Protein AF-A0AAF0J2C6-F1 (afdb_monomer_lite)

pLDDT: mean 82.21, std 18.31, range [27.53, 98.62]

Sequence (498 aa):
MADLARLLGGPSGRGNIANGADDLVPQNDQARAQQWHIVESHNGHIPSTWDGAMPSRTAPCVSLAVSTDLKQWNYRYMFEKKGERSLVLDSRLNAMADVLQQAFGLTSEWEDPTIPSQESIYTVGRICMRVDAAKSDAALPTKLTPTELMLETSRMVGNGQRVPLSLDPKCRVRYAWTDENAAMSSVVGLFPGMIVGLKGRNGSGGRFVAEELWMPPALPHPATSRTELQSHQYHPTKLNGAQLRMVAVSGPFTLPSDLAFTPWHAFVSHMERLQPDVLLVMGPFVSASHPRVASGDMDALPTELFEQHIARRLARLMERSPSTMVILVPSTEDIFHPHCAFPQPFFDKTDAALGLPKRVRCLPNPSVFYVNELAIGVTTADVLGDLRREELVQRVQPTNATGTPAPKAGDPMMRLTRHLLGQRRVKSFVRVVDSTAVVNPGTLAPPGADAQSSSFVLVQVDPLPRDSVFRSGAEADELITHDLYNRARIDLVHTSTA

Foldseek 3Di:
DPPPQVVDDDDDDDDDPDDDLPVLQPPDPPPPQFDKDFDDKQPPVPDDPLVDADDADQAAQWDKFFPDDLVVQPDDDPDDDPVVVLVVLLVVQVVLVVLLCVLVVNPDDAAAQLDADPAWGKHKFFWAFADDPVCPVPDDPLAHDLQRTWTFHHCVHHNRDIAREHEDLAEQEDESDDDVVVLQAQKAKDFGGDMWMFIFGRNPSRYTYGNYIYHRYDDDFFWAFLQLLCSQQCNPSHCNQPKAKEWEAEDDQDALVDLSSSLVSSVLVSCLRSLHLEYEYEDDPQFCPRPCNVVVVDPDDLLQSQQSRPQVSVVVSCVSRVNYAYEYEYALRNPPQPDNDPFHRWDDPVPVSNNHDPRHHTGTAFTWMDTRRDTDTDHPDVVLASRVSHIDMDGYHRNDDPDDRDPDNPDPAQNSCSVVHHHRPDDWDWDAHPLDIRTDQDYQHFHDPPGFFGKIKMKIFRRDPPCVSPPPPDDRRDIDRRSRSVGIMMTIMGGDDD

Radius of gyration: 26.28 Å; chains: 1; bounding box: 61×83×73 Å

Secondary structure (DSSP, 8-state):
--SSTTSS----------S-TTTTS-SS--S----EEEEEEETTTSPPSSSSPPP--SS--S-EEESS-GGGGS---S---HHHHHHHHHHHHHHHHHHHHHHHT--SPP--TTS--SS-EEEEEEEEE---GGGTTSPPPSS--TTTEEEEPPHHHHTT-EEEEEEEEEEEEEESS--HHHHT-SEEEE-TT-EEEEEEE-TTSS-EEEEEEEEPPPPPPPEEEHHHHIIIII-TTTTTTPPEEEEEEES--S-TT-SS-HHHHHHHHHHHHH--SEEEEES-SSBTTSHHHHTT--SS-HHHHIIIIIIHHHHHHHHH-TTPEEEEE--TTBTT-S--SSSBPPP-TT-GGG---TT-EE--BSEEEEETTEEEEE--S-HHHHHHHH-EEEE-B-TT-SSPPP-----HHHHHHHHHS--SS--SEEEEETTEEEEE---SS-SSTTSPPPEEEEEEEPPPPHHHHS-TT--TT-EEE--HHHHEEEEEEEEPP-

Organism: NCBI:txid180528

InterPro domains:
  IPR007185 DNA polymerase alpha/delta/epsilon, subunit B [PF04042] (247-425)
  IPR016722 DNA polymerase alpha, subunit B [PTHR23061] (31-425)
  IPR054300 DNA polymerase alpha subunit B, OB domain [PF22062] (88-168)

Structure (mmCIF, N/CA/C/O backbone):
data_AF-A0AAF0J2C6-F1
#
_entry.id   AF-A0AAF0J2C6-F1
#
loop_
_atom_site.group_PDB
_atom_site.id
_atom_site.type_symbol
_atom_site.label_atom_id
_atom_site.label_alt_id
_atom_site.label_comp_id
_atom_site.label_asym_id
_atom_site.label_entity_id
_atom_site.label_seq_id
_atom_site.pdbx_PDB_ins_code
_atom_site.Cartn_x
_atom_site.Cartn_y
_atom_site.Cartn_z
_atom_site.occupancy
_atom_site.B_iso_or_equiv
_atom_site.auth_seq_id
_atom_site.auth_comp_id
_atom_site.auth_asym_id
_atom_site.auth_atom_id
_atom_site.pdbx_PDB_model_num
ATOM 1 N N . MET A 1 1 ? -4.521 46.627 -31.856 1.00 46.47 1 MET A N 1
ATOM 2 C CA . MET A 1 1 ? -4.412 45.294 -32.501 1.00 46.47 1 MET A CA 1
ATOM 3 C C . MET A 1 1 ? -3.057 45.112 -33.206 1.00 46.47 1 MET A C 1
ATOM 5 O O . MET A 1 1 ? -3.008 44.579 -34.301 1.00 46.47 1 MET A O 1
ATOM 9 N N . ALA A 1 2 ? -1.948 45.539 -32.587 1.00 34.31 2 ALA A N 1
ATOM 10 C CA . ALA A 1 2 ? -0.586 45.289 -33.088 1.00 34.31 2 ALA A CA 1
ATOM 11 C C . ALA A 1 2 ? 0.434 45.024 -31.957 1.00 34.31 2 ALA A C 1
ATOM 13 O O . ALA A 1 2 ? 1.606 44.816 -32.237 1.00 34.31 2 ALA A O 1
ATOM 14 N N . ASP A 1 3 ? -0.012 44.976 -30.693 1.00 38.78 3 ASP A N 1
ATOM 15 C CA . ASP A 1 3 ? 0.875 44.924 -29.518 1.00 38.78 3 ASP A CA 1
ATOM 16 C C . ASP A 1 3 ? 0.781 43.621 -28.703 1.00 38.78 3 ASP A C 1
ATOM 18 O O . ASP A 1 3 ? 1.447 43.469 -27.688 1.00 38.78 3 ASP A O 1
ATOM 22 N N . LEU A 1 4 ? -0.010 42.636 -29.152 1.00 33.34 4 LEU A N 1
ATOM 23 C CA . LEU A 1 4 ? -0.101 41.328 -28.479 1.00 33.34 4 LEU A CA 1
ATOM 24 C C . LEU A 1 4 ? 0.837 40.264 -29.085 1.00 33.34 4 LEU A C 1
ATOM 26 O O . LEU A 1 4 ? 1.140 39.267 -28.440 1.00 33.34 4 LEU A O 1
ATOM 30 N N . ALA A 1 5 ? 1.331 40.477 -30.310 1.00 33.84 5 ALA A N 1
ATOM 31 C CA . ALA A 1 5 ? 2.156 39.508 -31.041 1.00 33.84 5 ALA A CA 1
ATOM 32 C C . ALA A 1 5 ? 3.652 39.541 -30.662 1.00 33.84 5 ALA A C 1
ATOM 34 O O . ALA A 1 5 ? 4.411 38.681 -31.093 1.00 33.84 5 ALA A O 1
ATOM 35 N N . ARG A 1 6 ? 4.088 40.516 -29.851 1.00 33.53 6 ARG A N 1
ATOM 36 C CA . ARG A 1 6 ? 5.458 40.582 -29.310 1.00 33.53 6 ARG A CA 1
ATOM 37 C C . ARG A 1 6 ? 5.626 39.883 -27.957 1.00 33.53 6 ARG A C 1
ATOM 39 O O . ARG A 1 6 ? 6.761 39.647 -27.563 1.00 33.53 6 ARG A O 1
ATOM 46 N N . LEU A 1 7 ? 4.531 39.530 -27.274 1.00 33.88 7 LEU A N 1
ATOM 47 C CA . LEU A 1 7 ? 4.573 38.813 -25.990 1.00 33.88 7 LEU A CA 1
ATOM 48 C C . LEU A 1 7 ? 4.519 37.283 -26.142 1.00 33.88 7 LEU A C 1
ATOM 50 O O . LEU A 1 7 ? 4.865 36.560 -25.215 1.00 33.88 7 LEU A O 1
ATOM 54 N N . LEU A 1 8 ? 4.092 36.790 -27.306 1.00 34.62 8 LEU A N 1
ATOM 55 C CA . LEU A 1 8 ? 4.031 35.369 -27.635 1.00 34.62 8 LEU A CA 1
ATOM 56 C C . LEU A 1 8 ? 5.072 35.106 -28.723 1.00 34.62 8 LEU A C 1
ATOM 58 O O . LEU A 1 8 ? 4.831 35.384 -29.896 1.00 34.62 8 LEU A O 1
ATOM 62 N N . GLY A 1 9 ? 6.256 34.651 -28.311 1.00 31.77 9 GLY A N 1
ATOM 63 C CA . GLY A 1 9 ? 7.356 34.320 -29.215 1.00 31.77 9 GLY A CA 1
ATOM 64 C C . GLY A 1 9 ? 6.885 33.428 -30.368 1.00 31.77 9 GLY A C 1
ATOM 65 O O . GLY A 1 9 ? 6.240 32.404 -30.151 1.00 31.77 9 GLY A O 1
ATOM 66 N N . GLY A 1 10 ? 7.175 33.851 -31.600 1.00 33.75 10 GLY A N 1
ATOM 67 C CA . GLY A 1 10 ? 6.871 33.077 -32.802 1.00 33.75 10 GLY A CA 1
ATOM 68 C C . GLY A 1 10 ? 7.684 31.776 -32.876 1.00 33.75 10 GLY A C 1
ATOM 69 O O . GLY A 1 10 ? 8.714 31.655 -32.210 1.00 33.75 10 GLY A O 1
ATOM 70 N N . PRO A 1 11 ? 7.245 30.801 -33.692 1.00 30.20 11 PRO A N 1
ATOM 71 C CA . PRO A 1 11 ? 7.862 29.483 -33.757 1.00 30.20 11 PRO A CA 1
ATOM 72 C C . PRO A 1 11 ? 9.276 29.593 -34.335 1.00 30.20 11 PRO A C 1
ATOM 74 O O . PRO A 1 11 ? 9.463 29.924 -35.507 1.00 30.20 11 PRO A O 1
ATOM 77 N N . SER A 1 12 ? 10.279 29.314 -33.507 1.00 32.41 12 SER A N 1
ATOM 78 C CA . SER A 1 12 ? 11.658 29.138 -33.945 1.00 32.41 12 SER A CA 1
ATOM 79 C C . SER A 1 12 ? 11.747 27.907 -34.850 1.00 32.41 12 SER A C 1
ATOM 81 O O . SER A 1 12 ? 11.248 26.824 -34.539 1.00 32.41 12 SER A O 1
ATOM 83 N N . GLY A 1 13 ? 12.348 28.100 -36.026 1.00 27.53 13 GLY A N 1
ATOM 84 C CA . GLY A 1 13 ? 12.535 27.056 -37.023 1.00 27.53 13 GLY A CA 1
ATOM 85 C C . GLY A 1 13 ? 13.290 25.859 -36.448 1.00 27.53 13 GLY A C 1
ATOM 86 O O . GLY A 1 13 ? 14.314 26.014 -35.785 1.00 27.53 13 GLY A O 1
ATOM 87 N N . ARG A 1 14 ? 12.782 24.657 -36.735 1.00 32.22 14 ARG A N 1
ATOM 88 C CA . ARG A 1 14 ? 13.472 23.389 -36.485 1.00 32.22 14 ARG A CA 1
ATOM 89 C C . ARG A 1 14 ? 14.764 23.350 -37.304 1.00 32.22 14 ARG A C 1
ATOM 91 O O . ARG A 1 14 ? 14.752 22.975 -38.473 1.00 32.22 14 ARG A O 1
ATOM 98 N N . GLY A 1 15 ? 15.871 23.746 -36.685 1.00 27.59 15 GLY A N 1
ATOM 99 C CA . GLY A 1 15 ? 17.200 23.332 -37.113 1.00 27.59 15 GLY A CA 1
ATOM 100 C C . GLY A 1 15 ? 17.358 21.833 -36.859 1.00 27.59 15 GLY A C 1
ATOM 101 O O . GLY A 1 15 ? 16.954 21.337 -35.810 1.00 27.59 15 GLY A O 1
ATOM 102 N N . ASN A 1 16 ? 17.901 21.110 -37.837 1.00 30.80 16 ASN A N 1
ATOM 103 C CA . ASN A 1 16 ? 18.261 19.699 -37.719 1.00 30.80 16 ASN A CA 1
ATOM 104 C C . ASN A 1 16 ? 19.201 19.486 -36.520 1.00 30.80 16 ASN A C 1
ATOM 106 O O . ASN A 1 16 ? 20.391 19.772 -36.618 1.00 30.80 16 ASN A O 1
ATOM 110 N N . ILE A 1 17 ? 18.678 18.939 -35.422 1.00 32.06 17 ILE A N 1
ATOM 111 C CA . ILE A 1 17 ? 19.472 18.333 -34.346 1.00 32.06 17 ILE A CA 1
ATOM 112 C C . ILE A 1 17 ? 19.352 16.816 -34.511 1.00 32.06 17 ILE A C 1
ATOM 114 O O . ILE A 1 17 ? 18.677 16.124 -33.756 1.00 32.06 17 ILE A O 1
ATOM 118 N N . ALA A 1 18 ? 19.961 16.301 -35.574 1.00 31.97 18 ALA A N 1
ATOM 119 C CA . ALA A 1 18 ? 20.379 14.909 -35.623 1.00 31.97 18 ALA A CA 1
ATOM 120 C C . ALA A 1 18 ? 21.860 14.911 -35.223 1.00 31.97 18 ALA A C 1
ATOM 122 O O . ALA A 1 18 ? 22.624 15.660 -35.828 1.00 31.97 18 ALA A O 1
ATOM 123 N N . ASN A 1 19 ? 22.228 14.104 -34.219 1.00 31.66 19 ASN A N 1
ATOM 124 C CA . ASN A 1 19 ? 23.580 13.895 -33.651 1.00 31.66 19 ASN A CA 1
ATOM 125 C C . ASN A 1 19 ? 23.882 14.558 -32.287 1.00 31.66 19 ASN A C 1
ATOM 127 O O . ASN A 1 19 ? 24.939 15.153 -32.118 1.00 31.66 19 ASN A O 1
ATOM 131 N N . GLY A 1 20 ? 22.996 14.409 -31.291 1.00 28.42 20 GLY A N 1
ATOM 132 C CA . GLY A 1 20 ? 23.329 14.745 -29.889 1.00 28.42 20 GLY A CA 1
ATOM 133 C C . GLY A 1 20 ? 22.506 14.042 -28.797 1.00 28.42 20 GLY A C 1
ATOM 134 O O . GLY A 1 20 ? 22.688 14.320 -27.619 1.00 28.42 20 GLY A O 1
ATOM 135 N N . ALA A 1 21 ? 21.582 13.140 -29.152 1.00 33.72 21 ALA A N 1
ATOM 136 C CA . ALA A 1 21 ? 20.662 12.516 -28.191 1.00 33.72 21 ALA A CA 1
ATOM 137 C C . ALA A 1 21 ? 21.253 11.307 -27.430 1.00 33.72 21 ALA A C 1
ATOM 139 O O . ALA A 1 21 ? 20.631 10.830 -26.481 1.00 33.72 21 ALA A O 1
ATOM 140 N N . ASP A 1 22 ? 22.436 10.830 -27.829 1.00 32.16 22 ASP A N 1
ATOM 141 C CA . ASP A 1 22 ? 23.089 9.642 -27.257 1.00 32.16 22 ASP A CA 1
ATOM 142 C C . ASP A 1 22 ? 24.027 9.954 -26.072 1.00 32.16 22 ASP A C 1
ATOM 144 O O . ASP A 1 22 ? 24.420 9.038 -25.353 1.00 32.16 22 ASP A O 1
ATOM 148 N N . ASP A 1 23 ? 24.344 11.230 -25.815 1.00 36.06 23 ASP A N 1
ATOM 149 C CA . ASP A 1 23 ? 25.359 11.633 -24.820 1.00 36.06 23 ASP A CA 1
ATOM 150 C C . ASP A 1 23 ? 24.829 11.786 -23.379 1.00 36.06 23 ASP A C 1
ATOM 152 O O . ASP A 1 23 ? 25.611 11.892 -22.436 1.00 36.06 23 ASP A O 1
ATOM 156 N N . LEU A 1 24 ? 23.505 11.783 -23.168 1.00 43.34 24 LEU A N 1
ATOM 157 C CA . LEU A 1 24 ? 22.901 11.919 -21.825 1.00 43.34 24 LEU A CA 1
ATOM 158 C C . LEU A 1 24 ? 22.638 10.581 -21.128 1.00 43.34 24 LEU A C 1
ATOM 160 O O . LEU A 1 24 ? 22.332 10.536 -19.936 1.00 43.34 24 LEU A O 1
ATOM 164 N N . VAL A 1 25 ? 22.741 9.480 -21.865 1.00 41.75 25 VAL A N 1
ATOM 165 C CA . VAL A 1 25 ? 22.834 8.148 -21.282 1.00 41.75 25 VAL A CA 1
ATOM 166 C C . VAL A 1 25 ? 24.325 7.872 -21.185 1.00 41.75 25 VAL A C 1
ATOM 168 O O . VAL A 1 25 ? 24.958 7.802 -22.233 1.00 41.75 25 VAL A O 1
ATOM 171 N N . PRO A 1 26 ? 24.921 7.712 -19.990 1.00 44.97 26 PRO A N 1
ATOM 172 C CA . PRO A 1 26 ? 26.327 7.352 -19.909 1.00 44.97 26 PRO A CA 1
ATOM 173 C C . PRO A 1 26 ? 26.564 6.082 -20.741 1.00 44.97 26 PRO A C 1
ATOM 175 O O . PRO A 1 26 ? 26.134 4.995 -20.355 1.00 44.97 26 PRO A O 1
ATOM 178 N N . GLN A 1 27 ? 27.200 6.224 -21.911 1.00 40.56 27 GLN A N 1
ATOM 179 C CA . GLN A 1 27 ? 27.682 5.092 -22.712 1.00 40.56 27 GLN A CA 1
ATOM 180 C C . GLN A 1 27 ? 28.829 4.386 -21.981 1.00 40.56 27 GLN A C 1
ATOM 182 O O . GLN A 1 27 ? 29.093 3.205 -22.189 1.00 40.56 27 GLN A O 1
ATOM 187 N N . ASN A 1 28 ? 29.488 5.119 -21.080 1.00 40.41 28 ASN A N 1
ATOM 188 C CA . ASN A 1 28 ? 30.528 4.614 -20.213 1.00 40.41 28 ASN A CA 1
ATOM 189 C C . ASN A 1 28 ? 29.895 4.024 -18.940 1.00 40.41 28 ASN A C 1
ATOM 191 O O . ASN A 1 28 ? 29.500 4.754 -18.031 1.00 40.41 28 ASN A O 1
ATOM 195 N N . ASP A 1 29 ? 29.874 2.692 -18.847 1.00 43.91 29 ASP A N 1
ATOM 196 C CA . ASP A 1 29 ? 29.564 1.877 -17.655 1.00 43.91 29 ASP A CA 1
ATOM 197 C C . ASP A 1 29 ? 30.563 2.105 -16.479 1.00 43.91 29 ASP A C 1
ATOM 199 O O . ASP A 1 29 ? 30.760 1.245 -15.623 1.00 43.91 29 ASP A O 1
ATOM 203 N N . GLN A 1 30 ? 31.222 3.271 -16.414 1.00 38.66 30 GLN A N 1
ATOM 204 C CA . GLN A 1 30 ? 32.215 3.653 -15.403 1.00 38.66 30 GLN A CA 1
ATOM 205 C C . GLN A 1 30 ? 31.630 4.432 -14.215 1.00 38.66 30 GLN A C 1
ATOM 207 O O . GLN A 1 30 ? 32.380 4.989 -13.411 1.00 38.66 30 GLN A O 1
ATOM 212 N N . ALA A 1 31 ? 30.306 4.449 -14.031 1.00 44.47 31 ALA A N 1
ATOM 213 C CA . ALA A 1 31 ? 29.781 4.677 -12.689 1.00 44.47 31 ALA A CA 1
ATOM 214 C C . ALA A 1 31 ? 30.355 3.551 -11.819 1.00 44.47 31 ALA A C 1
ATOM 216 O O . ALA A 1 31 ? 30.007 2.393 -12.055 1.00 44.47 31 ALA A O 1
ATOM 217 N N . ARG A 1 32 ? 31.295 3.873 -10.905 1.00 44.62 32 ARG A N 1
ATOM 218 C CA . ARG A 1 32 ? 31.908 2.933 -9.941 1.00 44.62 32 ARG A CA 1
ATOM 219 C C . ARG A 1 32 ? 30.882 1.863 -9.612 1.00 44.62 32 ARG A C 1
ATOM 221 O O . ARG A 1 32 ? 29.828 2.229 -9.096 1.00 44.62 32 ARG A O 1
ATOM 228 N N . ALA A 1 33 ? 31.159 0.607 -9.972 1.00 53.16 33 ALA A N 1
ATOM 229 C CA . ALA A 1 33 ? 30.216 -0.486 -9.796 1.00 53.16 33 ALA A CA 1
ATOM 230 C C . ALA A 1 33 ? 29.710 -0.451 -8.352 1.00 53.16 33 ALA A C 1
ATOM 232 O O . ALA A 1 33 ? 30.445 -0.797 -7.428 1.00 53.16 33 ALA A O 1
ATOM 233 N N . GLN A 1 34 ? 28.496 0.072 -8.155 1.00 64.75 34 GLN A N 1
ATOM 234 C CA . GLN A 1 34 ? 27.906 0.155 -6.832 1.00 64.75 34 GLN A CA 1
ATOM 235 C C . GLN A 1 34 ? 27.782 -1.281 -6.352 1.00 64.75 34 GLN A C 1
ATOM 237 O O . GLN A 1 34 ? 27.140 -2.109 -7.002 1.00 64.75 34 GLN A O 1
ATOM 242 N N . GLN A 1 35 ? 28.484 -1.592 -5.267 1.00 78.88 35 GLN A N 1
ATOM 243 C CA . GLN A 1 35 ? 28.451 -2.924 -4.703 1.00 78.88 35 GLN A CA 1
ATOM 244 C C . GLN A 1 35 ? 27.172 -3.050 -3.885 1.00 78.88 35 GLN A C 1
ATOM 246 O O . GLN A 1 35 ? 26.993 -2.374 -2.868 1.00 78.88 35 GLN A O 1
ATOM 251 N N . TRP A 1 36 ? 26.276 -3.893 -4.378 1.00 87.06 36 TRP A N 1
ATOM 252 C CA . TRP A 1 36 ? 25.012 -4.229 -3.744 1.00 87.06 36 TRP A CA 1
ATOM 253 C C . TRP A 1 36 ? 25.229 -5.416 -2.810 1.00 87.06 36 TRP A C 1
ATOM 255 O O . TRP A 1 36 ? 25.854 -6.401 -3.206 1.00 87.06 36 TRP A O 1
ATOM 265 N N . HIS A 1 37 ? 24.744 -5.328 -1.576 1.00 88.69 37 HIS A N 1
ATOM 266 C CA . HIS A 1 37 ? 24.845 -6.405 -0.597 1.00 88.69 37 HIS A CA 1
ATOM 267 C C . HIS A 1 37 ? 23.505 -6.633 0.097 1.00 88.69 37 HIS A C 1
ATOM 269 O O . HIS A 1 37 ? 22.745 -5.695 0.342 1.00 88.69 37 HIS A O 1
ATOM 275 N N . ILE A 1 38 ? 23.222 -7.895 0.406 1.00 89.88 38 ILE A N 1
ATOM 276 C CA . ILE A 1 38 ? 22.030 -8.291 1.153 1.00 89.88 38 ILE A CA 1
ATOM 277 C C . ILE A 1 38 ? 22.255 -7.935 2.626 1.00 89.88 38 ILE A C 1
ATOM 279 O O . ILE A 1 38 ? 23.239 -8.368 3.225 1.00 89.88 38 ILE A O 1
ATOM 283 N N . VAL A 1 39 ? 21.348 -7.146 3.198 1.00 88.19 39 VAL A N 1
ATOM 284 C CA . VAL A 1 39 ? 21.403 -6.685 4.597 1.00 88.19 39 VAL A CA 1
ATOM 285 C C . VAL A 1 39 ? 20.467 -7.491 5.491 1.00 88.19 39 VAL A C 1
ATOM 287 O O . VAL A 1 39 ? 20.805 -7.808 6.628 1.00 88.19 39 VAL A O 1
ATOM 290 N N . GLU A 1 40 ? 19.288 -7.835 4.980 1.00 88.19 40 GLU A N 1
ATOM 291 C CA . GLU A 1 40 ? 18.278 -8.623 5.685 1.00 88.19 40 GLU A CA 1
ATOM 292 C C . GLU A 1 40 ? 17.674 -9.627 4.703 1.00 88.19 40 GLU A C 1
ATOM 294 O O . GLU A 1 40 ? 17.471 -9.304 3.534 1.00 88.19 40 GLU A O 1
ATOM 299 N N . SER A 1 41 ? 17.399 -10.844 5.170 1.00 90.12 41 SER A N 1
ATOM 300 C CA . SER A 1 41 ? 16.803 -11.901 4.357 1.00 90.12 41 SER A CA 1
ATOM 301 C C . SER A 1 41 ? 15.700 -12.601 5.137 1.00 90.12 41 SER A C 1
ATOM 303 O O . SER A 1 41 ? 15.932 -13.163 6.211 1.00 90.12 41 SER A O 1
ATOM 305 N N . HIS A 1 42 ? 14.492 -12.581 4.588 1.00 89.38 42 HIS A N 1
ATOM 306 C CA . HIS A 1 42 ? 13.418 -13.462 5.009 1.00 89.38 42 HIS A CA 1
ATOM 307 C C . HIS A 1 42 ? 13.539 -14.796 4.264 1.00 89.38 42 HIS A C 1
ATOM 309 O O . HIS A 1 42 ? 13.714 -14.812 3.047 1.00 89.38 42 HIS A O 1
ATOM 315 N N . ASN A 1 43 ? 13.451 -15.905 5.006 1.00 91.06 43 ASN A N 1
ATOM 316 C CA . ASN A 1 43 ? 13.714 -17.260 4.515 1.00 91.06 43 ASN A CA 1
ATOM 317 C C . ASN A 1 43 ? 15.075 -17.425 3.822 1.00 91.06 43 ASN A C 1
ATOM 319 O O . ASN A 1 43 ? 15.191 -18.119 2.816 1.00 91.06 43 ASN A O 1
ATOM 323 N N . GLY A 1 44 ? 16.141 -16.862 4.402 1.00 89.31 44 GLY A N 1
ATOM 324 C CA . GLY A 1 44 ? 17.503 -16.984 3.860 1.00 89.31 44 GLY A CA 1
ATOM 325 C C . GLY A 1 44 ? 18.055 -18.417 3.769 1.00 89.31 44 GLY A C 1
ATOM 326 O O . GLY A 1 44 ? 19.087 -18.630 3.138 1.00 89.31 44 GLY A O 1
ATOM 327 N N . HIS A 1 45 ? 17.369 -19.400 4.367 1.00 91.50 45 HIS A N 1
ATOM 328 C CA . HIS A 1 45 ? 17.655 -20.827 4.199 1.00 91.50 45 HIS A CA 1
ATOM 329 C C . HIS A 1 45 ? 17.276 -21.354 2.801 1.00 91.50 45 HIS A C 1
ATOM 331 O O . HIS A 1 45 ? 17.842 -22.353 2.363 1.00 91.50 45 HIS A O 1
ATOM 337 N N . ILE A 1 46 ? 16.349 -20.694 2.095 1.00 91.75 46 ILE A N 1
ATOM 338 C CA . ILE A 1 46 ? 16.043 -20.971 0.687 1.00 91.75 46 ILE A CA 1
ATOM 339 C C . ILE A 1 46 ? 17.222 -20.459 -0.154 1.00 91.75 46 ILE A C 1
ATOM 341 O O . ILE A 1 46 ? 17.607 -19.298 0.002 1.00 91.75 46 ILE A O 1
ATOM 345 N N . PRO A 1 47 ? 17.825 -21.264 -1.044 1.00 90.50 47 PRO A N 1
ATOM 346 C CA . PRO A 1 47 ? 18.938 -20.812 -1.875 1.00 90.50 47 PRO A CA 1
ATOM 347 C C . PRO A 1 47 ? 18.570 -19.618 -2.770 1.00 90.50 47 PRO A C 1
ATOM 349 O O . PRO A 1 47 ? 17.524 -19.605 -3.419 1.00 90.50 47 PRO A O 1
ATOM 352 N N . SER A 1 48 ? 19.453 -18.618 -2.829 1.00 89.69 48 SER A N 1
ATOM 353 C CA . SER A 1 48 ? 19.328 -17.484 -3.752 1.00 89.69 48 SER A CA 1
ATOM 354 C C . SER A 1 48 ? 19.549 -17.938 -5.196 1.00 89.69 48 SER A C 1
ATOM 356 O O . SER A 1 48 ? 20.531 -18.612 -5.502 1.00 89.69 48 SER A O 1
ATOM 358 N N . THR A 1 49 ? 18.662 -17.522 -6.099 1.00 86.06 49 THR A N 1
ATOM 359 C CA . THR A 1 49 ? 18.805 -17.683 -7.561 1.00 86.06 49 THR A CA 1
ATOM 360 C C . THR A 1 49 ? 19.272 -16.396 -8.248 1.00 86.06 49 THR A C 1
ATOM 362 O O . THR A 1 49 ? 19.276 -16.299 -9.477 1.00 86.06 49 THR A O 1
ATOM 365 N N . TRP A 1 50 ? 19.664 -15.387 -7.467 1.00 85.06 50 TRP A N 1
ATOM 366 C CA . TRP A 1 50 ? 20.145 -14.100 -7.973 1.00 85.06 50 TRP A CA 1
ATOM 367 C C . TRP A 1 50 ? 21.637 -14.113 -8.326 1.00 85.06 50 TRP A C 1
ATOM 369 O O . TRP A 1 50 ? 22.086 -13.263 -9.090 1.00 85.06 50 TRP A O 1
ATOM 379 N N . ASP A 1 51 ? 22.377 -15.110 -7.834 1.00 74.50 51 ASP A N 1
ATOM 380 C CA . ASP A 1 51 ? 23.819 -15.282 -8.061 1.00 74.50 51 ASP A CA 1
ATOM 381 C C . ASP A 1 51 ? 24.139 -16.124 -9.317 1.00 74.50 51 ASP A C 1
ATOM 383 O O . ASP A 1 51 ? 25.291 -16.214 -9.742 1.00 74.50 51 ASP A O 1
ATOM 387 N N . GLY A 1 52 ? 23.123 -16.755 -9.920 1.00 66.06 52 GLY A N 1
ATOM 388 C CA . GLY A 1 52 ? 23.250 -17.616 -11.098 1.00 66.06 52 GLY A CA 1
ATOM 389 C C . GLY A 1 52 ? 22.944 -16.904 -12.421 1.00 66.06 52 GLY A C 1
ATOM 390 O O . GLY A 1 52 ? 22.128 -15.985 -12.481 1.00 66.06 52 GLY A O 1
ATOM 391 N N . ALA A 1 53 ? 23.572 -17.359 -13.511 1.00 58.97 53 ALA A N 1
ATOM 392 C CA . ALA A 1 53 ? 23.253 -16.890 -14.859 1.00 58.97 53 ALA A CA 1
ATOM 393 C C . ALA A 1 53 ? 21.841 -17.336 -15.275 1.00 58.97 53 ALA A C 1
ATOM 395 O O . ALA A 1 53 ? 21.476 -18.502 -15.115 1.00 58.97 53 ALA A O 1
ATOM 396 N N . MET A 1 54 ? 21.056 -16.416 -15.836 1.00 62.69 54 MET A N 1
ATOM 397 C CA . MET A 1 54 ? 19.694 -16.719 -16.267 1.00 62.69 54 MET A CA 1
ATOM 398 C C . MET A 1 54 ? 19.639 -17.424 -17.618 1.00 62.69 54 MET A C 1
ATOM 400 O O . MET A 1 54 ? 20.408 -17.084 -18.522 1.00 62.69 54 MET A O 1
ATOM 404 N N . PRO A 1 55 ? 18.666 -18.332 -17.822 1.00 62.84 55 PRO A N 1
ATOM 405 C CA . PRO A 1 55 ? 18.295 -18.729 -19.166 1.00 62.84 55 PRO A CA 1
ATOM 406 C C . PRO A 1 55 ? 17.771 -17.498 -19.913 1.00 62.84 55 PRO A C 1
ATOM 408 O O . PRO A 1 55 ? 16.830 -16.840 -19.465 1.00 62.84 55 PRO A O 1
ATOM 411 N N . SER A 1 56 ? 18.382 -17.186 -21.057 1.00 66.00 56 SER A N 1
ATOM 412 C CA . SER A 1 56 ? 17.917 -16.104 -21.925 1.00 66.00 56 SER A CA 1
ATOM 413 C C . SER A 1 56 ? 16.487 -16.403 -22.380 1.00 66.00 56 SER A C 1
ATOM 415 O O . SER A 1 56 ? 16.238 -17.381 -23.088 1.00 66.00 56 SER A O 1
ATOM 417 N N . ARG A 1 57 ? 15.531 -15.581 -21.937 1.00 78.25 57 ARG A N 1
ATOM 418 C CA . ARG A 1 57 ? 14.121 -15.660 -22.333 1.00 78.25 57 ARG A CA 1
ATOM 419 C C . ARG A 1 57 ? 13.807 -14.498 -23.266 1.00 78.25 57 ARG A C 1
ATOM 421 O O . ARG A 1 57 ? 14.083 -13.342 -22.960 1.00 78.25 57 ARG A O 1
ATOM 428 N N . THR A 1 58 ? 13.190 -14.799 -24.403 1.00 82.81 58 THR A N 1
ATOM 429 C CA . THR A 1 58 ? 12.830 -13.797 -25.419 1.00 82.81 58 THR A CA 1
ATOM 430 C C . THR A 1 58 ? 11.467 -13.147 -25.169 1.00 82.81 58 THR A C 1
ATOM 432 O O . THR A 1 58 ? 11.136 -12.153 -25.813 1.00 82.81 58 THR A O 1
ATOM 435 N N . ALA A 1 59 ? 10.679 -13.676 -24.227 1.00 86.94 59 ALA A N 1
ATOM 436 C CA . ALA A 1 59 ? 9.349 -13.183 -23.887 1.00 86.94 59 ALA A CA 1
ATOM 437 C C . ALA A 1 59 ? 9.064 -13.288 -22.375 1.00 86.94 59 ALA A C 1
ATOM 439 O O . ALA A 1 59 ? 9.679 -14.116 -21.694 1.00 86.94 59 ALA A O 1
ATOM 440 N N . PRO A 1 60 ? 8.138 -12.470 -21.834 1.00 89.50 60 PRO A N 1
ATOM 441 C CA . PRO A 1 60 ? 7.723 -12.570 -20.439 1.00 89.50 60 PRO A CA 1
ATOM 442 C C . PRO A 1 60 ? 7.086 -13.923 -20.113 1.00 89.50 60 PRO A C 1
ATOM 444 O O . PRO A 1 60 ? 6.198 -14.391 -20.823 1.00 89.50 60 PRO A O 1
ATOM 447 N N . CYS A 1 61 ? 7.514 -14.520 -19.003 1.00 90.38 61 CYS A N 1
ATOM 448 C CA . CYS A 1 61 ? 7.053 -15.830 -18.536 1.00 90.38 61 CYS A CA 1
ATOM 449 C C . CYS A 1 61 ? 5.982 -15.749 -17.431 1.00 90.38 61 CYS A C 1
ATOM 451 O O . CYS A 1 61 ? 5.454 -16.773 -17.006 1.00 90.38 61 CYS A O 1
ATOM 453 N N . VAL A 1 62 ? 5.653 -14.536 -16.982 1.00 93.75 62 VAL A N 1
ATOM 454 C CA . VAL A 1 62 ? 4.656 -14.251 -15.942 1.00 93.75 62 VAL A CA 1
ATOM 455 C C . VAL A 1 62 ? 3.436 -13.549 -16.531 1.00 93.75 62 VAL A C 1
ATOM 457 O O . VAL A 1 62 ? 3.518 -12.864 -17.555 1.00 93.75 62 VAL A O 1
ATOM 460 N N . SER A 1 63 ? 2.289 -13.742 -15.893 1.00 94.12 63 SER A N 1
ATOM 461 C CA . SER A 1 63 ? 1.022 -13.094 -16.231 1.00 94.12 63 SER A CA 1
ATOM 462 C C . SER A 1 63 ? 0.731 -11.972 -15.235 1.00 94.12 63 SER A C 1
ATOM 464 O O . SER A 1 63 ? 0.969 -12.143 -14.045 1.00 94.12 63 SER A O 1
ATOM 466 N N . LEU A 1 64 ? 0.189 -10.847 -15.712 1.00 94.81 64 LEU A N 1
ATOM 467 C CA . LEU A 1 64 ? -0.309 -9.761 -14.863 1.00 94.81 64 LEU A CA 1
ATOM 468 C C . LEU A 1 64 ? -1.830 -9.702 -14.964 1.00 94.81 64 LEU A C 1
ATOM 470 O O . LEU A 1 64 ? -2.352 -9.519 -16.066 1.00 94.81 64 LEU A O 1
ATOM 474 N N . ALA A 1 65 ? -2.516 -9.783 -13.830 1.00 93.38 65 ALA A N 1
ATOM 475 C CA . ALA A 1 65 ? -3.940 -9.483 -13.719 1.00 93.38 65 ALA A CA 1
ATOM 476 C C . ALA A 1 65 ? -4.141 -8.327 -12.735 1.00 93.38 65 ALA A C 1
ATOM 478 O O . ALA A 1 65 ? -3.445 -8.234 -11.732 1.00 93.38 65 ALA A O 1
ATOM 479 N N . VAL A 1 66 ? -5.073 -7.424 -13.018 1.00 88.31 66 VAL A N 1
ATOM 480 C CA . VAL A 1 66 ? -5.356 -6.261 -12.166 1.00 88.31 66 VAL A CA 1
ATOM 481 C C . VAL A 1 66 ? -6.773 -6.425 -11.638 1.00 88.31 66 VAL A C 1
ATOM 483 O O . VAL A 1 66 ? -7.687 -6.623 -12.435 1.00 88.31 66 VAL A O 1
ATOM 486 N N . SER A 1 67 ? -6.960 -6.387 -10.315 1.00 78.69 67 SER A N 1
ATOM 487 C CA . SER A 1 67 ? -8.294 -6.545 -9.710 1.00 78.69 67 SER A CA 1
ATOM 488 C C . SER A 1 67 ? -9.122 -5.265 -9.759 1.00 78.69 67 SER A C 1
ATOM 490 O O . SER A 1 67 ? -10.335 -5.301 -9.567 1.00 78.69 67 SER A O 1
ATOM 492 N N . THR A 1 68 ? -8.478 -4.127 -10.010 1.00 76.25 68 THR A N 1
ATOM 493 C CA . THR A 1 68 ? -9.116 -2.817 -10.061 1.00 76.25 68 THR A CA 1
ATOM 494 C C . THR A 1 68 ? -9.517 -2.434 -11.485 1.00 76.25 68 THR A C 1
ATOM 496 O O . THR A 1 68 ? -8.755 -2.583 -12.442 1.00 76.25 68 THR A O 1
ATOM 499 N N . ASP A 1 69 ? -10.723 -1.881 -11.633 1.00 82.62 69 ASP A N 1
ATOM 500 C CA . ASP A 1 69 ? -11.149 -1.262 -12.888 1.00 82.62 69 ASP A CA 1
ATOM 501 C C . ASP A 1 69 ? -10.442 0.085 -13.057 1.00 82.62 69 ASP A C 1
ATOM 503 O O . ASP A 1 69 ? -10.852 1.098 -12.490 1.00 82.62 69 ASP A O 1
ATOM 507 N N . LEU A 1 70 ? -9.380 0.093 -13.863 1.00 81.94 70 LEU A N 1
ATOM 508 C CA . LEU A 1 70 ? -8.554 1.270 -14.137 1.00 81.94 70 LEU A CA 1
ATOM 509 C C . LEU A 1 70 ? -9.372 2.492 -14.590 1.00 81.94 70 LEU A C 1
ATOM 511 O O . LEU A 1 70 ? -8.980 3.621 -14.305 1.00 81.94 70 LEU A O 1
ATOM 515 N N . LYS A 1 71 ? -10.526 2.312 -15.244 1.00 79.31 71 LYS A N 1
ATOM 516 C CA . LYS A 1 71 ? -11.347 3.448 -15.695 1.00 79.31 71 LYS A CA 1
ATOM 517 C C . LYS A 1 71 ? -11.954 4.227 -14.533 1.00 79.31 71 LYS A C 1
ATOM 519 O O . LYS A 1 71 ? -12.105 5.442 -14.641 1.00 79.31 71 LYS A O 1
ATOM 524 N N . GLN A 1 72 ? -12.257 3.557 -13.423 1.00 81.75 72 GLN A N 1
ATOM 525 C CA . GLN A 1 72 ? -12.822 4.193 -12.228 1.00 81.75 72 GLN A CA 1
ATOM 526 C C . GLN A 1 72 ? -11.815 5.106 -11.518 1.00 81.75 72 GLN A C 1
ATOM 528 O O . GLN A 1 72 ? -12.211 5.968 -10.738 1.00 81.75 72 GLN A O 1
ATOM 533 N N . TRP A 1 73 ? -10.522 4.964 -11.821 1.00 82.50 73 TRP A N 1
ATOM 534 C CA . TRP A 1 73 ? -9.462 5.780 -11.233 1.00 82.50 73 TRP A CA 1
ATOM 535 C C . TRP A 1 73 ? -9.301 7.148 -11.904 1.00 82.50 73 TRP A C 1
ATOM 537 O O . TRP A 1 73 ? -8.729 8.047 -11.297 1.00 82.50 73 TRP A O 1
ATOM 547 N N . ASN A 1 74 ? -9.874 7.359 -13.094 1.00 80.75 74 ASN A N 1
ATOM 548 C CA . ASN A 1 74 ? -9.889 8.659 -13.776 1.00 80.75 74 ASN A CA 1
ATOM 549 C C . ASN A 1 74 ? -11.019 9.564 -13.254 1.00 80.75 74 ASN A C 1
ATOM 551 O O . ASN A 1 74 ? -11.845 10.075 -14.015 1.00 80.75 74 ASN A O 1
ATOM 555 N N . TYR A 1 75 ? -11.085 9.730 -11.934 1.00 84.88 75 TYR A N 1
ATOM 556 C CA . TYR A 1 75 ? -12.108 10.526 -11.266 1.00 84.88 75 TYR A CA 1
ATOM 557 C C . TYR A 1 75 ? -11.649 11.975 -11.045 1.00 84.88 75 TYR A C 1
ATOM 559 O O . TYR A 1 75 ? -10.462 12.296 -11.036 1.00 84.88 75 TYR A O 1
ATOM 567 N N . ARG A 1 76 ? -12.608 12.887 -10.851 1.00 86.12 76 ARG A N 1
ATOM 568 C CA . ARG A 1 76 ? -12.317 14.289 -10.516 1.00 86.12 76 ARG A CA 1
ATOM 569 C C . ARG A 1 76 ? -12.134 14.431 -9.009 1.00 86.12 76 ARG A C 1
ATOM 571 O O . ARG A 1 76 ? -13.021 14.037 -8.261 1.00 86.12 76 ARG A O 1
ATOM 578 N N . TYR A 1 77 ? -11.030 15.033 -8.578 1.00 85.88 77 TYR A N 1
ATOM 579 C CA . TYR A 1 77 ? -10.675 15.115 -7.155 1.00 85.88 77 TYR A CA 1
ATOM 580 C C . TYR A 1 77 ? -10.643 16.540 -6.580 1.00 85.88 77 TYR A C 1
ATOM 582 O O . TYR A 1 77 ? -10.723 16.708 -5.369 1.00 85.88 77 TYR A O 1
ATOM 590 N N . MET A 1 78 ? -10.543 17.578 -7.419 1.00 88.25 78 MET A N 1
ATOM 591 C CA . MET A 1 78 ? -10.344 18.969 -6.965 1.00 88.25 78 MET A CA 1
ATOM 592 C C . MET A 1 78 ? -11.590 19.629 -6.345 1.00 88.25 78 MET A C 1
ATOM 594 O O . MET A 1 78 ? -11.559 20.804 -5.986 1.00 88.25 78 MET A O 1
ATOM 598 N N . PHE A 1 79 ? -12.694 18.895 -6.217 1.00 90.25 79 PHE A N 1
ATOM 599 C CA . PHE A 1 79 ? -13.903 19.350 -5.543 1.00 90.25 79 PHE A CA 1
ATOM 600 C C . PHE A 1 79 ? -14.599 18.166 -4.867 1.00 90.25 79 PHE A C 1
ATOM 602 O O . PHE A 1 79 ? -14.899 17.172 -5.521 1.00 90.25 79 PHE A O 1
ATOM 609 N N . GLU A 1 80 ? -14.895 18.297 -3.574 1.00 86.81 80 GLU A N 1
ATOM 610 C CA . GLU A 1 80 ? -15.618 17.301 -2.776 1.00 86.81 80 GLU A CA 1
ATOM 611 C C . GLU A 1 80 ? -16.733 17.998 -1.981 1.00 86.81 80 GLU A C 1
ATOM 613 O O . GLU A 1 80 ? -16.502 19.017 -1.320 1.00 86.81 80 GLU A O 1
ATOM 618 N N . LYS A 1 81 ? -17.955 17.448 -1.997 1.00 93.19 81 LYS A N 1
ATOM 619 C CA . LYS A 1 81 ? -19.037 17.951 -1.140 1.00 93.19 81 LYS A CA 1
ATOM 620 C C . LYS A 1 81 ? -18.927 17.337 0.252 1.00 93.19 81 LYS A C 1
ATOM 622 O O . LYS A 1 81 ? -18.891 16.119 0.404 1.00 93.19 81 LYS A O 1
ATOM 627 N N . LYS A 1 82 ? -19.021 18.170 1.294 1.00 92.50 82 LYS A N 1
ATOM 628 C CA . LYS A 1 82 ? -19.017 17.712 2.700 1.00 92.50 82 LYS A CA 1
ATOM 629 C C . LYS A 1 82 ? -20.069 16.626 2.976 1.00 92.50 82 LYS A C 1
ATOM 631 O O . LYS A 1 82 ? -19.796 15.684 3.715 1.00 92.50 82 LYS A O 1
ATOM 636 N N . GLY A 1 83 ? -21.249 16.745 2.359 1.00 94.06 83 GLY A N 1
ATOM 637 C CA . GLY A 1 83 ? -22.321 15.754 2.465 1.00 94.06 83 GLY A CA 1
ATOM 638 C C . GLY A 1 83 ? -21.923 14.381 1.914 1.00 94.06 83 GLY A C 1
ATOM 639 O O . GLY A 1 83 ? -22.100 13.382 2.604 1.00 94.06 83 GLY A O 1
ATOM 640 N N . GLU A 1 84 ? -21.308 14.335 0.731 1.00 90.38 84 GLU A N 1
ATOM 641 C CA . GLU A 1 84 ? -20.833 13.092 0.102 1.00 90.38 84 GLU A CA 1
ATOM 642 C C . GLU A 1 84 ? -19.736 12.439 0.953 1.00 90.38 84 GLU A C 1
ATOM 644 O O . GLU A 1 84 ? -19.849 11.266 1.306 1.00 90.38 84 GLU A O 1
ATOM 649 N N . ARG A 1 85 ? -18.753 13.225 1.415 1.00 85.50 85 ARG A N 1
ATOM 650 C CA . ARG A 1 85 ? -17.709 12.750 2.338 1.00 85.50 85 ARG A CA 1
ATOM 651 C C . ARG A 1 85 ? -18.300 12.121 3.598 1.00 85.50 85 ARG A C 1
ATOM 653 O O . ARG A 1 85 ? -17.896 11.039 4.013 1.00 85.50 85 ARG A O 1
ATOM 660 N N . SER A 1 86 ? -19.266 12.801 4.215 1.00 89.31 86 SER A N 1
ATOM 661 C CA . SER A 1 86 ? -19.914 12.317 5.436 1.00 89.31 86 SER A CA 1
ATOM 662 C C . SER A 1 86 ? -20.682 11.009 5.219 1.00 89.31 86 SER A C 1
ATOM 664 O O . SER A 1 86 ? -20.668 10.149 6.093 1.00 89.31 86 SER A O 1
ATOM 666 N N . LEU A 1 87 ? -21.300 10.837 4.046 1.00 91.94 87 LEU A N 1
ATOM 667 C CA . LEU A 1 87 ? -22.037 9.629 3.682 1.00 91.94 87 LEU A CA 1
ATOM 668 C C . LEU A 1 87 ? -21.096 8.446 3.432 1.00 91.94 87 LEU A C 1
ATOM 670 O O . LEU A 1 87 ? -21.391 7.335 3.864 1.00 91.94 87 LEU A O 1
ATOM 674 N N . VAL A 1 88 ? -19.939 8.678 2.804 1.00 85.31 88 VAL A N 1
ATOM 675 C CA . VAL A 1 88 ? -18.912 7.639 2.614 1.00 85.31 88 VAL A CA 1
ATOM 676 C C . VAL A 1 88 ? -18.378 7.141 3.958 1.00 85.31 88 VAL A C 1
ATOM 678 O O . VAL A 1 88 ? -18.199 5.938 4.139 1.00 85.31 88 VAL A O 1
ATOM 681 N N . LEU A 1 89 ? -18.134 8.043 4.913 1.00 82.75 89 LEU A N 1
ATOM 682 C CA . LEU A 1 89 ? -17.658 7.671 6.249 1.00 82.75 89 LEU A CA 1
ATOM 683 C C . LEU A 1 89 ? -18.687 6.837 7.022 1.00 82.75 89 LEU A C 1
ATOM 685 O O . LEU A 1 89 ? -18.319 5.824 7.609 1.00 82.75 89 LEU A O 1
ATOM 689 N N . ASP A 1 90 ? -19.959 7.233 6.971 1.00 92.00 90 ASP A N 1
ATOM 690 C CA . ASP A 1 90 ? -21.061 6.500 7.603 1.00 92.00 90 ASP A CA 1
ATOM 691 C C . ASP A 1 90 ? -21.268 5.119 6.957 1.00 92.00 90 ASP A C 1
ATOM 693 O O . ASP A 1 90 ? -21.352 4.109 7.649 1.00 92.00 90 ASP A O 1
ATOM 697 N N . SER A 1 91 ? -21.221 5.047 5.622 1.00 87.31 91 SER A N 1
ATOM 698 C CA . SER A 1 91 ? -21.344 3.784 4.878 1.00 87.31 91 SER A CA 1
ATOM 699 C C . SER A 1 91 ? -20.221 2.800 5.221 1.00 87.31 91 SER A C 1
ATOM 701 O O . SER A 1 91 ? -20.474 1.609 5.374 1.00 87.31 91 SER A O 1
ATOM 703 N N . ARG A 1 92 ? -18.979 3.286 5.382 1.00 83.06 92 ARG A N 1
ATOM 704 C CA . ARG A 1 92 ? -17.841 2.453 5.815 1.00 83.06 92 ARG A CA 1
ATOM 705 C C . ARG A 1 92 ? -18.024 1.921 7.231 1.00 83.06 92 ARG A C 1
ATOM 707 O O . ARG A 1 92 ? -17.669 0.775 7.491 1.00 83.06 92 ARG A O 1
ATOM 714 N N . LEU A 1 93 ? -18.551 2.749 8.131 1.00 85.50 93 LEU A N 1
ATOM 715 C CA . LEU A 1 93 ? -18.829 2.348 9.504 1.00 85.50 93 LEU A CA 1
ATOM 716 C C . LEU A 1 93 ? -19.898 1.250 9.551 1.00 85.50 93 LEU A C 1
ATOM 718 O O . LEU A 1 93 ? -19.673 0.234 10.201 1.00 85.50 93 LEU A O 1
ATOM 722 N N . ASN A 1 94 ? -20.992 1.408 8.799 1.00 91.06 94 ASN A N 1
ATOM 723 C CA . ASN A 1 94 ? -22.064 0.410 8.716 1.00 91.06 94 ASN A CA 1
ATOM 724 C C . ASN A 1 94 ? -21.583 -0.903 8.074 1.00 91.06 94 ASN A C 1
ATOM 726 O O . ASN A 1 94 ? -21.785 -1.965 8.644 1.00 91.06 94 ASN A O 1
ATOM 730 N N . ALA A 1 95 ? -20.850 -0.843 6.957 1.00 86.62 95 ALA A N 1
ATOM 731 C CA . ALA A 1 95 ? -20.310 -2.051 6.326 1.00 86.62 95 ALA A CA 1
ATOM 732 C C . ALA A 1 95 ? -19.364 -2.829 7.260 1.00 86.62 95 ALA A C 1
ATOM 734 O O . ALA A 1 95 ? -19.375 -4.056 7.292 1.00 86.62 95 ALA A O 1
ATOM 735 N N . MET A 1 96 ? -18.547 -2.124 8.049 1.00 84.62 96 MET A N 1
ATOM 736 C CA . MET A 1 96 ? -17.677 -2.766 9.036 1.00 84.62 96 MET A CA 1
ATOM 737 C C . MET A 1 96 ? -18.461 -3.331 10.229 1.00 84.62 96 MET A C 1
ATOM 739 O O . MET A 1 96 ? -18.057 -4.339 10.807 1.00 84.62 96 MET A O 1
ATOM 743 N N . ALA A 1 97 ? -19.576 -2.702 10.596 1.00 90.69 97 ALA A N 1
ATOM 744 C CA . ALA A 1 97 ? -20.484 -3.209 11.615 1.00 90.69 97 ALA A CA 1
ATOM 745 C C . ALA A 1 97 ? -21.031 -4.592 11.230 1.00 90.69 97 ALA A C 1
ATOM 747 O O . ALA A 1 97 ? -20.968 -5.514 12.045 1.00 90.69 97 ALA A O 1
ATOM 748 N N . ASP A 1 98 ? -21.459 -4.759 9.976 1.00 90.88 98 ASP A N 1
ATOM 749 C CA . ASP A 1 98 ? -21.931 -6.043 9.442 1.00 90.88 98 ASP A CA 1
ATOM 750 C C . ASP A 1 98 ? -20.816 -7.102 9.469 1.00 90.88 98 ASP A C 1
ATOM 752 O O . ASP A 1 98 ? -21.021 -8.231 9.922 1.00 90.88 98 ASP A O 1
ATOM 756 N N . VAL A 1 99 ? -19.598 -6.722 9.058 1.00 86.62 99 VAL A N 1
ATOM 757 C CA . VAL A 1 99 ? -18.415 -7.601 9.100 1.00 86.62 99 VAL A CA 1
ATOM 758 C C . VAL A 1 99 ? -18.119 -8.066 10.527 1.00 86.62 99 VAL A C 1
ATOM 760 O O . VAL A 1 99 ? -17.864 -9.249 10.746 1.00 86.62 99 VAL A O 1
ATOM 763 N N . LEU A 1 100 ? -18.163 -7.164 11.511 1.00 86.06 100 LEU A N 1
ATOM 764 C CA . LEU A 1 100 ? -17.937 -7.501 12.919 1.00 86.06 100 LEU A CA 1
ATOM 765 C C . LEU A 1 100 ? -19.044 -8.409 13.472 1.00 86.06 100 LEU A C 1
ATOM 767 O O . LEU A 1 100 ? -18.734 -9.368 14.179 1.00 86.06 100 LEU A O 1
ATOM 771 N N . GLN A 1 101 ? -20.313 -8.156 13.133 1.00 91.06 101 GLN A N 1
ATOM 772 C CA . GLN A 1 101 ? -21.419 -9.033 13.534 1.00 91.06 101 GLN A CA 1
ATOM 773 C C . GLN A 1 101 ? -21.241 -10.446 12.998 1.00 91.06 101 GLN A C 1
ATOM 775 O O . GLN A 1 101 ? -21.303 -11.403 13.773 1.00 91.06 101 GLN A O 1
ATOM 780 N N . GLN A 1 102 ? -20.958 -10.574 11.703 1.00 89.50 102 GLN A N 1
ATOM 781 C CA . GLN A 1 102 ? -20.745 -11.870 11.072 1.00 89.50 102 GLN A CA 1
ATOM 782 C C . GLN A 1 102 ? -19.532 -12.593 11.670 1.00 89.50 102 GLN A C 1
ATOM 784 O O . GLN A 1 102 ? -19.618 -13.775 11.999 1.00 89.50 102 GLN A O 1
ATOM 789 N N . ALA A 1 103 ? -18.415 -11.885 11.848 1.00 85.00 103 ALA A N 1
ATOM 790 C CA . ALA A 1 103 ? -17.161 -12.468 12.312 1.00 85.00 103 ALA A CA 1
ATOM 791 C C . ALA A 1 103 ? -17.222 -12.977 13.761 1.00 85.00 103 ALA A C 1
ATOM 793 O O . ALA A 1 103 ? -16.589 -13.981 14.086 1.00 85.00 103 ALA A O 1
ATOM 794 N N . PHE A 1 104 ? -17.989 -12.311 14.629 1.00 87.38 104 PHE A N 1
ATOM 795 C CA . PHE A 1 104 ? -18.146 -12.701 16.035 1.00 87.38 104 PHE A CA 1
ATOM 796 C C . PHE A 1 104 ? -19.452 -13.458 16.327 1.00 87.38 104 PHE A C 1
ATOM 798 O O . PHE A 1 104 ? -19.710 -13.784 17.487 1.00 87.38 104 PHE A O 1
ATOM 805 N N . GLY A 1 105 ? -20.260 -13.765 15.304 1.00 89.00 105 GLY A N 1
ATOM 806 C CA . GLY A 1 105 ? -21.521 -14.498 15.452 1.00 89.00 105 GLY A CA 1
ATOM 807 C C . GLY A 1 105 ? -22.545 -13.766 16.322 1.00 89.00 105 GLY A C 1
ATOM 808 O O . GLY A 1 105 ? -23.245 -14.391 17.120 1.00 89.00 105 GLY A O 1
ATOM 809 N N . LEU A 1 106 ? -22.590 -12.438 16.224 1.00 88.00 106 LEU A N 1
ATOM 810 C CA . LEU A 1 106 ? -23.459 -11.612 17.054 1.00 88.00 106 LEU A CA 1
ATOM 811 C C . LEU A 1 106 ? -24.891 -11.659 16.557 1.00 88.00 106 LEU A C 1
ATOM 813 O O . LEU A 1 106 ? -25.166 -11.384 15.394 1.00 88.00 106 LEU A O 1
ATOM 817 N N . THR A 1 107 ? -25.802 -11.945 17.477 1.00 87.94 107 THR A N 1
ATOM 818 C CA . THR A 1 107 ? -27.247 -11.881 17.240 1.00 87.94 107 THR A CA 1
ATOM 819 C C . THR A 1 107 ? -27.878 -10.612 17.809 1.00 87.94 107 THR A C 1
ATOM 821 O O . THR A 1 107 ? -29.013 -10.295 17.470 1.00 87.94 107 THR A O 1
ATOM 824 N N . SER A 1 108 ? -27.155 -9.885 18.667 1.00 85.38 108 SER A N 1
ATOM 825 C CA . SER A 1 108 ? -27.587 -8.607 19.234 1.00 85.38 108 SER A CA 1
ATOM 826 C C . SER A 1 108 ? -27.423 -7.464 18.232 1.00 85.38 108 SER A C 1
ATOM 828 O O . SER A 1 108 ? -26.443 -7.408 17.484 1.00 85.38 108 SER A O 1
ATOM 830 N N . GLU A 1 109 ? -28.368 -6.527 18.259 1.00 91.31 109 GLU A N 1
ATOM 831 C CA . GLU A 1 109 ? -28.265 -5.275 17.514 1.00 91.31 109 GLU A CA 1
ATOM 832 C C . GLU A 1 109 ? -27.225 -4.338 18.141 1.00 91.31 109 GLU A C 1
ATOM 834 O O . GLU A 1 109 ? -26.850 -4.472 19.307 1.00 91.31 109 GLU A O 1
ATOM 839 N N . TRP A 1 110 ? -26.742 -3.389 17.341 1.00 95.31 110 TRP A N 1
ATOM 840 C CA . TRP A 1 110 ? -25.851 -2.339 17.816 1.00 95.31 110 TRP A CA 1
ATOM 841 C C . TRP A 1 110 ? -26.640 -1.271 18.570 1.00 95.31 110 TRP A C 1
ATOM 843 O O . TRP A 1 110 ? -27.583 -0.694 18.033 1.00 95.31 110 TRP A O 1
ATOM 853 N N . GLU A 1 111 ? -26.211 -0.964 19.787 1.00 96.75 111 GLU A N 1
ATOM 854 C CA . GLU A 1 111 ? -26.852 0.013 20.664 1.00 96.75 111 GLU A CA 1
ATOM 855 C C . GLU A 1 111 ? -26.062 1.331 20.728 1.00 96.75 111 GLU A C 1
ATOM 857 O O . GLU A 1 111 ? -24.848 1.375 20.484 1.00 96.75 111 GLU A O 1
ATOM 862 N N . ASP A 1 112 ? -26.762 2.416 21.076 1.00 96.88 112 ASP A N 1
ATOM 863 C CA . ASP A 1 112 ? -26.199 3.764 21.177 1.00 96.88 112 ASP A CA 1
ATOM 864 C C . ASP A 1 112 ? -25.372 3.936 22.472 1.00 96.88 112 ASP A C 1
ATOM 866 O O . ASP A 1 112 ? -25.935 4.009 23.568 1.00 96.88 112 ASP A O 1
ATOM 870 N N . PRO A 1 113 ? -24.036 4.082 22.387 1.00 97.00 113 PRO A N 1
ATOM 871 C CA . PRO A 1 113 ? -23.170 4.247 23.550 1.00 97.00 113 PRO A CA 1
ATOM 872 C C . PRO A 1 113 ? -23.242 5.644 24.169 1.00 97.00 113 PRO A C 1
ATOM 874 O O . PRO A 1 113 ? -22.650 5.883 25.228 1.00 97.00 113 PRO A O 1
ATOM 877 N N . THR A 1 114 ? -23.935 6.586 23.527 1.00 95.88 114 THR A N 1
ATOM 878 C CA . THR A 1 114 ? -24.152 7.930 24.067 1.00 95.88 114 THR A CA 1
ATOM 879 C C . THR A 1 114 ? -25.272 7.957 25.105 1.00 95.88 114 THR A C 1
ATOM 881 O O . THR A 1 114 ? -25.286 8.842 25.962 1.00 95.88 114 THR A O 1
ATOM 884 N N . ILE A 1 115 ? -26.152 6.952 25.099 1.00 95.75 115 ILE A N 1
ATOM 885 C CA . ILE A 1 115 ? -27.255 6.826 26.049 1.00 95.75 115 ILE A CA 1
ATOM 886 C C . ILE A 1 115 ? -26.739 6.179 27.346 1.00 95.75 115 ILE A C 1
ATOM 888 O O . ILE A 1 115 ? -26.039 5.164 27.297 1.00 95.75 115 ILE A O 1
ATOM 892 N N . PRO A 1 116 ? -27.051 6.745 28.529 1.00 95.88 116 PRO A N 1
ATOM 893 C CA . PRO A 1 116 ? -26.668 6.135 29.792 1.00 95.88 116 PRO A CA 1
ATOM 894 C C . PRO A 1 116 ? -27.308 4.753 29.969 1.00 95.88 116 PRO A C 1
ATOM 896 O O . PRO A 1 116 ? -28.524 4.612 29.855 1.00 95.88 116 PRO A O 1
ATOM 899 N N . SER A 1 117 ? -26.503 3.749 30.314 1.00 94.19 117 SER A N 1
ATOM 900 C CA . SER A 1 117 ? -26.972 2.391 30.608 1.00 94.19 117 SER A CA 1
ATOM 901 C C . SER A 1 117 ? -26.160 1.773 31.743 1.00 94.19 117 SER A C 1
ATOM 903 O O . SER A 1 117 ? -24.948 1.984 31.847 1.00 94.19 117 SER A O 1
ATOM 905 N N . GLN A 1 118 ? -26.838 1.018 32.611 1.00 92.62 118 GLN A N 1
ATOM 906 C CA . GLN A 1 118 ? -26.196 0.240 33.677 1.00 92.62 118 GLN A CA 1
ATOM 907 C C . GLN A 1 118 ? -25.711 -1.130 33.184 1.00 92.62 118 GLN A C 1
ATOM 909 O O . GLN A 1 118 ? -24.781 -1.695 33.770 1.00 92.62 118 GLN A O 1
ATOM 914 N N . GLU A 1 119 ? -26.318 -1.638 32.110 1.00 95.06 119 GLU A N 1
ATOM 915 C CA . GLU A 1 119 ? -25.977 -2.910 31.480 1.00 95.06 119 GLU A CA 1
ATOM 916 C C . GLU A 1 119 ? -24.902 -2.721 30.407 1.00 95.06 119 GLU A C 1
ATOM 918 O O . GLU A 1 119 ? -24.775 -1.650 29.808 1.00 95.06 119 GLU A O 1
ATOM 923 N N . SER A 1 120 ? -24.103 -3.766 30.182 1.00 96.19 120 SER A N 1
ATOM 924 C CA . SER A 1 120 ? -23.090 -3.755 29.129 1.00 96.19 120 SER A CA 1
ATOM 925 C C . SER A 1 120 ? -23.739 -4.025 27.777 1.00 96.19 120 SER A C 1
ATOM 927 O O . SER A 1 120 ? -24.193 -5.140 27.521 1.00 96.19 120 SER A O 1
ATOM 929 N N . ILE A 1 121 ? -23.714 -3.018 26.915 1.00 96.38 121 ILE A N 1
ATOM 930 C CA . ILE A 1 121 ? -24.254 -3.038 25.559 1.00 96.38 121 ILE A CA 1
ATOM 931 C C . ILE A 1 121 ? -23.178 -3.407 24.537 1.00 96.38 121 ILE A C 1
ATOM 933 O O . ILE A 1 121 ? -21.973 -3.308 24.811 1.00 96.38 121 ILE A O 1
ATOM 937 N N . TYR A 1 122 ? -23.618 -3.787 23.341 1.00 96.44 122 TYR A N 1
ATOM 938 C CA . TYR A 1 122 ? -22.757 -3.955 22.173 1.00 96.44 122 TYR A CA 1
ATOM 939 C C . TYR A 1 122 ? -22.856 -2.730 21.276 1.00 96.44 122 TYR A C 1
ATOM 941 O O . TYR A 1 122 ? -23.945 -2.295 20.918 1.00 96.44 122 TYR A O 1
ATOM 949 N N . THR A 1 123 ? -21.718 -2.170 20.881 1.00 96.81 123 THR A N 1
ATOM 950 C CA . THR A 1 123 ? -21.688 -1.004 19.998 1.00 96.81 123 THR A CA 1
ATOM 951 C C . THR A 1 123 ? -20.546 -1.089 18.992 1.00 96.81 123 THR A C 1
ATOM 953 O O . THR A 1 123 ? -19.573 -1.820 19.181 1.00 96.81 123 THR A O 1
ATOM 956 N N . VAL A 1 124 ? -20.656 -0.310 17.924 1.00 94.69 124 VAL A N 1
ATOM 957 C CA . VAL A 1 124 ? -19.639 -0.147 16.888 1.00 94.69 124 VAL A CA 1
ATOM 958 C C . VAL A 1 124 ? -19.386 1.338 16.701 1.00 94.69 124 VAL A C 1
ATOM 960 O O . VAL A 1 124 ? -20.309 2.154 16.722 1.00 94.69 124 VAL A O 1
ATOM 963 N N . GLY A 1 125 ? -18.128 1.713 16.514 1.00 94.00 125 GLY A N 1
ATOM 964 C CA . GLY A 1 125 ? -17.818 3.112 16.289 1.00 94.00 125 GLY A CA 1
ATOM 965 C C . GLY A 1 125 ? -16.437 3.346 15.723 1.00 94.00 125 GLY A C 1
ATOM 966 O O . GLY A 1 125 ? -15.572 2.466 15.691 1.00 94.00 125 GLY A O 1
ATOM 967 N N . ARG A 1 126 ? -16.245 4.579 15.270 1.00 93.06 126 ARG A N 1
ATOM 968 C CA . ARG A 1 126 ? -14.982 5.072 14.744 1.00 93.06 126 ARG A CA 1
ATOM 969 C C . ARG A 1 126 ? -14.233 5.839 15.826 1.00 93.06 126 ARG A C 1
ATOM 971 O O . ARG A 1 126 ? -14.742 6.817 16.375 1.00 93.06 126 ARG A O 1
ATOM 978 N N . ILE A 1 127 ? -13.003 5.428 16.102 1.00 91.75 127 ILE A N 1
ATOM 979 C CA . ILE A 1 127 ? -12.106 6.120 17.021 1.00 91.75 127 ILE A CA 1
ATOM 980 C C . ILE A 1 127 ? -11.809 7.513 16.481 1.00 91.75 127 ILE A C 1
ATOM 982 O O . ILE A 1 127 ? -11.383 7.686 15.341 1.00 91.75 127 ILE A O 1
ATOM 986 N N . CYS A 1 128 ? -12.029 8.518 17.313 1.00 89.88 128 CYS A N 1
ATOM 987 C CA . CYS A 1 128 ? -11.776 9.911 16.998 1.00 89.88 128 CYS A CA 1
ATOM 988 C C . CYS A 1 128 ? -10.953 10.550 18.111 1.00 89.88 128 CYS A C 1
ATOM 990 O O . CYS A 1 128 ? -10.970 10.115 19.263 1.00 89.88 128 CYS A O 1
ATOM 992 N N . MET A 1 129 ? -10.270 11.631 17.760 1.00 86.00 129 MET A N 1
ATOM 993 C CA . MET A 1 129 ? -9.670 12.523 18.737 1.00 86.00 129 MET A CA 1
ATOM 994 C C . MET A 1 129 ? -10.666 13.630 19.074 1.00 86.00 129 MET A C 1
ATOM 996 O O . MET A 1 129 ? -11.350 14.162 18.191 1.00 86.00 129 MET A O 1
ATOM 1000 N N . ARG A 1 130 ? -10.762 13.980 20.353 1.00 86.00 130 ARG A N 1
ATOM 1001 C CA . ARG A 1 130 ? -11.524 15.143 20.795 1.00 86.00 130 ARG A CA 1
ATOM 1002 C C . ARG A 1 130 ? -10.886 16.405 20.219 1.00 86.00 130 ARG A C 1
ATOM 1004 O O . ARG A 1 130 ? -9.699 16.643 20.400 1.00 86.00 130 ARG A O 1
ATOM 1011 N N . VAL A 1 131 ? -11.692 17.223 19.550 1.00 74.38 131 VAL A N 1
ATOM 1012 C CA . VAL A 1 131 ? -11.273 18.534 19.048 1.00 74.38 131 VAL A CA 1
ATOM 1013 C C . VAL A 1 131 ? -12.019 19.593 19.846 1.00 74.38 131 VAL A C 1
ATOM 1015 O O . VAL A 1 131 ? -13.244 19.679 19.769 1.00 74.38 131 VAL A O 1
ATOM 1018 N N . ASP A 1 132 ? -11.290 20.382 20.633 1.00 67.94 132 ASP A N 1
ATOM 1019 C CA . ASP A 1 132 ? -11.864 21.529 21.333 1.00 67.94 132 ASP A CA 1
ATOM 1020 C C . ASP A 1 132 ? -12.085 22.661 20.311 1.00 67.94 132 ASP A C 1
ATOM 1022 O O . ASP A 1 132 ? -11.127 23.272 19.837 1.00 67.94 132 ASP A O 1
ATOM 1026 N N . ALA A 1 133 ? -13.344 22.971 19.983 1.00 61.12 133 ALA A N 1
ATOM 1027 C CA . ALA A 1 133 ? -13.692 24.002 18.994 1.00 61.12 133 ALA A CA 1
ATOM 1028 C C . ALA A 1 133 ? -13.119 25.398 19.324 1.00 61.12 133 ALA A C 1
ATOM 1030 O O . ALA A 1 133 ? -12.881 26.193 18.423 1.00 61.12 133 ALA A O 1
ATOM 1031 N N . ALA A 1 134 ? -12.847 25.680 20.604 1.00 61.31 134 ALA A N 1
ATOM 1032 C CA . ALA A 1 134 ? -12.261 26.939 21.071 1.00 61.31 134 ALA A CA 1
ATOM 1033 C C . ALA A 1 134 ? -10.746 27.076 20.807 1.00 61.31 134 ALA A C 1
ATOM 1035 O O . ALA A 1 134 ? -10.184 28.144 21.036 1.00 61.31 134 ALA A O 1
ATOM 1036 N N . LYS A 1 135 ? -10.071 26.010 20.356 1.00 56.66 135 LYS A N 1
ATOM 1037 C CA . LYS A 1 135 ? -8.628 25.981 20.057 1.00 56.66 135 LYS A CA 1
ATOM 1038 C C . LYS A 1 135 ? -8.355 25.720 18.571 1.00 56.66 135 LYS A C 1
ATOM 1040 O O . LYS A 1 135 ? -7.304 25.185 18.237 1.00 56.66 135 LYS A O 1
ATOM 1045 N N . SER A 1 136 ? -9.289 26.067 17.681 1.00 51.03 136 SER A N 1
ATOM 1046 C CA . SER A 1 136 ? -9.194 25.762 16.244 1.00 51.03 136 SER A CA 1
ATOM 1047 C C . SER A 1 136 ? -7.992 26.396 15.532 1.00 51.03 136 SER A C 1
ATOM 1049 O O . SER A 1 136 ? -7.593 25.885 14.492 1.00 51.03 136 SER A O 1
ATOM 1051 N N . ASP A 1 137 ? -7.414 27.463 16.097 1.00 51.16 137 ASP A N 1
ATOM 1052 C CA . ASP A 1 137 ? -6.213 28.140 15.576 1.00 51.16 137 ASP A CA 1
ATOM 1053 C C . ASP A 1 137 ? -4.898 27.619 16.185 1.00 51.16 137 ASP A C 1
ATOM 1055 O O . ASP A 1 137 ? -3.813 27.960 15.713 1.00 51.16 137 ASP A O 1
ATOM 1059 N N . ALA A 1 138 ? -4.959 26.785 17.230 1.00 56.62 138 ALA A N 1
ATOM 1060 C CA . ALA A 1 138 ? -3.783 26.092 17.741 1.00 56.62 138 ALA A CA 1
ATOM 1061 C C . ALA A 1 138 ? -3.545 24.826 16.909 1.00 56.62 138 ALA A C 1
ATOM 1063 O O . ALA A 1 138 ? -4.497 24.145 16.528 1.00 56.62 138 ALA A O 1
ATOM 1064 N N . ALA A 1 139 ? -2.277 24.488 16.646 1.00 58.38 139 ALA A N 1
ATOM 1065 C CA . ALA A 1 139 ? -1.927 23.232 15.989 1.00 58.38 139 ALA A CA 1
ATOM 1066 C C . ALA A 1 139 ? -2.653 22.069 16.690 1.00 58.38 139 ALA A C 1
ATOM 1068 O O . ALA A 1 139 ? -2.449 21.844 17.886 1.00 58.38 139 ALA A O 1
ATOM 1069 N N . LEU A 1 140 ? -3.535 21.380 15.956 1.00 57.84 140 LEU A N 1
ATOM 1070 C CA . LEU A 1 140 ? -4.278 20.228 16.465 1.00 57.84 140 LEU A CA 1
ATOM 1071 C C . LEU A 1 140 ? -3.290 19.247 17.115 1.00 57.84 140 LEU A C 1
ATOM 1073 O O . LEU A 1 140 ? -2.227 19.004 16.528 1.00 57.84 140 LEU A O 1
ATOM 1077 N N . PRO A 1 141 ? -3.601 18.684 18.300 1.00 61.75 141 PRO A N 1
ATOM 1078 C CA . PRO A 1 141 ? -2.754 17.660 18.887 1.00 61.75 141 PRO A CA 1
ATOM 1079 C C . PRO A 1 141 ? -2.541 16.551 17.857 1.00 61.75 141 PRO A C 1
ATOM 1081 O O . PRO A 1 141 ? -3.477 16.045 17.251 1.00 61.75 141 PRO A O 1
ATOM 1084 N N . THR A 1 142 ? -1.284 16.223 17.589 1.00 66.12 142 THR A N 1
ATOM 1085 C CA . THR A 1 142 ? -0.908 15.298 16.510 1.00 66.12 142 THR A CA 1
ATOM 1086 C C . THR A 1 142 ? -0.907 13.842 16.955 1.00 66.12 142 THR A C 1
ATOM 1088 O O . THR A 1 142 ? -0.612 12.964 16.151 1.00 66.12 142 THR A O 1
ATOM 1091 N N . LYS A 1 143 ? -1.204 13.569 18.231 1.00 81.56 143 LYS A N 1
ATOM 1092 C CA . LYS A 1 143 ? -1.146 12.233 18.817 1.00 81.56 143 LYS A CA 1
ATOM 1093 C C . LYS A 1 143 ? -2.354 11.973 19.701 1.00 81.56 143 LYS A C 1
ATOM 1095 O O . LYS A 1 143 ? -2.648 12.762 20.593 1.00 81.56 143 LYS A O 1
ATOM 1100 N N . LEU A 1 144 ? -2.992 10.826 19.491 1.00 84.50 144 LEU A N 1
ATOM 1101 C CA . LEU A 1 144 ? -4.129 10.389 20.284 1.00 84.50 144 LEU A CA 1
ATOM 1102 C C . LEU A 1 144 ? -3.702 10.098 21.733 1.00 84.50 144 LEU A C 1
ATOM 1104 O O . LEU A 1 144 ? -2.729 9.380 21.983 1.00 84.50 144 LEU A O 1
ATOM 1108 N N . THR A 1 145 ? -4.445 10.638 22.696 1.00 90.06 145 THR A N 1
ATOM 1109 C CA . THR A 1 145 ? -4.230 10.418 24.134 1.00 90.06 145 THR A CA 1
ATOM 1110 C C . THR A 1 145 ? -5.435 9.714 24.769 1.00 90.06 145 THR A C 1
ATOM 1112 O O . THR A 1 145 ? -6.549 9.840 24.257 1.00 90.06 145 THR A O 1
ATOM 1115 N N . PRO A 1 146 ? -5.280 8.990 25.899 1.00 90.56 146 PRO A N 1
ATOM 1116 C CA . PRO A 1 146 ? -6.418 8.351 26.575 1.00 90.56 146 PRO A CA 1
ATOM 1117 C C . PRO A 1 146 ? -7.513 9.336 27.003 1.00 90.56 146 PRO A C 1
ATOM 1119 O O . PRO A 1 146 ? -8.685 8.981 27.074 1.00 90.56 146 PRO A O 1
ATOM 1122 N N . THR A 1 147 ? -7.136 10.581 27.299 1.00 89.31 147 THR A N 1
ATOM 1123 C CA . THR A 1 147 ? -8.052 11.647 27.719 1.00 89.31 147 THR A CA 1
ATOM 1124 C C . THR A 1 147 ? -8.886 12.208 26.573 1.00 89.31 147 THR A C 1
ATOM 1126 O O . THR A 1 147 ? -10.018 12.629 26.799 1.00 89.31 147 THR A O 1
ATOM 1129 N N . GLU A 1 148 ? -8.340 12.206 25.358 1.00 88.56 148 GLU A N 1
ATOM 1130 C CA . GLU A 1 148 ? -8.971 12.755 24.151 1.00 88.56 148 GLU A CA 1
ATOM 1131 C C . GLU A 1 148 ? -9.618 11.671 23.283 1.00 88.56 148 GLU A C 1
ATOM 1133 O O . GLU A 1 148 ? -10.122 11.971 22.202 1.00 88.56 148 GLU A O 1
ATOM 1138 N N . LEU A 1 149 ? -9.608 10.417 23.738 1.00 93.31 149 LEU A N 1
ATOM 1139 C CA . LEU A 1 149 ? -10.190 9.293 23.023 1.00 93.31 149 LEU A CA 1
ATOM 1140 C C . LEU A 1 149 ? -11.719 9.410 22.990 1.00 93.31 149 LEU A C 1
ATOM 1142 O O . LEU A 1 149 ? -12.384 9.422 24.028 1.00 93.31 149 LEU A O 1
ATOM 1146 N N . MET A 1 150 ? -12.271 9.465 21.782 1.00 95.12 150 MET A N 1
ATOM 1147 C CA . MET A 1 150 ? -13.707 9.539 21.523 1.00 95.12 150 MET A CA 1
ATOM 1148 C C . MET A 1 150 ? -14.135 8.381 20.622 1.00 95.12 150 MET A C 1
ATOM 1150 O O . MET A 1 150 ? -13.369 7.935 19.766 1.00 95.12 150 MET A O 1
ATOM 1154 N N . LEU A 1 151 ? -15.379 7.945 20.777 1.00 96.31 151 LEU A N 1
ATOM 1155 C CA . LEU A 1 151 ? -16.050 7.011 19.881 1.00 96.31 151 LEU A CA 1
ATOM 1156 C C . LEU A 1 151 ? -17.148 7.758 19.126 1.00 96.31 151 LEU A C 1
ATOM 1158 O O . LEU A 1 151 ? -18.027 8.344 19.755 1.00 96.31 151 LEU A O 1
ATOM 1162 N N . GLU A 1 152 ? -17.085 7.757 17.800 1.00 95.62 152 GLU A N 1
ATOM 1163 C CA . GLU A 1 152 ? -18.136 8.281 16.927 1.00 95.62 152 GLU A CA 1
ATOM 1164 C C . GLU A 1 152 ? -19.036 7.145 16.435 1.00 95.62 152 GLU A C 1
ATOM 1166 O O . GLU A 1 152 ? -18.538 6.132 15.937 1.00 95.62 152 GLU A O 1
ATOM 1171 N N . THR A 1 153 ? -20.347 7.320 16.576 1.00 96.69 153 THR A N 1
ATOM 1172 C CA . THR A 1 153 ? -21.366 6.352 16.154 1.00 96.69 153 THR A CA 1
ATOM 1173 C C . THR A 1 153 ? -21.766 6.559 14.695 1.00 96.69 153 THR A C 1
ATOM 1175 O O . THR A 1 153 ? -21.481 7.597 14.093 1.00 96.69 153 THR A O 1
ATOM 1178 N N . SER A 1 154 ? -22.454 5.578 14.107 1.00 94.19 154 SER A N 1
ATOM 1179 C CA . SER A 1 154 ? -23.115 5.793 12.819 1.00 94.19 154 SER A CA 1
ATOM 1180 C C . SER A 1 154 ? -24.364 6.649 12.992 1.00 94.19 154 SER A C 1
ATOM 1182 O O . SER A 1 154 ? -24.884 6.836 14.100 1.00 94.19 154 SER A O 1
ATOM 1184 N N . ARG A 1 155 ? -24.885 7.166 11.880 1.00 94.88 155 ARG A N 1
ATOM 1185 C CA . ARG A 1 155 ? -26.168 7.879 11.867 1.00 94.88 155 ARG A CA 1
ATOM 1186 C C . ARG A 1 155 ? -27.309 6.998 12.349 1.00 94.88 155 ARG A C 1
ATOM 1188 O O . ARG A 1 155 ? -28.160 7.480 13.081 1.00 94.88 155 ARG A O 1
ATOM 1195 N N . MET A 1 156 ? -27.301 5.729 11.948 1.00 93.12 156 MET A N 1
ATOM 1196 C CA . MET A 1 156 ? -28.349 4.777 12.308 1.00 93.12 156 MET A CA 1
ATOM 1197 C C . MET A 1 156 ? -28.326 4.414 13.793 1.00 93.12 156 MET A C 1
ATOM 1199 O O . MET A 1 156 ? -29.389 4.325 14.393 1.00 93.12 156 MET A O 1
ATOM 1203 N N . VAL A 1 157 ? -27.139 4.221 14.378 1.00 93.81 157 VAL A N 1
ATOM 1204 C CA . VAL A 1 157 ? -27.012 3.745 15.766 1.00 93.81 157 VAL A CA 1
ATOM 1205 C C . VAL A 1 157 ? -27.121 4.886 16.773 1.00 93.81 157 VAL A C 1
ATOM 1207 O O . VAL A 1 157 ? -27.823 4.748 17.764 1.00 93.81 157 VAL A O 1
ATOM 1210 N N . GLY A 1 158 ? -26.452 6.017 16.537 1.00 93.94 158 GLY A N 1
ATOM 1211 C CA . GLY A 1 158 ? -26.401 7.109 17.516 1.00 93.94 158 GLY A CA 1
ATOM 1212 C C . GLY A 1 158 ? -26.369 8.494 16.890 1.00 93.94 158 GLY A C 1
ATOM 1213 O O . GLY A 1 158 ? -25.704 9.387 17.410 1.00 93.94 158 GLY A O 1
ATOM 1214 N N . ASN A 1 159 ? -27.028 8.686 15.741 1.00 94.94 159 ASN A N 1
ATOM 1215 C CA . ASN A 1 159 ? -27.126 9.971 15.036 1.00 94.94 159 ASN A CA 1
ATOM 1216 C C . ASN A 1 159 ? -25.771 10.654 14.738 1.00 94.94 159 ASN A C 1
ATOM 1218 O O . ASN A 1 159 ? -25.703 11.880 14.626 1.00 94.94 159 ASN A O 1
ATOM 1222 N N . GLY A 1 160 ? -24.682 9.887 14.609 1.00 93.12 160 GLY A N 1
ATOM 1223 C CA . GLY A 1 160 ? -23.338 10.437 14.398 1.00 93.12 160 GLY A CA 1
ATOM 1224 C C . GLY A 1 160 ? -22.743 11.150 15.619 1.00 93.12 160 GLY A C 1
ATOM 1225 O O . GLY A 1 160 ? -21.789 11.920 15.477 1.00 93.12 160 GLY A O 1
ATOM 1226 N N . GLN A 1 161 ? -23.323 10.952 16.805 1.00 94.69 161 GLN A N 1
ATOM 1227 C CA . GLN A 1 161 ? -22.841 11.538 18.050 1.00 94.69 161 GLN A CA 1
ATOM 1228 C C . GLN A 1 161 ? -21.501 10.933 18.474 1.00 94.69 161 GLN A C 1
ATOM 1230 O O . GLN A 1 161 ? -21.095 9.848 18.050 1.00 94.69 161 GLN A O 1
ATOM 1235 N N . ARG A 1 162 ? -20.791 11.666 19.335 1.00 95.06 162 ARG A N 1
ATOM 1236 C CA . ARG A 1 162 ? -19.500 11.244 19.880 1.00 95.06 162 ARG A CA 1
ATOM 1237 C C . ARG A 1 162 ? -19.570 11.153 21.392 1.00 95.06 162 ARG A C 1
ATOM 1239 O O . ARG A 1 162 ? -19.977 12.111 22.042 1.00 95.06 162 ARG A O 1
ATOM 1246 N N . VAL A 1 163 ? -19.084 10.049 21.947 1.00 96.19 163 VAL A N 1
ATOM 1247 C CA . VAL A 1 163 ? -18.974 9.837 23.397 1.00 96.19 163 VAL A CA 1
ATOM 1248 C C . VAL A 1 163 ? -17.507 9.635 23.790 1.00 96.19 163 VAL A C 1
ATOM 1250 O O . VAL A 1 163 ? -16.767 8.979 23.051 1.00 96.19 163 VAL A O 1
ATOM 1253 N N . PRO A 1 164 ? -17.033 10.196 24.919 1.00 96.88 164 PRO A N 1
ATOM 1254 C CA . PRO A 1 164 ? -15.711 9.873 25.442 1.00 96.88 164 PRO A CA 1
ATOM 1255 C C . PRO A 1 164 ? -15.573 8.371 25.682 1.00 96.88 164 PRO A C 1
ATOM 1257 O O . PRO A 1 164 ? -16.460 7.752 26.268 1.00 96.88 164 PRO A O 1
ATOM 1260 N N . LEU A 1 165 ? -14.447 7.799 25.269 1.00 96.75 165 LEU A N 1
ATOM 1261 C CA . LEU A 1 165 ? -14.162 6.374 25.390 1.00 96.75 165 LEU A CA 1
ATOM 1262 C C . LEU A 1 165 ? -13.017 6.152 26.381 1.00 96.75 165 LEU A C 1
ATOM 1264 O O . LEU A 1 165 ? -12.016 6.867 26.381 1.00 96.75 165 LEU A O 1
ATOM 1268 N N . SER A 1 166 ? -13.152 5.148 27.238 1.00 95.25 166 SER A N 1
ATOM 1269 C CA . SER A 1 166 ? -12.046 4.597 28.028 1.00 95.25 166 SER A CA 1
ATOM 1270 C C . SER A 1 166 ? -12.083 3.082 27.975 1.00 95.25 166 SER A C 1
ATOM 1272 O O . SER A 1 166 ? -13.165 2.503 28.029 1.00 95.25 166 SER A O 1
ATOM 1274 N N . LEU A 1 167 ? -10.919 2.442 27.936 1.00 94.75 167 LEU A N 1
ATOM 1275 C CA . LEU A 1 167 ? -10.834 1.000 28.129 1.00 94.75 167 LEU A CA 1
ATOM 1276 C C . LEU A 1 167 ? -10.761 0.695 29.628 1.00 94.75 167 LEU A C 1
ATOM 1278 O O . LEU A 1 167 ? -10.006 1.344 30.358 1.00 94.75 167 LEU A O 1
ATOM 1282 N N . ASP A 1 168 ? -11.544 -0.279 30.087 1.00 92.88 168 ASP A N 1
ATOM 1283 C CA . ASP A 1 168 ? -11.383 -0.844 31.425 1.00 92.88 168 ASP A CA 1
ATOM 1284 C C . ASP A 1 168 ? -9.951 -1.410 31.572 1.00 92.88 168 ASP A C 1
ATOM 1286 O O . ASP A 1 168 ? -9.424 -1.987 30.618 1.00 92.88 168 ASP A O 1
ATOM 1290 N N . PRO A 1 169 ? -9.284 -1.299 32.735 1.00 88.50 169 PRO A N 1
ATOM 1291 C CA . PRO A 1 169 ? -7.966 -1.909 32.941 1.00 88.50 169 PRO A CA 1
ATOM 1292 C C . PRO A 1 169 ? -7.911 -3.426 32.673 1.00 88.50 169 PRO A C 1
ATOM 1294 O O . PRO A 1 169 ? -6.832 -3.967 32.430 1.00 88.50 169 PRO A O 1
ATOM 1297 N N . LYS A 1 170 ? -9.057 -4.112 32.728 1.00 89.00 170 LYS A N 1
ATOM 1298 C CA . LYS A 1 170 ? -9.257 -5.534 32.413 1.00 89.00 170 LYS A CA 1
ATOM 1299 C C . LYS A 1 170 ? -9.915 -5.747 31.043 1.00 89.00 170 LYS A C 1
ATOM 1301 O O . LYS A 1 170 ? -10.430 -6.832 30.776 1.00 89.00 170 LYS A O 1
ATOM 1306 N N . CYS A 1 171 ? -9.928 -4.725 30.186 1.00 91.94 171 CYS A N 1
ATOM 1307 C CA . CYS A 1 171 ? -10.517 -4.798 28.855 1.00 91.94 171 CYS A CA 1
ATOM 1308 C C . CYS A 1 171 ? -9.876 -5.941 28.060 1.00 91.94 171 CYS A C 1
ATOM 1310 O O . CYS A 1 171 ? -8.648 -6.015 27.953 1.00 91.94 171 CYS A O 1
ATOM 1312 N N . ARG A 1 172 ? -10.702 -6.842 27.521 1.00 90.56 172 ARG A N 1
ATOM 1313 C CA . ARG A 1 172 ? -10.248 -7.978 26.705 1.00 90.56 172 ARG A CA 1
ATOM 1314 C C . ARG A 1 172 ? -10.301 -7.620 25.229 1.00 90.56 172 ARG A C 1
ATOM 1316 O O . ARG A 1 172 ? -11.318 -7.111 24.766 1.00 90.56 172 ARG A O 1
ATOM 1323 N N . VAL A 1 173 ? -9.259 -7.955 24.472 1.00 86.56 173 VAL A N 1
ATOM 1324 C CA . VAL A 1 173 ? -9.271 -7.784 23.011 1.00 86.56 173 VAL A CA 1
ATOM 1325 C C . VAL A 1 173 ? -9.649 -9.093 22.340 1.00 86.56 173 VAL A C 1
ATOM 1327 O O . VAL A 1 173 ? -8.942 -10.085 22.485 1.00 86.56 173 VAL A O 1
ATOM 1330 N N . ARG A 1 174 ? -10.750 -9.101 21.590 1.00 83.88 174 ARG A N 1
ATOM 1331 C CA . ARG A 1 174 ? -11.148 -10.232 20.756 1.00 83.88 174 ARG A CA 1
ATOM 1332 C C . ARG A 1 174 ? -10.730 -9.984 19.318 1.00 83.88 174 ARG A C 1
ATOM 1334 O O . ARG A 1 174 ? -11.066 -8.959 18.730 1.00 83.88 174 ARG A O 1
ATOM 1341 N N . TYR A 1 175 ? -10.035 -10.959 18.761 1.00 77.38 175 TYR A N 1
ATOM 1342 C CA . TYR A 1 175 ? -9.712 -11.023 17.347 1.00 77.38 175 TYR A CA 1
ATOM 1343 C C . TYR A 1 175 ? -10.633 -12.055 16.703 1.00 77.38 175 TYR A C 1
ATOM 1345 O O . TYR A 1 175 ? -10.895 -13.102 17.294 1.00 77.38 175 TYR A O 1
ATOM 1353 N N . ALA A 1 176 ? -11.133 -11.758 15.508 1.00 66.50 176 ALA A N 1
ATOM 1354 C CA . ALA A 1 176 ? -11.938 -12.697 14.729 1.00 66.50 176 ALA A CA 1
ATOM 1355 C C . ALA A 1 176 ? -11.099 -13.814 14.069 1.00 66.50 176 ALA A C 1
ATOM 1357 O O . ALA A 1 176 ? -11.639 -14.674 13.381 1.00 66.50 176 ALA A O 1
ATOM 1358 N N . TRP A 1 177 ? -9.778 -13.804 14.270 1.00 67.00 177 TRP A N 1
ATOM 1359 C CA . TRP A 1 177 ? -8.840 -14.805 13.777 1.00 67.00 177 TRP A CA 1
ATOM 1360 C C . TRP A 1 177 ? -7.982 -15.350 14.917 1.00 67.00 177 TRP A C 1
ATOM 1362 O O . TRP A 1 177 ? -7.760 -14.697 15.939 1.00 67.00 177 TRP A O 1
ATOM 1372 N N . THR A 1 178 ? -7.489 -16.567 14.726 1.00 54.12 178 THR A N 1
ATOM 1373 C CA . THR A 1 178 ? -6.640 -17.285 15.674 1.00 54.12 178 THR A CA 1
ATOM 1374 C C . THR A 1 178 ? -5.165 -17.021 15.375 1.00 54.12 178 THR A C 1
ATOM 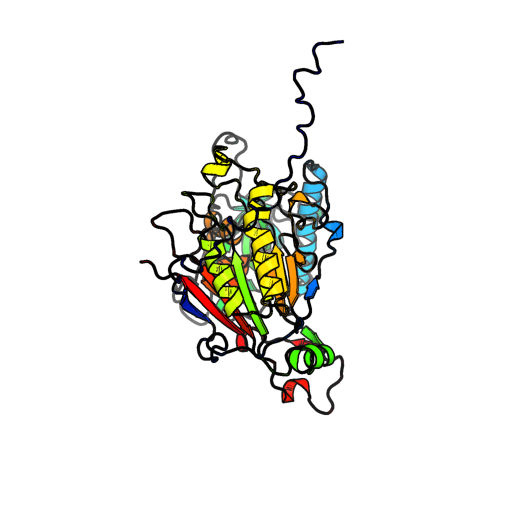1376 O O . THR A 1 178 ? -4.506 -17.842 14.745 1.00 54.12 178 THR A O 1
ATOM 1379 N N . ASP A 1 179 ? -4.633 -15.881 15.818 1.00 57.00 179 ASP A N 1
ATOM 1380 C CA . ASP A 1 179 ? -3.185 -15.739 16.029 1.00 57.00 179 ASP A CA 1
ATOM 1381 C C . ASP A 1 179 ? -2.912 -15.835 17.535 1.00 57.00 179 ASP A C 1
ATOM 1383 O O . ASP A 1 179 ? -3.277 -14.942 18.309 1.00 57.00 179 ASP A O 1
ATOM 1387 N N . GLU A 1 180 ? -2.272 -16.927 17.964 1.00 59.56 180 GLU A N 1
ATOM 1388 C CA . GLU A 1 180 ? -1.876 -17.135 19.362 1.00 59.56 180 GLU A CA 1
ATOM 1389 C C . GLU A 1 180 ? -1.026 -15.965 19.882 1.00 59.56 180 GLU A C 1
ATOM 1391 O O . GLU A 1 180 ? -1.164 -15.555 21.037 1.00 59.56 180 GLU A O 1
ATOM 1396 N N . ASN A 1 181 ? -0.211 -15.342 19.021 1.00 61.53 181 ASN A N 1
ATOM 1397 C CA . ASN A 1 181 ? 0.604 -14.189 19.403 1.00 61.53 181 ASN A CA 1
ATOM 1398 C C . ASN A 1 181 ? -0.234 -12.926 19.630 1.00 61.53 181 ASN A C 1
ATOM 1400 O O . ASN A 1 181 ? 0.089 -12.127 20.512 1.00 61.53 181 ASN A O 1
ATOM 1404 N N . ALA A 1 182 ? -1.301 -12.727 18.852 1.00 61.19 182 ALA A N 1
ATOM 1405 C CA . ALA A 1 182 ? -2.220 -11.605 19.039 1.00 61.19 182 ALA A CA 1
ATOM 1406 C C . ALA A 1 182 ? -3.039 -11.776 20.328 1.00 61.19 182 ALA A C 1
ATOM 1408 O O . ALA A 1 182 ? -3.177 -10.822 21.098 1.00 61.19 182 ALA A O 1
ATOM 1409 N N . ALA A 1 183 ? -3.494 -13.001 20.611 1.00 62.94 183 ALA A N 1
ATOM 1410 C CA . ALA A 1 183 ? -4.236 -13.357 21.823 1.00 62.94 183 ALA A CA 1
ATOM 1411 C C . ALA A 1 183 ? -3.412 -13.202 23.120 1.00 62.94 183 ALA A C 1
ATOM 1413 O O . ALA A 1 183 ? -3.967 -12.939 24.190 1.00 62.94 183 ALA A O 1
ATOM 1414 N N . MET A 1 184 ? -2.084 -13.329 23.031 1.00 65.81 184 MET A N 1
ATOM 1415 C CA . MET A 1 184 ? -1.158 -13.135 24.154 1.00 65.81 184 MET A CA 1
ATOM 1416 C C . MET A 1 184 ? -0.702 -11.679 24.353 1.00 65.81 184 MET A C 1
ATOM 1418 O O . MET A 1 184 ? -0.031 -11.381 25.346 1.00 65.81 184 MET A O 1
ATOM 1422 N N . SER A 1 185 ? -1.039 -10.756 23.444 1.00 72.69 185 SER A N 1
ATOM 1423 C CA . SER A 1 185 ? -0.615 -9.359 23.566 1.00 72.69 185 SER A CA 1
ATOM 1424 C C . SER A 1 185 ? -1.292 -8.672 24.755 1.00 72.69 185 SER A C 1
ATOM 1426 O O . SER A 1 185 ? -2.513 -8.658 24.878 1.00 72.69 185 SER A O 1
ATOM 1428 N N . SER A 1 186 ? -0.490 -8.029 25.606 1.00 79.94 186 SER A N 1
ATOM 1429 C CA . SER A 1 186 ? -0.968 -7.192 26.720 1.00 79.94 186 SER A CA 1
ATOM 1430 C C . SER A 1 186 ? -1.186 -5.727 26.326 1.00 79.94 186 SER A C 1
ATOM 1432 O O . SER A 1 186 ? -1.458 -4.878 27.178 1.00 79.94 186 SER A O 1
ATOM 1434 N N . VAL A 1 187 ? -1.031 -5.408 25.038 1.00 84.38 187 VAL A N 1
ATOM 1435 C CA . VAL A 1 187 ? -1.214 -4.060 24.498 1.00 84.38 187 VAL A CA 1
ATOM 1436 C C . VAL A 1 187 ? -2.003 -4.069 23.193 1.00 84.38 187 VAL A C 1
ATOM 1438 O O . VAL A 1 187 ? -1.881 -4.997 22.391 1.00 84.38 187 VAL A O 1
ATOM 1441 N N . VAL A 1 188 ? -2.756 -2.995 22.961 1.00 85.69 188 VAL A N 1
ATOM 1442 C CA . VAL A 1 188 ? -3.465 -2.711 21.708 1.00 85.69 188 VAL A CA 1
ATOM 1443 C C . VAL A 1 188 ? -3.146 -1.298 21.232 1.00 85.69 188 VAL A C 1
ATOM 1445 O O . VAL A 1 188 ? -2.958 -0.394 22.047 1.00 85.69 188 VAL A O 1
ATOM 1448 N N . GLY A 1 189 ? -3.045 -1.117 19.918 1.00 86.94 189 GLY A N 1
ATOM 1449 C CA . GLY A 1 189 ? -2.907 0.188 19.286 1.00 86.94 189 GLY A CA 1
ATOM 1450 C C . GLY A 1 189 ? -4.276 0.702 18.863 1.00 86.94 189 GLY A C 1
ATOM 1451 O O . GLY A 1 189 ? -5.079 -0.036 18.299 1.00 86.94 189 GLY A O 1
ATOM 1452 N N . LEU A 1 190 ? -4.556 1.964 19.159 1.00 88.25 190 LEU A N 1
ATOM 1453 C CA . LEU A 1 190 ? -5.734 2.683 18.684 1.00 88.25 190 LEU A CA 1
ATOM 1454 C C . LEU A 1 190 ? -5.267 3.899 17.896 1.00 88.25 190 LEU A C 1
ATOM 1456 O O . LEU A 1 190 ? -4.286 4.537 18.272 1.00 88.25 190 LEU A O 1
ATOM 1460 N N . PHE A 1 191 ? -5.972 4.257 16.832 1.00 88.50 191 PHE A N 1
ATOM 1461 C CA . PHE A 1 191 ? -5.633 5.425 16.025 1.00 88.50 191 PHE A CA 1
ATOM 1462 C C . PHE A 1 191 ? -6.895 6.123 15.503 1.00 88.50 191 PHE A C 1
ATOM 1464 O O . PHE A 1 191 ? -7.938 5.476 15.360 1.00 88.50 191 PHE A O 1
ATOM 1471 N N . PRO A 1 192 ? -6.836 7.434 15.211 1.00 87.56 192 PRO A N 1
ATOM 1472 C CA . PRO A 1 192 ? -7.967 8.155 14.638 1.00 87.56 192 PRO A CA 1
ATOM 1473 C C . PRO A 1 192 ? -8.417 7.549 13.300 1.00 87.56 192 PRO A C 1
ATOM 1475 O O . PRO A 1 192 ? -7.621 7.343 12.392 1.00 87.56 192 PRO A O 1
ATOM 1478 N N . GLY A 1 193 ? -9.712 7.278 13.165 1.00 85.94 193 GLY A N 1
ATOM 1479 C CA . GLY A 1 193 ? -10.314 6.660 11.984 1.00 85.94 193 GLY A CA 1
ATOM 1480 C C . GLY A 1 193 ? -10.478 5.140 12.068 1.00 85.94 193 GLY A C 1
ATOM 1481 O O . GLY A 1 193 ? -11.211 4.586 11.250 1.00 85.94 193 GLY A O 1
ATOM 1482 N N . MET A 1 194 ? -9.868 4.479 13.056 1.00 87.81 194 MET A N 1
ATOM 1483 C CA . MET A 1 194 ? -10.034 3.044 13.297 1.00 87.81 194 MET A CA 1
ATOM 1484 C C . MET A 1 194 ? -11.494 2.714 13.627 1.00 87.81 194 MET A C 1
ATOM 1486 O O . MET A 1 194 ? -12.087 3.370 14.480 1.00 87.81 194 MET A O 1
ATOM 1490 N N . ILE A 1 195 ? -12.070 1.696 12.985 1.00 88.81 195 ILE A N 1
ATOM 1491 C CA . ILE A 1 195 ? -13.410 1.194 13.317 1.00 88.81 195 ILE A CA 1
ATOM 1492 C C . ILE A 1 195 ? -13.263 -0.035 14.211 1.00 88.81 195 ILE A C 1
ATOM 1494 O O . ILE A 1 195 ? -12.491 -0.940 13.894 1.00 88.81 195 ILE A O 1
ATOM 1498 N N . VAL A 1 196 ? -13.993 -0.051 15.323 1.00 90.38 196 VAL A N 1
ATOM 1499 C CA . VAL A 1 196 ? -13.928 -1.112 16.333 1.00 90.38 196 VAL A CA 1
ATOM 1500 C C . VAL A 1 196 ? -15.320 -1.510 16.800 1.00 90.38 196 VAL A C 1
ATOM 1502 O O . VAL A 1 196 ? -16.213 -0.665 16.897 1.00 90.38 196 VAL A O 1
ATOM 1505 N N . GLY A 1 197 ? -15.484 -2.791 17.124 1.00 93.62 197 GLY A N 1
ATOM 1506 C CA . GLY A 1 197 ? -16.605 -3.264 17.930 1.00 93.62 197 GLY A CA 1
ATOM 1507 C C . GLY A 1 197 ? -16.250 -3.168 19.411 1.00 93.62 197 GLY A C 1
ATOM 1508 O O . GLY A 1 197 ? -15.088 -3.328 19.789 1.00 93.62 197 GLY A O 1
ATOM 1509 N N . LEU A 1 198 ? -17.226 -2.882 20.260 1.00 96.12 198 LEU A N 1
ATOM 1510 C CA . LEU A 1 198 ? -17.026 -2.721 21.694 1.00 96.12 198 LEU A CA 1
ATOM 1511 C C . LEU A 1 198 ? -18.168 -3.380 22.463 1.00 96.12 198 LEU A C 1
ATOM 1513 O O . LEU A 1 198 ? -19.331 -3.274 22.075 1.00 96.12 198 LEU A O 1
ATOM 1517 N N . LYS A 1 199 ? -17.833 -3.985 23.602 1.00 96.69 199 LYS A N 1
ATOM 1518 C CA . LYS A 1 199 ? -18.796 -4.308 24.658 1.00 96.69 199 LYS A CA 1
ATOM 1519 C C . LYS A 1 199 ? -18.472 -3.475 25.885 1.00 96.69 199 LYS A C 1
ATOM 1521 O O . LYS A 1 199 ? -17.316 -3.442 26.308 1.00 96.69 199 LYS A O 1
ATOM 1526 N N . GLY A 1 200 ? -19.456 -2.813 26.471 1.00 96.88 200 GLY A N 1
ATOM 1527 C CA . GLY A 1 200 ? -19.223 -1.946 27.622 1.00 96.88 200 GLY A CA 1
ATOM 1528 C C . GLY A 1 200 ? -20.451 -1.143 28.001 1.00 96.88 200 GLY A C 1
ATOM 1529 O O . GLY A 1 200 ? -21.540 -1.415 27.514 1.00 96.88 200 GLY A O 1
ATOM 1530 N N . ARG A 1 201 ? -20.286 -0.146 28.867 1.00 97.25 201 ARG A N 1
ATOM 1531 C CA . ARG A 1 201 ? -21.419 0.619 29.406 1.00 97.25 201 ARG A CA 1
ATOM 1532 C C . ARG A 1 201 ? -21.098 2.083 29.633 1.00 97.25 201 ARG A C 1
ATOM 1534 O O . ARG A 1 201 ? -19.960 2.450 29.929 1.00 97.25 201 ARG A O 1
ATOM 1541 N N . ASN A 1 202 ? -22.133 2.912 29.555 1.00 96.75 202 ASN A N 1
ATOM 1542 C CA . ASN A 1 202 ? -22.093 4.330 29.899 1.00 96.75 202 ASN A CA 1
ATOM 1543 C C . ASN A 1 202 ? -22.864 4.571 31.207 1.00 96.75 202 ASN A C 1
ATOM 1545 O O . ASN A 1 202 ? -23.953 5.135 31.215 1.00 96.75 202 ASN A O 1
ATOM 1549 N N . GLY A 1 203 ? -22.315 4.111 32.334 1.00 93.88 203 GLY A N 1
ATOM 1550 C CA . GLY A 1 203 ? -23.029 4.152 33.619 1.00 93.88 203 GLY A CA 1
ATOM 1551 C C . GLY A 1 203 ? -23.241 5.561 34.185 1.00 93.88 203 GLY A C 1
ATOM 1552 O O . GLY A 1 203 ? -24.199 5.786 34.922 1.00 93.88 203 GLY A O 1
ATOM 1553 N N . SER A 1 204 ? -22.360 6.512 33.850 1.00 89.38 204 SER A N 1
ATOM 1554 C CA . SER A 1 204 ? -22.413 7.901 34.335 1.00 89.38 204 SER A CA 1
ATOM 1555 C C . SER A 1 204 ? -23.082 8.874 33.361 1.00 89.38 204 SER A C 1
ATOM 1557 O O . SER A 1 204 ? -23.269 10.040 33.700 1.00 89.38 204 SER A O 1
ATOM 1559 N N . GLY A 1 205 ? -23.380 8.430 32.138 1.00 88.50 205 GLY A N 1
ATOM 1560 C CA . GLY A 1 205 ? -23.874 9.256 31.036 1.00 88.50 205 GLY A CA 1
ATOM 1561 C C . GLY A 1 205 ? -22.812 10.103 30.326 1.00 88.50 205 GLY A C 1
ATOM 1562 O O . GLY A 1 205 ? -23.065 10.592 29.230 1.00 88.50 205 GLY A O 1
ATOM 1563 N N . GLY A 1 206 ? -21.615 10.264 30.901 1.00 91.00 206 GLY A N 1
ATOM 1564 C CA . GLY A 1 206 ? -20.562 11.120 30.342 1.00 91.00 206 GLY A CA 1
ATOM 1565 C C . GLY A 1 206 ? -19.434 10.389 29.609 1.00 91.00 206 GLY A C 1
ATOM 1566 O O . GLY A 1 206 ? -18.554 11.051 29.055 1.00 91.00 206 GLY A O 1
ATOM 1567 N N . ARG A 1 207 ? -19.387 9.052 29.655 1.00 95.62 207 ARG A N 1
ATOM 1568 C CA . ARG A 1 207 ? -18.273 8.259 29.110 1.00 95.62 207 ARG A CA 1
ATOM 1569 C C . ARG A 1 207 ? -18.671 6.800 28.934 1.00 95.62 207 ARG A C 1
ATOM 1571 O O . ARG A 1 207 ? -19.157 6.175 29.871 1.00 95.62 207 ARG A O 1
ATOM 1578 N N . PHE A 1 208 ? -18.333 6.236 27.784 1.00 97.62 208 PHE A N 1
ATOM 1579 C CA . PHE A 1 208 ? -18.433 4.806 27.541 1.00 97.62 208 PHE A CA 1
ATOM 1580 C C . PHE A 1 208 ? -17.168 4.088 28.034 1.00 97.62 208 PHE A C 1
ATOM 1582 O O . PHE A 1 208 ? -16.049 4.413 27.619 1.00 97.62 208 PHE A O 1
ATOM 1589 N N . VAL A 1 209 ? -17.339 3.121 28.934 1.00 97.25 209 VAL A N 1
ATOM 1590 C CA . VAL A 1 209 ? -16.258 2.280 29.463 1.00 97.25 209 VAL A CA 1
ATOM 1591 C C . VAL A 1 209 ? -16.315 0.921 28.773 1.00 97.25 209 VAL A C 1
ATOM 1593 O O . VAL A 1 209 ? -17.262 0.164 28.979 1.00 97.25 209 VAL A O 1
ATOM 1596 N N . ALA A 1 210 ? -15.313 0.624 27.946 1.00 97.06 210 ALA A N 1
ATOM 1597 C CA . ALA A 1 210 ? -15.235 -0.614 27.180 1.00 97.06 210 ALA A CA 1
ATOM 1598 C C . ALA A 1 210 ? -14.591 -1.747 27.989 1.00 97.06 210 ALA A C 1
ATOM 1600 O O . ALA A 1 210 ? -13.435 -1.663 28.409 1.00 97.06 210 ALA A O 1
ATOM 1601 N N . GLU A 1 211 ? -15.339 -2.830 28.148 1.00 95.88 211 GLU A N 1
ATOM 1602 C CA . GLU A 1 211 ? -14.955 -4.072 28.823 1.00 95.88 211 GLU A CA 1
ATOM 1603 C C . GLU A 1 211 ? -14.385 -5.095 27.827 1.00 95.88 211 GLU A C 1
ATOM 1605 O O . GLU A 1 211 ? -13.540 -5.920 28.181 1.00 95.88 211 GLU A O 1
ATOM 1610 N N . GLU A 1 212 ? -14.814 -5.029 26.564 1.00 94.31 212 GLU A N 1
ATOM 1611 C CA . GLU A 1 212 ? -14.232 -5.793 25.463 1.00 94.31 212 GLU A CA 1
ATOM 1612 C C . GLU A 1 212 ? -14.054 -4.922 24.217 1.00 94.31 212 GLU A C 1
ATOM 1614 O O . GLU A 1 212 ? -14.909 -4.095 23.900 1.00 94.31 212 GLU A O 1
ATOM 1619 N N . LEU A 1 213 ? -12.955 -5.149 23.500 1.00 91.94 213 LEU A N 1
ATOM 1620 C CA . LEU A 1 213 ? -12.621 -4.521 22.226 1.00 91.94 213 LEU A CA 1
ATOM 1621 C C . LEU A 1 213 ? -12.549 -5.590 21.141 1.00 91.94 213 LEU A C 1
ATOM 1623 O O . LEU A 1 213 ? -11.811 -6.562 21.282 1.00 91.94 213 LEU A O 1
ATOM 1627 N N . TRP A 1 214 ? -13.298 -5.423 20.062 1.00 89.38 214 TRP A N 1
ATOM 1628 C CA . TRP A 1 214 ? -13.424 -6.401 18.990 1.00 89.38 214 TRP A CA 1
ATOM 1629 C C . TRP A 1 214 ? -12.807 -5.868 17.708 1.00 89.38 214 TRP A C 1
ATOM 1631 O O . TRP A 1 214 ? -13.208 -4.830 17.173 1.00 89.38 214 TRP A O 1
ATOM 1641 N N . MET A 1 215 ? -11.800 -6.594 17.245 1.00 83.56 215 MET A N 1
ATOM 1642 C CA . MET A 1 215 ? -10.966 -6.214 16.118 1.00 83.56 215 MET A CA 1
ATOM 1643 C C . MET A 1 215 ? -11.530 -6.806 14.820 1.00 83.56 215 MET A C 1
ATOM 1645 O O . MET A 1 215 ? -11.831 -8.004 14.800 1.00 83.56 215 MET A O 1
ATOM 1649 N N . PRO A 1 216 ? -11.651 -6.007 13.741 1.00 77.56 216 PRO A N 1
ATOM 1650 C CA . PRO A 1 216 ? -12.100 -6.493 12.437 1.00 77.56 216 PRO A CA 1
ATOM 1651 C C . PRO A 1 216 ? -11.261 -7.666 11.917 1.00 77.56 216 PRO A C 1
ATOM 1653 O O . PRO A 1 216 ? -10.039 -7.585 12.035 1.00 77.56 216 PRO A O 1
ATOM 1656 N N . PRO A 1 217 ? -11.870 -8.714 11.327 1.00 74.62 217 PRO A N 1
ATOM 1657 C CA . PRO A 1 217 ? -11.145 -9.863 10.788 1.00 74.62 217 PRO A CA 1
ATOM 1658 C C . PRO A 1 217 ? -10.138 -9.463 9.707 1.00 74.62 217 PRO A C 1
ATOM 1660 O O . PRO A 1 217 ? -10.383 -8.549 8.917 1.00 74.62 217 PRO A O 1
ATOM 1663 N N . ALA A 1 218 ? -9.034 -10.209 9.629 1.00 71.44 218 ALA A N 1
ATOM 1664 C CA . ALA A 1 218 ? -8.166 -10.180 8.460 1.00 71.44 218 ALA A CA 1
ATOM 1665 C C . ALA A 1 218 ? -8.924 -10.680 7.216 1.00 71.44 218 ALA A C 1
ATOM 1667 O O . ALA A 1 218 ? -9.833 -11.508 7.311 1.00 71.44 218 ALA A O 1
ATOM 1668 N N . LEU A 1 219 ? -8.538 -10.184 6.039 1.00 71.44 219 LEU A N 1
ATOM 1669 C CA . LEU A 1 219 ? -9.076 -10.687 4.776 1.00 71.44 219 LEU A CA 1
ATOM 1670 C C . LEU A 1 219 ? -8.627 -12.141 4.546 1.00 71.44 219 LEU A C 1
ATOM 1672 O O . LEU A 1 219 ? -7.514 -12.499 4.939 1.00 71.44 219 LEU A O 1
ATOM 1676 N N . PRO A 1 220 ? -9.460 -12.975 3.896 1.00 73.12 220 PRO A N 1
ATOM 1677 C CA . PRO A 1 220 ? -9.067 -14.334 3.551 1.00 73.12 220 PRO A CA 1
ATOM 1678 C C . PRO A 1 220 ? -7.861 -14.323 2.605 1.00 73.12 220 PRO A C 1
ATOM 1680 O O . PRO A 1 220 ? -7.745 -13.454 1.734 1.00 73.12 220 PRO A O 1
ATOM 1683 N N . HIS A 1 221 ? -6.969 -15.304 2.759 1.00 78.19 221 HIS A N 1
ATOM 1684 C CA . HIS A 1 221 ? -5.833 -15.463 1.855 1.00 78.19 221 HIS A CA 1
ATOM 1685 C C . HIS A 1 221 ? -6.309 -15.760 0.428 1.00 78.19 221 HIS A C 1
ATOM 1687 O O . HIS A 1 221 ? -7.292 -16.483 0.243 1.00 78.19 221 HIS A O 1
ATOM 1693 N N . PRO A 1 222 ? -5.616 -15.227 -0.592 1.00 84.12 222 PRO A N 1
ATOM 1694 C CA . PRO A 1 222 ? -5.940 -15.536 -1.973 1.00 84.12 222 PRO A CA 1
ATOM 1695 C C . PRO A 1 222 ? -5.728 -17.031 -2.251 1.00 84.12 222 PRO A C 1
ATOM 1697 O O . PRO A 1 222 ? -4.802 -17.662 -1.733 1.00 84.12 222 PRO A O 1
ATOM 1700 N N . ALA A 1 223 ? -6.592 -17.581 -3.098 1.00 89.00 223 ALA A N 1
ATOM 1701 C CA . ALA A 1 223 ? -6.499 -18.943 -3.595 1.00 89.00 223 ALA A CA 1
ATOM 1702 C C . ALA A 1 223 ? -6.663 -18.939 -5.117 1.00 89.00 223 ALA A C 1
ATOM 1704 O O . ALA A 1 223 ? -7.363 -18.091 -5.675 1.00 89.00 223 ALA A O 1
ATOM 1705 N N . THR A 1 224 ? -5.990 -19.865 -5.789 1.00 91.75 224 THR A N 1
ATOM 1706 C CA . THR A 1 224 ? -5.982 -19.971 -7.255 1.00 91.75 224 THR A CA 1
ATOM 1707 C C . THR A 1 224 ? -6.335 -21.390 -7.656 1.00 91.75 224 THR A C 1
ATOM 1709 O O . THR A 1 224 ? -6.006 -22.334 -6.932 1.00 91.75 224 THR A O 1
ATOM 1712 N N . SER A 1 225 ? -7.017 -21.542 -8.791 1.00 92.62 225 SER A N 1
ATOM 1713 C CA . SER A 1 225 ? -7.383 -22.864 -9.289 1.00 92.62 225 SER A CA 1
ATOM 1714 C C . SER A 1 225 ? -6.137 -23.699 -9.594 1.00 92.62 225 SER A C 1
ATOM 1716 O O . SER A 1 225 ? -5.087 -23.195 -10.017 1.00 92.62 225 SER A O 1
ATOM 1718 N N . ARG A 1 226 ? -6.246 -25.011 -9.392 1.00 91.31 226 ARG A N 1
ATOM 1719 C CA . ARG A 1 226 ? -5.172 -25.963 -9.689 1.00 91.31 226 ARG A CA 1
ATOM 1720 C C . ARG A 1 226 ? -4.696 -25.863 -11.142 1.00 91.31 226 ARG A C 1
ATOM 1722 O O . ARG A 1 226 ? -3.491 -25.905 -11.389 1.00 91.31 226 ARG A O 1
ATOM 1729 N N . THR A 1 227 ? -5.611 -25.710 -12.095 1.00 92.00 227 THR A N 1
ATOM 1730 C CA . THR A 1 227 ? -5.290 -25.558 -13.527 1.00 92.00 227 THR A CA 1
ATOM 1731 C C . THR A 1 227 ? -4.474 -24.299 -13.818 1.00 92.00 227 THR A C 1
ATOM 1733 O O . THR A 1 227 ? -3.476 -24.360 -14.544 1.00 92.00 227 THR A O 1
ATOM 1736 N N . GLU A 1 228 ? -4.827 -23.165 -13.214 1.00 93.19 228 GLU A N 1
ATOM 1737 C CA . GLU A 1 228 ? -4.048 -21.931 -13.333 1.00 93.19 228 GLU A CA 1
ATOM 1738 C C . GLU A 1 228 ? -2.657 -22.079 -12.708 1.00 93.19 228 GLU A C 1
ATOM 1740 O O . GLU A 1 228 ? -1.678 -21.634 -13.307 1.00 93.19 228 GLU A O 1
ATOM 1745 N N . LEU A 1 229 ? -2.529 -22.764 -11.567 1.00 93.38 229 LEU A N 1
ATOM 1746 C CA . LEU A 1 229 ? -1.225 -23.036 -10.947 1.00 93.38 229 LEU A CA 1
ATOM 1747 C C . LEU A 1 229 ? -0.338 -23.924 -11.828 1.00 93.38 229 LEU A C 1
ATOM 1749 O O . LEU A 1 229 ? 0.843 -23.621 -12.008 1.00 93.38 229 LEU A O 1
ATOM 1753 N N . GLN A 1 230 ? -0.898 -24.976 -12.437 1.00 93.44 230 GLN A N 1
ATOM 1754 C CA . GLN A 1 230 ? -0.184 -25.810 -13.415 1.00 93.44 230 GLN A CA 1
ATOM 1755 C C . GLN A 1 230 ? 0.326 -24.972 -14.592 1.00 93.44 230 GLN A C 1
ATOM 1757 O O . GLN A 1 230 ? 1.480 -25.114 -15.006 1.00 93.44 230 GLN A O 1
ATOM 1762 N N . SER A 1 231 ? -0.512 -24.065 -15.099 1.00 94.19 231 SER A N 1
ATOM 1763 C CA . SER A 1 231 ? -0.162 -23.156 -16.189 1.00 94.19 231 SER A CA 1
ATOM 1764 C C . SER A 1 231 ? 0.943 -22.173 -15.784 1.00 94.19 231 SER A C 1
ATOM 1766 O O . SER A 1 231 ? 1.992 -22.108 -16.425 1.00 94.19 231 SER A O 1
ATOM 1768 N N . HIS A 1 232 ? 0.755 -21.434 -14.692 1.00 94.44 232 HIS A N 1
ATOM 1769 C CA . HIS A 1 232 ? 1.686 -20.403 -14.239 1.00 94.44 232 HIS A CA 1
ATOM 1770 C C . HIS A 1 232 ? 3.052 -20.968 -13.839 1.00 94.44 232 HIS A C 1
ATOM 1772 O O . HIS A 1 232 ? 4.083 -20.423 -14.241 1.00 94.44 232 HIS A O 1
ATOM 1778 N N . GLN A 1 233 ? 3.068 -22.063 -13.076 1.00 94.75 233 GLN A N 1
ATOM 1779 C CA . GLN A 1 233 ? 4.293 -22.582 -12.470 1.00 94.75 233 GLN A CA 1
ATOM 1780 C C . GLN A 1 233 ? 5.014 -23.597 -13.359 1.00 94.75 233 GLN A C 1
ATOM 1782 O O . GLN A 1 233 ? 6.241 -23.608 -13.373 1.00 94.75 233 GLN A O 1
ATOM 1787 N N . TYR A 1 234 ? 4.299 -24.425 -14.128 1.00 94.81 234 TYR A N 1
ATOM 1788 C CA . TYR A 1 234 ? 4.887 -25.595 -14.794 1.00 94.81 234 TYR A CA 1
ATOM 1789 C C . TYR A 1 234 ? 4.739 -25.632 -16.316 1.00 94.81 234 TYR A C 1
ATOM 1791 O O . TYR A 1 234 ? 5.309 -26.524 -16.945 1.00 94.81 234 TYR A O 1
ATOM 1799 N N . HIS A 1 235 ? 4.037 -24.680 -16.936 1.00 94.12 235 HIS A N 1
ATOM 1800 C CA . HIS A 1 235 ? 3.951 -24.650 -18.394 1.00 94.12 235 HIS A CA 1
ATOM 1801 C C . HIS A 1 235 ? 5.315 -24.290 -19.027 1.00 94.12 235 HIS A C 1
ATOM 1803 O O . HIS A 1 235 ? 5.965 -23.347 -18.561 1.00 94.12 235 HIS A O 1
ATOM 1809 N N . PRO A 1 236 ? 5.745 -24.960 -20.119 1.00 91.56 236 PRO A N 1
ATOM 1810 C CA . PRO A 1 236 ? 7.051 -24.722 -20.752 1.00 91.56 236 PRO A CA 1
ATOM 1811 C C . PRO A 1 236 ? 7.289 -23.289 -21.246 1.00 91.56 236 PRO A C 1
ATOM 1813 O O . PRO A 1 236 ? 8.428 -22.840 -21.314 1.00 91.56 236 PRO A O 1
ATOM 1816 N N . THR A 1 237 ? 6.222 -22.560 -21.590 1.00 90.44 237 THR A N 1
ATOM 1817 C CA . THR A 1 237 ? 6.297 -21.146 -22.018 1.00 90.44 237 THR A CA 1
ATOM 1818 C C . THR A 1 237 ? 6.197 -20.144 -20.861 1.00 90.44 237 THR A C 1
ATOM 1820 O O . THR A 1 237 ? 6.253 -18.935 -21.087 1.00 90.44 237 THR A O 1
ATOM 1823 N N . LYS A 1 238 ? 6.009 -20.634 -19.631 1.00 92.62 238 LYS A N 1
ATOM 1824 C CA . LYS A 1 238 ? 5.916 -19.850 -18.394 1.00 92.62 238 LYS A CA 1
ATOM 1825 C C . LYS A 1 238 ? 7.154 -20.129 -17.537 1.00 92.62 238 LYS A C 1
ATOM 1827 O O . LYS A 1 238 ? 8.269 -20.123 -18.059 1.00 92.62 238 LYS A O 1
ATOM 1832 N N . LEU A 1 239 ? 6.989 -20.344 -16.233 1.00 92.12 239 LEU A N 1
ATOM 1833 C CA . LEU A 1 239 ? 8.113 -20.563 -15.326 1.00 92.12 239 LEU A CA 1
ATOM 1834 C C . LEU A 1 239 ? 8.776 -21.935 -15.508 1.00 92.12 239 LEU A C 1
ATOM 1836 O O . LEU A 1 239 ? 9.962 -22.058 -15.217 1.00 92.12 239 LEU A O 1
ATOM 1840 N N . ASN A 1 240 ? 8.064 -22.937 -16.040 1.00 93.19 240 ASN A N 1
ATOM 1841 C CA . ASN A 1 240 ? 8.581 -24.289 -16.288 1.00 93.19 240 ASN A CA 1
ATOM 1842 C C . ASN A 1 240 ? 9.292 -24.914 -15.064 1.00 93.19 240 ASN A C 1
ATOM 1844 O O . ASN A 1 240 ? 10.366 -25.500 -15.175 1.00 93.19 240 ASN A O 1
ATOM 1848 N N . GLY A 1 241 ? 8.711 -24.741 -13.877 1.00 92.00 241 GLY A N 1
ATOM 1849 C CA . GLY A 1 241 ? 9.257 -25.207 -12.603 1.00 92.00 241 GLY A CA 1
ATOM 1850 C C . GLY A 1 241 ? 10.381 -24.341 -12.027 1.00 92.00 241 GLY A C 1
ATOM 1851 O O . GLY A 1 241 ? 10.909 -24.691 -10.977 1.00 92.00 241 GLY A O 1
ATOM 1852 N N . ALA A 1 242 ? 10.751 -23.237 -12.681 1.00 91.81 242 ALA A N 1
ATOM 1853 C CA . ALA A 1 242 ? 11.688 -22.262 -12.134 1.00 91.81 242 ALA A CA 1
ATOM 1854 C C . ALA A 1 242 ? 11.003 -21.306 -11.145 1.00 91.81 242 ALA A C 1
ATOM 1856 O O . ALA A 1 242 ? 9.784 -21.127 -11.152 1.00 91.81 242 ALA A O 1
ATOM 1857 N N . GLN A 1 243 ? 11.819 -20.654 -10.326 1.00 92.62 243 GLN A N 1
ATOM 1858 C CA . GLN A 1 243 ? 11.397 -19.605 -9.410 1.00 92.62 243 GLN A CA 1
ATOM 1859 C C . GLN A 1 243 ? 10.892 -18.371 -10.155 1.00 92.62 243 GLN A C 1
ATOM 1861 O O . GLN A 1 243 ? 11.455 -17.978 -11.179 1.00 92.62 243 GLN A O 1
ATOM 1866 N N . LEU A 1 244 ? 9.883 -17.712 -9.590 1.00 94.75 244 LEU A N 1
ATOM 1867 C CA . LEU A 1 244 ? 9.523 -16.352 -9.977 1.00 94.75 244 LEU A CA 1
ATOM 1868 C C . LEU A 1 244 ? 10.477 -15.371 -9.298 1.00 94.75 244 LEU A C 1
ATOM 1870 O O . LEU A 1 244 ? 10.641 -15.428 -8.079 1.00 94.75 244 LEU A O 1
ATOM 1874 N N . ARG A 1 245 ? 11.065 -14.449 -10.066 1.00 94.94 245 ARG A N 1
ATOM 1875 C CA . ARG A 1 245 ? 11.981 -13.425 -9.545 1.00 94.94 245 ARG A CA 1
ATOM 1876 C C . ARG A 1 245 ? 11.460 -12.018 -9.812 1.00 94.94 245 ARG A C 1
ATOM 1878 O O . ARG A 1 245 ? 11.334 -11.585 -10.958 1.00 94.94 245 ARG A O 1
ATOM 1885 N N . MET A 1 246 ? 11.195 -11.282 -8.744 1.00 96.62 246 MET A N 1
ATOM 1886 C CA . MET A 1 246 ? 10.670 -9.923 -8.771 1.00 96.62 246 MET A CA 1
ATOM 1887 C C . MET A 1 246 ? 11.608 -8.966 -8.033 1.00 96.62 246 MET A C 1
ATOM 1889 O O . MET A 1 246 ? 12.193 -9.316 -7.014 1.00 96.62 246 MET A O 1
ATOM 1893 N N . VAL A 1 247 ? 11.732 -7.743 -8.538 1.00 97.69 247 VAL A N 1
ATOM 1894 C CA . VAL A 1 247 ? 12.445 -6.644 -7.878 1.00 97.69 247 VAL A CA 1
ATOM 1895 C C . VAL A 1 247 ? 11.464 -5.519 -7.603 1.00 97.69 247 VAL A C 1
ATOM 1897 O O . VAL A 1 247 ? 10.690 -5.153 -8.488 1.00 97.69 247 VAL A O 1
ATOM 1900 N N . ALA A 1 248 ? 11.504 -4.962 -6.397 1.00 98.00 248 ALA A N 1
ATOM 1901 C CA . ALA A 1 248 ? 10.723 -3.793 -6.014 1.00 98.00 248 ALA A CA 1
ATOM 1902 C C . ALA A 1 248 ? 11.651 -2.662 -5.558 1.00 98.00 248 ALA A C 1
ATOM 1904 O O . ALA A 1 248 ? 12.530 -2.867 -4.719 1.00 98.00 248 ALA A O 1
ATOM 1905 N N . VAL A 1 249 ? 11.440 -1.465 -6.100 1.00 97.25 249 VAL A N 1
ATOM 1906 C CA . VAL A 1 249 ? 12.215 -0.261 -5.780 1.00 97.25 249 VAL A CA 1
ATOM 1907 C C . VAL A 1 249 ? 11.283 0.939 -5.634 1.00 97.25 249 VAL A C 1
ATOM 1909 O O . VAL A 1 249 ? 10.284 1.040 -6.349 1.00 97.25 249 VAL A O 1
ATOM 1912 N N . SER A 1 250 ? 11.610 1.847 -4.716 1.00 95.81 250 SER A N 1
ATOM 1913 C CA . SER A 1 250 ? 10.862 3.085 -4.492 1.00 95.81 250 SER A CA 1
ATOM 1914 C C . SER A 1 250 ? 11.751 4.307 -4.668 1.00 95.81 250 SER A C 1
ATOM 1916 O O . SER A 1 250 ? 12.932 4.288 -4.305 1.00 95.81 250 SER A O 1
ATOM 1918 N N . GLY A 1 251 ? 11.164 5.381 -5.190 1.00 94.19 251 GLY A N 1
ATOM 1919 C CA . GLY A 1 251 ? 11.792 6.691 -5.234 1.00 94.19 251 GLY A CA 1
ATOM 1920 C C . GLY A 1 251 ? 12.029 7.281 -3.833 1.00 94.19 251 GLY A C 1
ATOM 1921 O O . GLY A 1 251 ? 11.534 6.735 -2.844 1.00 94.19 251 GLY A O 1
ATOM 1922 N N . PRO A 1 252 ? 12.757 8.406 -3.725 1.00 95.25 252 PRO A N 1
ATOM 1923 C CA . PRO A 1 252 ? 13.292 9.203 -4.833 1.00 95.25 252 PRO A CA 1
ATOM 1924 C C . PRO A 1 252 ? 14.379 8.486 -5.645 1.00 95.25 252 PRO A C 1
ATOM 1926 O O . PRO A 1 252 ? 14.999 7.539 -5.166 1.00 95.25 252 PRO A O 1
ATOM 1929 N N . PHE A 1 253 ? 14.607 8.936 -6.881 1.00 96.31 253 PHE A N 1
ATOM 1930 C CA . PHE A 1 253 ? 15.551 8.318 -7.831 1.00 96.31 253 PHE A CA 1
ATOM 1931 C C . PHE A 1 253 ? 16.787 9.178 -8.143 1.00 96.31 253 PHE A C 1
ATOM 1933 O O . PHE A 1 253 ? 17.706 8.724 -8.828 1.00 96.31 253 PHE A O 1
ATOM 1940 N N . THR A 1 254 ? 16.827 10.402 -7.618 1.00 94.12 254 THR A N 1
ATOM 1941 C CA . THR A 1 254 ? 17.955 11.335 -7.711 1.00 94.12 254 THR A CA 1
ATOM 1942 C C . THR A 1 254 ? 18.322 11.854 -6.325 1.00 94.12 254 THR A C 1
ATOM 1944 O O . THR A 1 254 ? 17.480 11.876 -5.423 1.00 94.12 254 THR A O 1
ATOM 1947 N N . LEU A 1 255 ? 19.589 12.219 -6.142 1.00 91.75 255 LEU A N 1
ATOM 1948 C CA . LEU A 1 255 ? 20.109 12.700 -4.864 1.00 91.75 255 LEU A CA 1
ATOM 1949 C C . LEU A 1 255 ? 19.673 14.148 -4.612 1.00 91.75 255 LEU A C 1
ATOM 1951 O O . LEU A 1 255 ? 19.614 14.911 -5.563 1.00 91.75 255 LEU A O 1
ATOM 1955 N N . PRO A 1 256 ? 19.494 14.589 -3.355 1.00 90.69 256 PRO A N 1
ATOM 1956 C CA . PRO A 1 256 ? 19.091 15.970 -3.053 1.00 90.69 256 PRO A CA 1
ATOM 1957 C C . PRO A 1 256 ? 20.032 17.064 -3.591 1.00 90.69 256 PRO A C 1
ATOM 1959 O O . PRO A 1 256 ? 19.637 18.226 -3.683 1.00 90.69 256 PRO A O 1
ATOM 1962 N N . SER A 1 257 ? 21.287 16.711 -3.893 1.00 90.38 257 SER A N 1
ATOM 1963 C CA . SER A 1 257 ? 22.330 17.610 -4.399 1.00 90.38 257 SER A CA 1
ATOM 1964 C C . SER A 1 257 ? 22.152 18.005 -5.866 1.00 90.38 257 SER A C 1
ATOM 19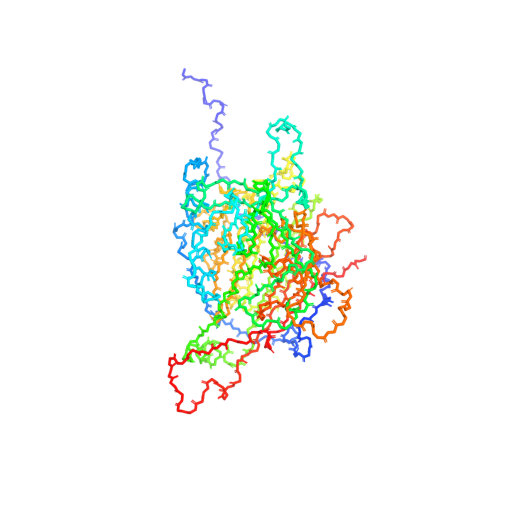66 O O . SER A 1 257 ? 22.613 19.077 -6.280 1.00 90.38 257 SER A O 1
ATOM 1968 N N . ASP A 1 258 ? 21.509 17.158 -6.669 1.00 91.81 258 ASP A N 1
ATOM 1969 C CA . ASP A 1 258 ? 21.500 17.261 -8.128 1.00 91.81 258 ASP A CA 1
ATOM 1970 C C . ASP A 1 258 ? 20.278 16.580 -8.767 1.00 91.81 258 ASP A C 1
ATOM 1972 O O . ASP A 1 258 ? 19.473 15.918 -8.122 1.00 91.81 258 ASP A O 1
ATOM 1976 N N . LEU A 1 259 ? 20.130 16.761 -10.076 1.00 94.50 259 LEU A N 1
ATOM 1977 C CA . LEU A 1 259 ? 19.096 16.112 -10.884 1.00 94.50 259 LEU A CA 1
ATOM 1978 C C . LEU A 1 259 ? 19.729 15.161 -11.907 1.00 94.50 259 LEU A C 1
ATOM 1980 O O . LEU A 1 259 ? 19.232 15.036 -13.019 1.00 94.50 259 LEU A O 1
ATOM 1984 N N . ALA A 1 260 ? 20.850 14.515 -11.560 1.00 93.44 260 ALA A N 1
ATOM 1985 C CA . ALA A 1 260 ? 21.582 13.640 -12.478 1.00 93.44 260 ALA A CA 1
ATOM 1986 C C . ALA A 1 260 ? 21.051 12.196 -12.497 1.00 93.44 260 ALA A C 1
ATOM 1988 O O . ALA A 1 260 ? 21.419 11.415 -13.378 1.00 93.44 260 ALA A O 1
ATOM 1989 N N . PHE A 1 261 ? 20.200 11.813 -11.532 1.00 95.19 261 PHE A N 1
ATOM 1990 C CA . PHE A 1 261 ? 19.620 10.464 -11.427 1.00 95.19 261 PHE A CA 1
ATOM 1991 C C . PHE A 1 261 ? 20.673 9.344 -11.351 1.00 95.19 261 PHE A C 1
ATOM 1993 O O . PHE A 1 261 ? 20.426 8.201 -11.740 1.00 95.19 261 PHE A O 1
ATOM 2000 N N . THR A 1 262 ? 21.862 9.644 -10.822 1.00 93.12 262 THR A N 1
ATOM 2001 C CA . THR A 1 262 ? 22.972 8.684 -10.708 1.00 93.12 262 THR A CA 1
ATOM 2002 C C . THR A 1 262 ? 22.570 7.366 -10.020 1.00 93.12 262 THR A C 1
ATOM 2004 O O . THR A 1 262 ? 22.893 6.309 -10.574 1.00 93.12 262 THR A O 1
ATOM 2007 N N . PRO A 1 263 ? 21.828 7.366 -8.885 1.00 92.88 263 PRO A N 1
ATOM 2008 C CA . PRO A 1 263 ? 21.378 6.121 -8.251 1.00 92.88 263 PRO A CA 1
ATOM 2009 C C . PRO A 1 263 ? 20.482 5.278 -9.165 1.00 92.88 263 PRO A C 1
ATOM 2011 O O . PRO A 1 263 ? 20.645 4.062 -9.254 1.00 92.88 263 PRO A O 1
ATOM 2014 N N . TRP A 1 264 ? 19.574 5.922 -9.900 1.00 95.88 264 TRP A N 1
ATOM 2015 C CA . TRP A 1 264 ? 18.699 5.255 -10.858 1.00 95.88 264 TRP A CA 1
ATOM 2016 C C . TRP A 1 264 ? 19.462 4.622 -12.018 1.00 95.88 264 TRP A C 1
ATOM 2018 O O . TRP A 1 264 ? 19.241 3.450 -12.331 1.00 95.88 264 TRP A O 1
ATOM 2028 N N . HIS A 1 265 ? 20.395 5.350 -12.632 1.00 95.38 265 HIS A N 1
ATOM 2029 C CA . HIS A 1 265 ? 21.173 4.811 -13.751 1.00 95.38 265 HIS A CA 1
ATOM 2030 C C . HIS A 1 265 ? 21.988 3.586 -13.334 1.00 95.38 265 HIS A C 1
ATOM 2032 O O . HIS A 1 265 ? 21.980 2.581 -14.051 1.00 95.38 265 HIS A O 1
ATOM 2038 N N . ALA A 1 266 ? 22.626 3.643 -12.161 1.00 92.31 266 ALA A N 1
ATOM 2039 C CA . ALA A 1 266 ? 23.386 2.532 -11.594 1.00 92.31 266 ALA A CA 1
ATOM 2040 C C . ALA A 1 266 ? 22.493 1.319 -11.280 1.00 92.31 266 ALA A C 1
ATOM 2042 O O . ALA A 1 266 ? 22.835 0.187 -11.644 1.00 92.31 266 ALA A O 1
ATOM 2043 N N . PHE A 1 267 ? 21.325 1.554 -10.676 1.00 95.06 267 PHE A N 1
ATOM 2044 C CA . PHE A 1 267 ? 20.335 0.517 -10.393 1.00 95.06 267 PHE A CA 1
ATOM 2045 C C . PHE A 1 267 ? 19.846 -0.174 -11.668 1.00 95.06 267 PHE A C 1
ATOM 2047 O O . PHE A 1 267 ? 19.903 -1.401 -11.761 1.00 95.06 267 PHE A O 1
ATOM 2054 N N . VAL A 1 268 ? 19.429 0.572 -12.696 1.00 95.56 268 VAL A N 1
ATOM 2055 C CA . VAL A 1 268 ? 18.944 -0.063 -13.930 1.00 95.56 268 VAL A CA 1
ATOM 2056 C C . VAL A 1 268 ? 20.073 -0.796 -14.660 1.00 95.56 268 VAL A C 1
ATOM 2058 O O . VAL A 1 268 ? 19.829 -1.851 -15.240 1.00 95.56 268 VAL A O 1
ATOM 2061 N N . SER A 1 269 ? 21.325 -0.326 -14.579 1.00 93.31 269 SER A N 1
ATOM 2062 C CA . SER A 1 269 ? 22.468 -1.068 -15.143 1.00 93.31 269 SER A CA 1
ATOM 2063 C C . SER A 1 269 ? 22.668 -2.402 -14.430 1.00 93.31 269 SER A C 1
ATOM 2065 O O . SER A 1 269 ? 23.023 -3.397 -15.063 1.00 93.31 269 SER A O 1
ATOM 2067 N N . HIS A 1 270 ? 22.400 -2.456 -13.125 1.00 91.69 270 HIS A N 1
ATOM 2068 C CA . HIS A 1 270 ? 22.362 -3.712 -12.389 1.00 91.69 270 HIS A CA 1
ATOM 2069 C C . HIS A 1 270 ? 21.190 -4.603 -12.830 1.00 91.69 270 HIS A C 1
ATOM 2071 O O . HIS A 1 270 ? 21.409 -5.790 -13.074 1.00 91.69 270 HIS A O 1
ATOM 2077 N N . MET A 1 271 ? 19.992 -4.045 -13.032 1.00 93.19 271 MET A N 1
ATOM 2078 C CA . MET A 1 271 ? 18.816 -4.797 -13.501 1.00 93.19 271 MET A CA 1
ATOM 2079 C C . MET A 1 271 ? 18.985 -5.377 -14.909 1.00 93.19 271 MET A C 1
ATOM 2081 O O . MET A 1 271 ? 18.513 -6.480 -15.170 1.00 93.19 271 MET A O 1
ATOM 2085 N N . GLU A 1 272 ? 19.702 -4.691 -15.801 1.00 91.75 272 GLU A N 1
ATOM 2086 C CA . GLU A 1 272 ? 20.034 -5.207 -17.139 1.00 91.75 272 GLU A CA 1
ATOM 2087 C C . GLU A 1 272 ? 20.885 -6.479 -17.090 1.00 91.75 272 GLU A C 1
ATOM 2089 O O . GLU A 1 272 ? 20.777 -7.315 -17.985 1.00 91.75 272 GLU A O 1
ATOM 2094 N N . ARG A 1 273 ? 21.715 -6.631 -16.050 1.00 88.50 273 ARG A N 1
ATOM 2095 C CA . ARG A 1 273 ? 22.499 -7.851 -15.805 1.00 88.50 273 ARG A CA 1
ATOM 2096 C C . ARG A 1 273 ? 21.686 -8.909 -15.064 1.00 88.50 273 ARG A C 1
ATOM 2098 O O . ARG A 1 273 ? 21.803 -10.086 -15.376 1.00 88.50 273 ARG A O 1
ATOM 2105 N N . LEU A 1 274 ? 20.875 -8.486 -14.092 1.00 89.75 274 LEU A N 1
ATOM 2106 C CA . LEU A 1 274 ? 20.098 -9.378 -13.229 1.00 89.75 274 LEU A CA 1
ATOM 2107 C C . LEU A 1 274 ? 18.908 -10.031 -13.958 1.00 89.75 274 LEU A C 1
ATOM 2109 O O . LEU A 1 274 ? 18.535 -11.165 -13.647 1.00 89.75 274 LEU A O 1
ATOM 2113 N N . GLN A 1 275 ? 18.323 -9.306 -14.918 1.00 91.50 275 GLN A N 1
ATOM 2114 C CA . GLN A 1 275 ? 17.184 -9.710 -15.751 1.00 91.50 275 GLN A CA 1
ATOM 2115 C C . GLN A 1 275 ? 16.036 -10.353 -14.945 1.00 91.50 275 GLN A C 1
ATOM 2117 O O . GLN A 1 275 ? 15.740 -11.540 -15.117 1.00 91.50 275 GLN A O 1
ATOM 2122 N N . PRO A 1 276 ? 15.391 -9.611 -14.023 1.00 94.25 276 PRO A N 1
ATOM 2123 C CA . PRO A 1 276 ? 14.275 -10.151 -13.249 1.00 94.25 276 PRO A CA 1
ATOM 2124 C C . PRO A 1 276 ? 13.056 -10.431 -14.137 1.00 94.25 276 PRO A C 1
ATOM 2126 O O . PRO A 1 276 ? 12.887 -9.801 -15.185 1.00 94.25 276 PRO A O 1
ATOM 2129 N N . ASP A 1 277 ? 12.169 -11.332 -13.711 1.00 95.50 277 ASP A N 1
ATOM 2130 C CA . ASP A 1 277 ? 10.905 -11.565 -14.420 1.00 95.50 277 ASP A CA 1
ATOM 2131 C C . ASP A 1 277 ? 9.973 -10.351 -14.272 1.00 95.50 277 ASP A C 1
ATOM 2133 O O . ASP A 1 277 ? 9.293 -9.967 -15.227 1.00 95.50 277 ASP A O 1
ATOM 2137 N N . VAL A 1 278 ? 9.991 -9.698 -13.101 1.00 97.62 278 VAL A N 1
ATOM 2138 C CA . VAL A 1 278 ? 9.206 -8.489 -12.805 1.00 97.62 278 VAL A CA 1
ATOM 2139 C C . VAL A 1 278 ? 10.068 -7.404 -12.159 1.00 97.62 278 VAL A C 1
ATOM 2141 O O . VAL A 1 278 ? 10.812 -7.672 -11.221 1.00 97.62 278 VAL A O 1
ATOM 2144 N N . LEU A 1 279 ? 9.920 -6.162 -12.620 1.00 98.19 279 LEU A N 1
ATOM 2145 C CA . LEU A 1 279 ? 10.456 -4.959 -11.986 1.00 98.19 279 LEU A CA 1
ATOM 2146 C C . LEU A 1 279 ? 9.301 -4.010 -11.634 1.00 98.19 279 LEU A C 1
ATOM 2148 O O . LEU A 1 279 ? 8.677 -3.432 -12.526 1.00 98.19 279 LEU A O 1
ATOM 2152 N N . LEU A 1 280 ? 9.034 -3.844 -10.341 1.00 98.62 280 LEU A N 1
ATOM 2153 C CA . LEU A 1 280 ? 8.081 -2.884 -9.787 1.00 98.62 280 LEU A CA 1
ATOM 2154 C C . LEU A 1 280 ? 8.820 -1.616 -9.350 1.00 98.62 280 LEU A C 1
ATOM 2156 O O . LEU A 1 280 ? 9.660 -1.660 -8.452 1.00 98.62 280 LEU A O 1
ATOM 2160 N N . VAL A 1 281 ? 8.485 -0.489 -9.973 1.00 98.56 281 VAL A N 1
ATOM 2161 C CA . VAL A 1 281 ? 9.088 0.820 -9.704 1.00 98.56 281 VAL A CA 1
ATOM 2162 C C . VAL A 1 281 ? 8.013 1.759 -9.172 1.00 98.56 281 VAL A C 1
ATOM 2164 O O . VAL A 1 281 ? 7.009 2.020 -9.838 1.00 98.56 281 VAL A O 1
ATOM 2167 N N . MET A 1 282 ? 8.218 2.252 -7.959 1.00 98.25 282 MET A N 1
ATOM 2168 C CA . MET A 1 282 ? 7.270 3.103 -7.246 1.00 98.25 282 MET A CA 1
ATOM 2169 C C . MET A 1 282 ? 7.804 4.528 -7.151 1.00 98.25 282 MET A C 1
ATOM 2171 O O . MET A 1 282 ? 8.999 4.726 -6.931 1.00 98.25 282 MET A O 1
ATOM 2175 N N . GLY A 1 283 ? 6.926 5.516 -7.311 1.00 96.94 283 GLY A N 1
ATOM 2176 C CA . GLY A 1 283 ? 7.282 6.925 -7.185 1.00 96.94 283 GLY A CA 1
ATOM 2177 C C . GLY A 1 283 ? 7.779 7.319 -5.779 1.00 96.94 283 GLY A C 1
ATOM 2178 O O . GLY A 1 283 ? 7.763 6.509 -4.852 1.00 96.94 283 GLY A O 1
ATOM 2179 N N . PRO A 1 284 ? 8.191 8.583 -5.595 1.00 97.31 284 PRO A N 1
ATOM 2180 C CA . PRO A 1 284 ? 8.198 9.632 -6.614 1.00 97.31 284 PRO A CA 1
ATOM 2181 C C . PRO A 1 284 ? 9.366 9.495 -7.595 1.00 97.31 284 PRO A C 1
ATOM 2183 O O . PRO A 1 284 ? 10.514 9.308 -7.194 1.00 97.31 284 PRO A O 1
ATOM 2186 N N . PHE A 1 285 ? 9.069 9.634 -8.883 1.00 97.94 285 PHE A N 1
ATOM 2187 C CA . PHE A 1 285 ? 10.023 9.686 -9.988 1.00 97.94 285 PHE A CA 1
ATOM 2188 C C . PHE A 1 285 ? 10.713 11.044 -10.068 1.00 97.94 285 PHE A C 1
ATOM 2190 O O . PHE A 1 285 ? 11.941 11.109 -10.092 1.00 97.94 285 PHE A O 1
ATOM 2197 N N . VAL A 1 286 ? 9.928 12.121 -10.033 1.00 97.25 286 VAL A N 1
ATOM 2198 C CA . VAL A 1 286 ? 10.421 13.497 -9.892 1.00 97.25 286 VAL A CA 1
ATOM 2199 C C . VAL A 1 286 ? 9.656 14.125 -8.739 1.00 97.25 286 VAL A C 1
ATOM 2201 O O . VAL A 1 286 ? 8.496 14.508 -8.881 1.00 97.25 286 VAL A O 1
ATOM 2204 N N . SER A 1 287 ? 10.293 14.165 -7.570 1.00 96.31 287 SER A N 1
ATOM 2205 C CA . SER A 1 287 ? 9.616 14.582 -6.346 1.00 96.31 287 SER A CA 1
ATOM 2206 C C . SER A 1 287 ? 9.417 16.095 -6.289 1.00 96.31 287 SER A C 1
ATOM 2208 O O . SER A 1 287 ? 10.374 16.859 -6.416 1.00 96.31 287 SER A O 1
ATOM 2210 N N . ALA A 1 288 ? 8.190 16.519 -5.997 1.00 95.69 288 ALA A N 1
ATOM 2211 C CA . ALA A 1 288 ? 7.835 17.895 -5.671 1.00 95.69 288 ALA A CA 1
ATOM 2212 C C . ALA A 1 288 ? 8.581 18.422 -4.432 1.00 95.69 288 ALA A C 1
ATOM 2214 O O . ALA A 1 288 ? 8.800 19.625 -4.313 1.00 95.69 288 ALA A O 1
ATOM 2215 N N . SER A 1 289 ? 8.980 17.532 -3.515 1.00 93.75 289 SER A N 1
ATOM 2216 C CA . SER A 1 289 ? 9.727 17.875 -2.299 1.00 93.75 289 SER A CA 1
ATOM 2217 C C . SER A 1 289 ? 11.249 17.871 -2.497 1.00 93.75 289 SER A C 1
ATOM 2219 O O . SER A 1 289 ? 11.987 18.213 -1.571 1.00 93.75 289 SER A O 1
ATOM 2221 N N . HIS A 1 290 ? 11.745 17.531 -3.695 1.00 95.06 290 HIS A N 1
ATOM 2222 C CA . HIS A 1 290 ? 13.170 17.614 -4.010 1.00 95.06 290 HIS A CA 1
ATOM 2223 C C . HIS A 1 290 ? 13.659 19.075 -3.932 1.00 95.06 290 HIS A C 1
ATOM 2225 O O . HIS A 1 290 ? 13.025 19.934 -4.547 1.00 95.06 290 HIS A O 1
ATOM 2231 N N . PRO A 1 291 ? 14.797 19.388 -3.272 1.00 94.94 291 PRO A N 1
ATOM 2232 C CA . PRO A 1 291 ? 15.212 20.772 -3.012 1.00 94.94 291 PRO A CA 1
ATOM 2233 C C . PRO A 1 291 ? 15.241 21.670 -4.254 1.00 94.94 291 PRO A C 1
ATOM 2235 O O . PRO A 1 291 ? 14.653 22.746 -4.238 1.00 94.94 291 PRO A O 1
ATOM 2238 N N . ARG A 1 292 ? 15.846 21.191 -5.350 1.00 94.56 292 ARG A N 1
ATOM 2239 C CA . ARG A 1 292 ? 15.919 21.924 -6.626 1.00 94.56 292 ARG A CA 1
ATOM 2240 C C . ARG A 1 292 ? 14.574 22.066 -7.343 1.00 94.56 292 ARG A C 1
ATOM 2242 O O . ARG A 1 292 ? 14.328 23.073 -7.993 1.00 94.56 292 ARG A O 1
ATOM 2249 N N . VAL A 1 293 ? 13.685 21.079 -7.202 1.00 95.94 293 VAL A N 1
ATOM 2250 C CA . VAL A 1 293 ? 12.339 21.135 -7.795 1.00 95.94 293 VAL A CA 1
ATOM 2251 C C . VAL A 1 293 ? 11.500 22.155 -7.029 1.00 95.94 293 VAL A C 1
ATOM 2253 O O . VAL A 1 293 ? 10.892 23.033 -7.632 1.00 95.94 293 VAL A O 1
ATOM 2256 N N . ALA A 1 294 ? 11.534 22.089 -5.696 1.00 95.81 294 ALA A N 1
ATOM 2257 C CA . ALA A 1 294 ? 10.809 22.993 -4.812 1.00 95.81 294 ALA A CA 1
ATOM 2258 C C . ALA A 1 294 ? 11.282 24.452 -4.931 1.00 95.81 294 ALA A C 1
ATOM 2260 O O . ALA A 1 294 ? 10.466 25.365 -4.826 1.00 95.81 294 ALA A O 1
ATOM 2261 N N . SER A 1 295 ? 12.580 24.686 -5.163 1.00 95.69 295 SER A N 1
ATOM 2262 C CA . SER A 1 295 ? 13.126 26.031 -5.387 1.00 95.69 295 SER A CA 1
ATOM 2263 C C . SER A 1 295 ? 12.959 26.539 -6.821 1.00 95.69 295 SER A C 1
ATOM 2265 O O . SER A 1 295 ? 13.236 27.710 -7.072 1.00 95.69 295 SER A O 1
ATOM 2267 N N . GLY A 1 296 ? 12.549 25.680 -7.761 1.00 93.50 296 GLY A N 1
ATOM 2268 C CA . GLY A 1 296 ? 12.516 25.998 -9.191 1.00 93.50 296 GLY A CA 1
ATOM 2269 C C . GLY A 1 296 ? 13.901 26.123 -9.839 1.00 93.50 296 GLY A C 1
ATOM 2270 O O . GLY A 1 296 ? 14.015 26.722 -10.902 1.00 93.50 296 GLY A O 1
ATOM 2271 N N . ASP A 1 297 ? 14.945 25.572 -9.214 1.00 93.88 297 ASP A N 1
ATOM 2272 C CA . ASP A 1 297 ? 16.316 25.530 -9.744 1.00 93.88 297 ASP A CA 1
ATOM 2273 C C . ASP A 1 297 ? 16.467 24.344 -10.712 1.00 93.88 297 ASP A C 1
ATOM 2275 O O . ASP A 1 297 ? 17.073 23.319 -10.391 1.00 93.88 297 ASP A O 1
ATOM 2279 N N . MET A 1 298 ? 15.812 24.441 -11.871 1.00 93.31 298 MET A N 1
ATOM 2280 C CA . MET A 1 298 ? 15.789 23.393 -12.892 1.00 93.31 298 MET A CA 1
ATOM 2281 C C . MET A 1 298 ? 15.992 23.981 -14.288 1.00 93.31 298 MET A C 1
ATOM 2283 O O . MET A 1 298 ? 15.294 24.913 -14.679 1.00 93.31 298 MET A O 1
ATOM 2287 N N . ASP A 1 299 ? 16.875 23.357 -15.066 1.00 91.88 299 ASP A N 1
ATOM 2288 C CA . ASP A 1 299 ? 17.121 23.713 -16.471 1.00 91.88 299 ASP A CA 1
ATOM 2289 C C . ASP A 1 299 ? 16.191 22.975 -17.458 1.00 91.88 299 ASP A C 1
ATOM 2291 O O . ASP A 1 299 ? 16.269 23.186 -18.667 1.00 91.88 299 ASP A O 1
ATOM 2295 N N . ALA A 1 300 ? 15.323 22.091 -16.954 1.00 94.81 300 ALA A N 1
ATOM 2296 C CA . ALA A 1 300 ? 14.396 21.273 -17.733 1.00 94.81 300 ALA A CA 1
ATOM 2297 C C . ALA A 1 300 ? 13.048 21.131 -17.013 1.00 94.81 300 ALA A C 1
ATOM 2299 O O . ALA A 1 300 ? 12.965 21.223 -15.782 1.00 94.81 300 ALA A O 1
ATOM 2300 N N . LEU A 1 301 ? 11.985 20.870 -17.772 1.00 95.88 301 LEU A N 1
ATOM 2301 C CA . LEU A 1 301 ? 10.669 20.593 -17.202 1.00 95.88 301 LEU A CA 1
ATOM 2302 C C . LEU A 1 301 ? 10.674 19.239 -16.469 1.00 95.88 301 LEU A C 1
ATOM 2304 O O . LEU A 1 301 ? 11.337 18.299 -16.908 1.00 95.88 301 LEU A O 1
ATOM 2308 N N . PRO A 1 302 ? 9.877 19.061 -15.400 1.00 96.69 302 PRO A N 1
ATOM 2309 C CA . PRO A 1 302 ? 9.798 17.773 -14.711 1.00 96.69 302 PRO A CA 1
ATOM 2310 C C . PRO A 1 302 ? 9.408 16.584 -15.603 1.00 96.69 302 PRO A C 1
ATOM 2312 O O . PRO A 1 302 ? 9.909 15.480 -15.401 1.00 96.69 302 PRO A O 1
ATOM 2315 N N . THR A 1 303 ? 8.555 16.804 -16.608 1.00 96.75 303 THR A N 1
ATOM 2316 C CA . THR A 1 303 ? 8.215 15.792 -17.623 1.00 96.75 303 THR A CA 1
ATOM 2317 C C . THR A 1 303 ? 9.423 15.416 -18.477 1.00 96.75 303 THR A C 1
ATOM 2319 O O . THR A 1 303 ? 9.638 14.238 -18.739 1.00 96.75 303 THR A O 1
ATOM 2322 N N . GLU A 1 304 ? 10.260 16.390 -18.845 1.00 97.25 304 GLU A N 1
ATOM 2323 C CA . GLU A 1 304 ? 11.490 16.152 -19.608 1.00 97.25 304 GLU A CA 1
ATOM 2324 C C . GLU A 1 304 ? 12.510 15.376 -18.770 1.00 97.25 304 GLU A C 1
ATOM 2326 O O . GLU A 1 304 ? 13.110 14.430 -19.272 1.00 97.25 304 GLU A O 1
ATOM 2331 N N . LEU A 1 305 ? 12.666 15.701 -17.481 1.00 97.31 305 LEU A N 1
ATOM 2332 C CA . LEU A 1 305 ? 13.523 14.933 -16.567 1.00 97.31 305 LEU A CA 1
ATOM 2333 C C . LEU A 1 305 ? 13.057 13.475 -16.453 1.00 97.31 305 LEU A C 1
ATOM 2335 O O . LEU A 1 305 ? 13.873 12.549 -16.521 1.00 97.31 305 LEU A O 1
ATOM 2339 N N . PHE A 1 306 ? 11.745 13.262 -16.318 1.00 98.19 306 PHE A N 1
ATOM 2340 C CA . PHE A 1 306 ? 11.155 11.927 -16.294 1.00 98.19 306 PHE A CA 1
ATOM 2341 C C . PHE A 1 306 ? 11.421 11.165 -17.599 1.00 98.19 306 PHE A C 1
ATOM 2343 O O . PHE A 1 306 ? 11.911 10.033 -17.566 1.00 98.19 306 PHE A O 1
ATOM 2350 N N . GLU A 1 307 ? 11.145 11.776 -18.750 1.00 97.75 307 GLU A N 1
ATOM 2351 C CA . GLU A 1 307 ? 11.369 11.165 -20.059 1.00 97.75 307 GLU A CA 1
ATOM 2352 C C . GLU A 1 307 ? 12.851 10.805 -20.263 1.00 97.75 307 GLU A C 1
ATOM 2354 O O . GLU A 1 307 ? 13.191 9.661 -20.598 1.00 97.75 307 GLU A O 1
ATOM 2359 N N . GLN A 1 308 ? 13.742 11.774 -20.034 1.00 96.31 308 GLN A N 1
ATOM 2360 C CA . GLN A 1 308 ? 15.175 11.662 -20.304 1.00 96.31 308 GLN A CA 1
ATOM 2361 C C . GLN A 1 308 ? 15.849 10.610 -19.426 1.00 96.31 308 GLN A C 1
ATOM 2363 O O . GLN A 1 308 ? 16.655 9.822 -19.932 1.00 96.31 308 GLN A O 1
ATOM 2368 N N . HIS A 1 309 ? 15.534 10.586 -18.129 1.00 97.00 309 HIS A N 1
ATOM 2369 C CA . HIS A 1 309 ? 16.224 9.715 -17.182 1.00 97.00 309 HIS A CA 1
ATOM 2370 C C . HIS A 1 309 ? 15.475 8.419 -16.898 1.00 97.00 309 HIS A C 1
ATOM 2372 O O . HIS A 1 309 ? 16.105 7.363 -16.872 1.00 97.00 309 HIS A O 1
ATOM 2378 N N . ILE A 1 310 ? 14.157 8.454 -16.705 1.00 98.06 310 ILE A N 1
ATOM 2379 C CA . ILE A 1 310 ? 13.379 7.266 -16.334 1.00 98.06 310 ILE A CA 1
ATOM 2380 C C . ILE A 1 310 ? 12.934 6.510 -17.584 1.00 98.06 310 ILE A C 1
ATOM 2382 O O . ILE A 1 310 ? 13.330 5.358 -17.781 1.00 98.06 310 ILE A O 1
ATOM 2386 N N . ALA A 1 311 ? 12.142 7.143 -18.452 1.00 97.62 311 ALA A N 1
ATOM 2387 C CA . ALA A 1 311 ? 11.476 6.447 -19.552 1.00 97.62 311 ALA A CA 1
ATOM 2388 C C . ALA A 1 311 ? 12.469 5.869 -20.573 1.00 97.62 311 ALA A C 1
ATOM 2390 O O . ALA A 1 311 ? 12.379 4.688 -20.924 1.00 97.62 311 ALA A O 1
ATOM 2391 N N . ARG A 1 312 ? 13.483 6.649 -20.975 1.00 96.69 312 ARG A N 1
ATOM 2392 C CA . ARG A 1 312 ? 14.552 6.190 -21.883 1.00 96.69 312 ARG A CA 1
ATOM 2393 C C . ARG A 1 312 ? 15.355 5.027 -21.300 1.00 96.69 312 ARG A C 1
ATOM 2395 O O . ARG A 1 312 ? 15.674 4.065 -21.999 1.00 96.69 312 ARG A O 1
ATOM 2402 N N . ARG A 1 313 ? 15.660 5.082 -20.001 1.00 96.50 313 ARG A N 1
ATOM 2403 C CA . ARG A 1 313 ? 16.409 4.026 -19.309 1.00 96.50 313 ARG A CA 1
ATOM 2404 C C . ARG A 1 313 ? 15.596 2.732 -19.214 1.00 96.50 313 ARG A C 1
ATOM 2406 O O . ARG A 1 313 ? 16.173 1.657 -19.387 1.00 96.50 313 ARG A O 1
ATOM 2413 N N . LEU A 1 314 ? 14.280 2.834 -19.006 1.00 97.31 314 LEU A N 1
ATOM 2414 C CA . LEU A 1 314 ? 13.354 1.700 -19.060 1.00 97.31 314 LEU A CA 1
ATOM 2415 C C . LEU A 1 314 ? 13.244 1.111 -20.469 1.00 97.31 314 LEU A C 1
ATOM 2417 O O . LEU A 1 314 ? 13.258 -0.109 -20.602 1.00 97.31 314 LEU A O 1
ATOM 2421 N N . ALA A 1 315 ? 13.185 1.943 -21.515 1.00 96.50 315 ALA A N 1
ATOM 2422 C CA . ALA A 1 315 ? 13.179 1.468 -22.901 1.00 96.50 315 ALA A CA 1
ATOM 2423 C C . ALA A 1 315 ? 14.392 0.566 -23.175 1.00 96.50 315 ALA A C 1
ATOM 2425 O O . ALA A 1 315 ? 14.232 -0.587 -23.578 1.00 96.50 315 ALA A O 1
ATOM 2426 N N . ARG A 1 316 ? 15.589 1.046 -22.813 1.00 95.75 316 ARG A N 1
ATOM 2427 C CA . ARG A 1 316 ? 16.846 0.298 -22.950 1.00 95.75 316 ARG A CA 1
ATOM 2428 C C . ARG A 1 316 ? 16.849 -1.011 -22.157 1.00 95.75 316 ARG A C 1
ATOM 2430 O O . ARG A 1 316 ? 17.250 -2.049 -22.680 1.00 95.75 316 ARG A O 1
ATOM 2437 N N . LEU A 1 317 ? 16.367 -0.989 -20.910 1.00 94.75 317 LEU A N 1
ATOM 2438 C CA . LEU A 1 317 ? 16.238 -2.203 -20.096 1.00 94.75 317 LEU A CA 1
ATOM 2439 C C . LEU A 1 317 ? 15.372 -3.251 -20.803 1.00 94.75 317 LEU A C 1
ATOM 2441 O O . LEU A 1 317 ? 15.724 -4.426 -20.815 1.00 94.75 317 LEU A O 1
ATOM 2445 N N . MET A 1 318 ? 14.253 -2.838 -21.393 1.00 93.75 318 MET A N 1
ATOM 2446 C CA . MET A 1 318 ? 13.298 -3.744 -22.034 1.00 93.75 318 MET A CA 1
ATOM 2447 C C . MET A 1 318 ? 13.794 -4.293 -23.375 1.00 93.75 318 MET A C 1
ATOM 2449 O O . MET A 1 318 ? 13.366 -5.374 -23.776 1.00 93.75 318 MET A O 1
ATOM 2453 N N . GLU A 1 319 ? 14.694 -3.582 -24.053 1.00 92.88 319 GLU A N 1
ATOM 2454 C CA . GLU A 1 319 ? 15.411 -4.084 -25.230 1.00 92.88 319 GLU A CA 1
ATOM 2455 C C . GLU A 1 319 ? 16.450 -5.141 -24.841 1.00 92.88 319 GLU A C 1
ATOM 2457 O O . GLU A 1 319 ? 16.535 -6.192 -25.475 1.00 92.88 319 GLU A O 1
ATOM 2462 N N . ARG A 1 320 ? 17.208 -4.898 -23.763 1.00 91.19 320 ARG A N 1
ATOM 2463 C CA . ARG A 1 320 ? 18.245 -5.826 -23.275 1.00 91.19 320 ARG A CA 1
ATOM 2464 C C . ARG A 1 320 ? 17.678 -7.020 -22.507 1.00 91.19 320 ARG A C 1
ATOM 2466 O O . ARG A 1 320 ? 18.307 -8.073 -22.482 1.00 91.19 320 ARG A O 1
ATOM 2473 N N . SER A 1 321 ? 16.515 -6.858 -21.882 1.00 91.38 321 SER A N 1
ATOM 2474 C CA . SER A 1 321 ? 15.808 -7.872 -21.096 1.00 91.38 321 SER A CA 1
ATOM 2475 C C . SER A 1 321 ? 14.346 -7.979 -21.554 1.00 91.38 321 SER A C 1
ATOM 2477 O O . SER A 1 321 ? 13.423 -7.524 -20.866 1.00 91.38 321 SER A O 1
ATOM 2479 N N . PRO A 1 322 ? 14.093 -8.569 -22.739 1.00 91.81 322 PRO A N 1
ATOM 2480 C CA . PRO A 1 322 ? 12.757 -8.622 -23.328 1.00 91.81 322 PRO A CA 1
ATOM 2481 C C . PRO A 1 322 ? 11.773 -9.484 -22.530 1.00 91.81 322 PRO A C 1
ATOM 2483 O O . PRO A 1 322 ? 10.565 -9.340 -22.733 1.00 91.81 322 PRO A O 1
ATOM 2486 N N . SER A 1 323 ? 12.239 -10.326 -21.608 1.00 91.44 323 SER A N 1
ATOM 2487 C CA . SER A 1 323 ? 11.397 -11.085 -20.680 1.00 91.44 323 SER A CA 1
ATOM 2488 C C . SER A 1 323 ? 10.948 -10.299 -19.448 1.00 91.44 323 SER A C 1
ATOM 2490 O O . SER A 1 323 ? 9.948 -10.676 -18.843 1.00 91.44 323 SER A O 1
ATOM 2492 N N . THR A 1 324 ? 11.626 -9.205 -19.085 1.00 95.12 324 THR A N 1
ATOM 2493 C CA . THR A 1 324 ? 11.272 -8.427 -17.891 1.00 95.12 324 THR A CA 1
ATOM 2494 C C . THR A 1 324 ? 9.964 -7.667 -18.101 1.00 95.12 324 THR A C 1
ATOM 2496 O O . THR A 1 324 ? 9.796 -6.888 -19.051 1.00 95.12 324 THR A O 1
ATOM 2499 N N . MET A 1 325 ? 9.027 -7.870 -17.180 1.00 96.94 325 MET A N 1
ATOM 2500 C CA . MET A 1 325 ? 7.808 -7.082 -17.064 1.00 96.94 325 MET A CA 1
ATOM 2501 C C . MET A 1 325 ? 8.048 -5.882 -16.144 1.00 96.94 325 MET A C 1
ATOM 2503 O O . MET A 1 325 ? 8.352 -6.053 -14.970 1.00 96.94 325 MET A O 1
ATOM 2507 N N . VAL A 1 326 ? 7.882 -4.665 -16.665 1.00 98.00 326 VAL A N 1
ATOM 2508 C CA . VAL A 1 326 ? 8.041 -3.425 -15.888 1.00 98.00 326 VAL A CA 1
ATOM 2509 C C . VAL A 1 326 ? 6.673 -2.880 -15.484 1.00 98.00 326 VAL A C 1
ATOM 2511 O O . VAL A 1 326 ? 5.807 -2.683 -16.347 1.00 98.00 326 VAL A O 1
ATOM 2514 N N . ILE A 1 327 ? 6.500 -2.615 -14.189 1.00 98.38 327 ILE A N 1
ATOM 2515 C CA . ILE A 1 327 ? 5.287 -2.066 -13.577 1.00 98.38 327 ILE A CA 1
ATOM 2516 C C . ILE A 1 327 ? 5.640 -0.750 -12.874 1.00 98.38 327 ILE A C 1
ATOM 2518 O O . ILE A 1 327 ? 6.553 -0.725 -12.054 1.00 98.38 327 ILE A O 1
ATOM 2522 N N . LEU A 1 328 ? 4.916 0.328 -13.180 1.00 98.38 328 LEU A N 1
ATOM 2523 C CA . LEU A 1 328 ? 5.055 1.639 -12.542 1.00 98.38 328 LEU A CA 1
ATOM 2524 C C . LEU A 1 328 ? 3.841 1.951 -11.670 1.00 98.38 328 LEU A C 1
ATOM 2526 O O . LEU A 1 328 ? 2.705 1.748 -12.106 1.00 98.38 328 LEU A O 1
ATOM 2530 N N . VAL A 1 329 ? 4.094 2.503 -10.485 1.00 97.88 329 VAL A N 1
ATOM 2531 C CA . VAL A 1 329 ? 3.075 3.020 -9.560 1.00 97.88 329 VAL A CA 1
ATOM 2532 C C . VAL A 1 329 ? 3.442 4.465 -9.199 1.00 97.88 329 VAL A C 1
ATOM 2534 O O . VAL A 1 329 ? 4.570 4.690 -8.752 1.00 97.88 329 VAL A O 1
ATOM 2537 N N . PRO A 1 330 ? 2.549 5.447 -9.406 1.00 97.06 330 PRO A N 1
ATOM 2538 C CA . PRO A 1 330 ? 2.843 6.855 -9.158 1.00 97.06 330 PRO A CA 1
ATOM 2539 C C . PRO A 1 330 ? 2.829 7.183 -7.663 1.00 97.06 330 PRO A C 1
ATOM 2541 O O . PRO A 1 330 ? 2.320 6.416 -6.845 1.00 97.06 330 PRO A O 1
ATOM 2544 N N . SER A 1 331 ? 3.365 8.349 -7.319 1.00 96.56 331 SER A N 1
ATOM 2545 C CA . SER A 1 331 ? 3.250 8.964 -6.002 1.00 96.56 331 SER A CA 1
ATOM 2546 C C . SER A 1 331 ? 2.546 10.313 -6.088 1.00 96.56 331 SER A C 1
ATOM 2548 O O . SER A 1 331 ? 2.689 11.048 -7.063 1.00 96.56 331 SER A O 1
ATOM 2550 N N . THR A 1 332 ? 1.827 10.702 -5.033 1.00 95.25 332 THR A N 1
ATOM 2551 C CA . THR A 1 332 ? 1.258 12.057 -4.923 1.00 95.25 332 THR A CA 1
ATOM 2552 C C . THR A 1 332 ? 2.335 13.141 -4.853 1.00 95.25 332 THR A C 1
ATOM 2554 O O . THR A 1 332 ? 2.024 14.316 -5.009 1.00 95.25 332 THR A O 1
ATOM 2557 N N . GLU A 1 333 ? 3.596 12.756 -4.631 1.00 95.56 333 GLU A N 1
ATOM 2558 C CA . GLU A 1 333 ? 4.757 13.640 -4.735 1.00 95.56 333 GLU A CA 1
ATOM 2559 C C . GLU A 1 333 ? 5.312 13.775 -6.166 1.00 95.56 333 GLU A C 1
ATOM 2561 O O . GLU A 1 333 ? 6.223 14.573 -6.367 1.00 95.56 333 GLU A O 1
ATOM 2566 N N . ASP A 1 334 ? 4.807 13.043 -7.166 1.00 97.50 334 ASP A N 1
ATOM 2567 C CA . ASP A 1 334 ? 5.219 13.231 -8.564 1.00 97.50 334 ASP A CA 1
ATOM 2568 C C . ASP A 1 334 ? 4.715 14.575 -9.102 1.00 97.50 334 ASP A C 1
ATOM 2570 O O . ASP A 1 334 ? 3.542 14.726 -9.440 1.00 97.50 334 ASP A O 1
ATOM 2574 N N . ILE A 1 335 ? 5.617 15.555 -9.218 1.00 96.69 335 ILE A N 1
ATOM 2575 C CA . ILE A 1 335 ? 5.274 16.951 -9.553 1.00 96.69 335 ILE A CA 1
ATOM 2576 C C . ILE A 1 335 ? 4.644 17.113 -10.944 1.00 96.69 335 ILE A C 1
ATOM 2578 O O . ILE A 1 335 ? 3.907 18.063 -11.190 1.00 96.69 335 ILE A O 1
ATOM 2582 N N . PHE A 1 336 ? 4.937 16.189 -11.860 1.00 95.31 336 PHE A N 1
ATOM 2583 C CA . PHE A 1 336 ? 4.387 16.181 -13.215 1.00 95.31 336 PHE A CA 1
ATOM 2584 C C . PHE A 1 336 ? 3.062 15.417 -13.316 1.00 95.31 336 PHE A C 1
ATOM 2586 O O . PHE A 1 336 ? 2.424 15.445 -14.367 1.00 95.31 336 PHE A O 1
ATOM 2593 N N . HIS A 1 337 ? 2.640 14.719 -12.258 1.00 95.31 337 HIS A N 1
ATOM 2594 C CA . HIS A 1 337 ? 1.379 13.999 -12.284 1.00 95.31 337 HIS A CA 1
ATOM 2595 C C . HIS A 1 337 ? 0.216 14.992 -12.118 1.00 95.31 337 HIS A C 1
ATOM 2597 O O . HIS A 1 337 ? 0.143 15.685 -11.102 1.00 95.31 337 HIS A O 1
ATOM 2603 N N . PRO A 1 338 ? -0.745 15.051 -13.058 1.00 92.31 338 PRO A N 1
ATOM 2604 C CA . PRO A 1 338 ? -1.826 16.041 -13.013 1.00 92.31 338 PRO A CA 1
ATOM 2605 C C . PRO A 1 338 ? -2.800 15.823 -11.847 1.00 92.31 338 PRO A C 1
ATOM 2607 O O . PRO A 1 338 ? -3.593 16.702 -11.526 1.00 92.31 338 PRO A O 1
ATOM 2610 N N . HIS A 1 339 ? -2.761 14.643 -11.223 1.00 93.31 339 HIS A N 1
ATOM 2611 C CA . HIS A 1 339 ? -3.579 14.286 -10.069 1.00 93.31 339 HIS A CA 1
ATOM 2612 C C . HIS A 1 339 ? -2.700 14.126 -8.829 1.00 93.31 339 HIS A C 1
ATOM 2614 O O . HIS A 1 339 ? -1.951 13.156 -8.730 1.00 93.31 339 HIS A O 1
ATOM 2620 N N . CYS A 1 340 ? -2.797 15.063 -7.886 1.00 89.62 340 CYS A N 1
ATOM 2621 C CA . CYS A 1 340 ? -1.955 15.122 -6.682 1.00 89.62 340 CYS A CA 1
ATOM 2622 C C . CYS A 1 340 ? -2.652 14.643 -5.393 1.00 89.62 340 CYS A C 1
ATOM 2624 O O . CYS A 1 340 ? -2.107 14.791 -4.302 1.00 89.62 340 CYS A O 1
ATOM 2626 N N . ALA A 1 341 ? -3.860 14.081 -5.494 1.00 90.12 341 ALA A N 1
ATOM 2627 C CA . ALA A 1 341 ? -4.585 13.519 -4.357 1.00 90.12 341 ALA A CA 1
ATOM 2628 C C . ALA A 1 341 ? -4.492 11.990 -4.315 1.00 90.12 341 ALA A C 1
ATOM 2630 O O . ALA A 1 341 ? -4.337 11.337 -5.342 1.00 90.12 341 ALA A O 1
ATOM 2631 N N . PHE A 1 342 ? -4.636 11.426 -3.118 1.00 89.81 342 PHE A N 1
ATOM 2632 C CA . PHE A 1 342 ? -4.810 9.992 -2.911 1.00 89.81 342 PHE A CA 1
ATOM 2633 C C . PHE A 1 342 ? -6.310 9.654 -2.820 1.00 89.81 342 PHE A C 1
ATOM 2635 O O . PHE A 1 342 ? -7.034 10.378 -2.126 1.00 89.81 342 PHE A O 1
ATOM 2642 N N . PRO A 1 343 ? -6.801 8.554 -3.421 1.00 91.12 343 PRO A N 1
ATOM 2643 C CA . PRO A 1 343 ? -6.119 7.668 -4.372 1.00 91.12 343 PRO A CA 1
ATOM 2644 C C . PRO A 1 343 ? -5.705 8.370 -5.681 1.00 91.12 343 PRO A C 1
ATOM 2646 O O . PRO A 1 343 ? -6.320 9.341 -6.100 1.00 91.12 343 PRO A O 1
ATOM 2649 N N . GLN A 1 344 ? -4.660 7.890 -6.345 1.00 93.06 344 GLN A N 1
ATOM 2650 C CA . GLN A 1 344 ? -4.081 8.516 -7.535 1.00 93.06 344 GLN A CA 1
ATOM 2651 C C . GLN A 1 344 ? -4.197 7.584 -8.759 1.00 93.06 344 GLN A C 1
ATOM 2653 O O . GLN A 1 344 ? -3.879 6.396 -8.638 1.00 93.06 344 GLN A O 1
ATOM 2658 N N . PRO A 1 345 ? -4.647 8.077 -9.934 1.00 94.81 345 PRO A N 1
ATOM 2659 C CA . PRO A 1 345 ? -4.683 7.293 -11.166 1.00 94.81 345 PRO A CA 1
ATOM 2660 C C . PRO A 1 345 ? -3.281 6.932 -11.655 1.00 94.81 345 PRO A C 1
ATOM 2662 O O . PRO A 1 345 ? -2.294 7.493 -11.203 1.00 94.81 345 PRO A O 1
ATOM 2665 N N . PHE A 1 346 ? -3.208 5.983 -12.585 1.00 94.88 346 PHE A N 1
ATOM 2666 C CA . PHE A 1 346 ? -1.970 5.560 -13.241 1.00 94.88 346 PHE A CA 1
ATOM 2667 C C . PHE A 1 346 ? -1.461 6.612 -14.246 1.00 94.88 346 PHE A C 1
ATOM 2669 O O . PHE A 1 346 ? -2.244 7.400 -14.772 1.00 94.88 346 PHE A O 1
ATOM 2676 N N . PHE A 1 347 ? -0.168 6.563 -14.594 1.00 94.88 347 PHE A N 1
ATOM 2677 C CA . PHE A 1 347 ? 0.398 7.400 -15.662 1.00 94.88 347 PHE A CA 1
ATOM 2678 C C . PHE A 1 347 ? -0.254 7.130 -17.025 1.00 94.88 347 PHE A C 1
ATOM 2680 O O . PHE A 1 347 ? -0.297 5.983 -17.488 1.00 94.88 347 PHE A O 1
ATOM 2687 N N . ASP A 1 348 ? -0.692 8.190 -17.704 1.00 91.56 348 ASP A N 1
ATOM 2688 C CA . ASP A 1 348 ? -1.259 8.089 -19.045 1.00 91.56 348 ASP A CA 1
ATOM 2689 C C . ASP A 1 348 ? -0.165 7.826 -20.088 1.00 91.56 348 ASP A C 1
ATOM 2691 O O . ASP A 1 348 ? 0.595 8.706 -20.475 1.00 91.56 348 ASP A O 1
ATOM 2695 N N . LYS A 1 349 ? -0.104 6.593 -20.595 1.00 90.31 349 LYS A N 1
ATOM 2696 C CA . LYS A 1 349 ? 0.866 6.197 -21.629 1.00 90.31 349 LYS A CA 1
ATOM 2697 C C . LYS A 1 349 ? 0.604 6.827 -23.000 1.00 90.31 349 LYS A C 1
ATOM 2699 O O . LYS A 1 349 ? 1.411 6.624 -23.906 1.00 90.31 349 LYS A O 1
ATOM 2704 N N . THR A 1 350 ? -0.538 7.484 -23.195 1.00 90.50 350 THR A N 1
ATOM 2705 C CA . THR A 1 350 ? -0.826 8.233 -24.424 1.00 90.50 350 THR A CA 1
ATOM 2706 C C . THR A 1 350 ? -0.230 9.637 -24.396 1.00 90.50 350 THR A C 1
ATOM 2708 O O . THR A 1 350 ? -0.079 10.241 -25.458 1.00 90.50 350 THR A O 1
ATOM 2711 N N . ASP A 1 351 ? 0.182 10.117 -23.220 1.00 93.19 351 ASP A N 1
ATOM 2712 C CA . ASP A 1 351 ? 0.924 11.361 -23.086 1.00 93.19 351 ASP A CA 1
ATOM 2713 C C . ASP A 1 351 ? 2.347 11.191 -23.634 1.00 93.19 351 ASP A C 1
ATOM 2715 O O . ASP A 1 351 ? 3.201 10.506 -23.060 1.00 93.19 351 ASP A O 1
ATOM 2719 N N . ALA A 1 352 ? 2.600 11.833 -24.774 1.00 93.06 352 ALA A N 1
ATOM 2720 C CA . ALA A 1 352 ? 3.896 11.804 -25.432 1.00 93.06 352 ALA A CA 1
ATOM 2721 C C . ALA A 1 352 ? 5.006 12.427 -24.570 1.00 93.06 352 ALA A C 1
ATOM 2723 O O . ALA A 1 352 ? 6.153 12.007 -24.706 1.00 93.06 352 ALA A O 1
ATOM 2724 N N . ALA A 1 353 ? 4.678 13.360 -23.667 1.00 93.88 353 ALA A N 1
ATOM 2725 C CA . ALA A 1 353 ? 5.655 14.027 -22.807 1.00 93.88 353 ALA A CA 1
ATOM 2726 C C . ALA A 1 353 ? 6.276 13.093 -21.756 1.00 93.88 353 ALA A C 1
ATOM 2728 O O . ALA A 1 353 ? 7.308 13.419 -21.179 1.00 93.88 353 ALA A O 1
ATOM 2729 N N . LEU A 1 354 ? 5.663 11.932 -21.493 1.00 94.88 354 LEU A N 1
ATOM 2730 C CA . LEU A 1 354 ? 6.218 10.935 -20.575 1.00 94.88 354 LEU A CA 1
ATOM 2731 C C . LEU A 1 354 ? 7.191 9.970 -21.264 1.00 94.88 354 LEU A C 1
ATOM 2733 O O . LEU A 1 354 ? 7.929 9.264 -20.577 1.00 94.88 354 LEU A O 1
ATOM 2737 N N . GLY A 1 355 ? 7.159 9.868 -22.599 1.00 95.50 355 GLY A N 1
ATOM 2738 C CA . GLY A 1 355 ? 8.020 8.973 -23.384 1.00 95.50 355 GLY A CA 1
ATOM 2739 C C . GLY A 1 355 ? 7.966 7.490 -22.985 1.00 95.50 355 GLY A C 1
ATOM 2740 O O . GLY A 1 355 ? 8.908 6.739 -23.243 1.00 95.50 355 GLY A O 1
ATOM 2741 N N . LEU A 1 356 ? 6.892 7.046 -22.322 1.00 96.25 356 LEU A N 1
ATOM 2742 C CA . LEU A 1 356 ? 6.820 5.705 -21.743 1.00 96.25 356 LEU A CA 1
ATOM 2743 C C . LEU A 1 356 ? 6.761 4.606 -22.820 1.00 96.25 356 LEU A C 1
ATOM 2745 O O . LEU A 1 356 ? 5.906 4.647 -23.711 1.00 96.25 356 LEU A O 1
ATOM 2749 N N . PRO A 1 357 ? 7.583 3.543 -22.713 1.00 94.75 357 PRO A N 1
ATOM 2750 C CA . PRO A 1 357 ? 7.497 2.416 -23.633 1.00 94.75 357 PRO A CA 1
ATOM 2751 C C . PRO A 1 357 ? 6.132 1.720 -23.554 1.00 94.75 357 PRO A C 1
ATOM 2753 O O . PRO A 1 357 ? 5.642 1.398 -22.471 1.00 94.75 357 PRO A O 1
ATOM 2756 N N . LYS A 1 358 ? 5.545 1.366 -24.708 1.00 92.25 358 LYS A N 1
ATOM 2757 C CA . LYS A 1 358 ? 4.201 0.742 -24.799 1.00 92.25 358 LYS A CA 1
ATOM 2758 C C . LYS A 1 358 ? 4.013 -0.473 -23.884 1.00 92.25 358 LYS A C 1
ATOM 2760 O O . LYS A 1 358 ? 2.920 -0.711 -23.360 1.00 92.25 358 LYS A O 1
ATOM 2765 N N . ARG A 1 359 ? 5.080 -1.262 -23.725 1.00 92.75 359 ARG A N 1
ATOM 2766 C CA . ARG A 1 359 ? 5.097 -2.494 -22.932 1.00 92.75 359 ARG A CA 1
ATOM 2767 C C . ARG A 1 359 ? 5.068 -2.249 -21.417 1.00 92.75 359 ARG A C 1
ATOM 2769 O O . ARG A 1 359 ? 4.674 -3.170 -20.704 1.00 92.75 359 ARG A O 1
ATOM 2776 N N . VAL A 1 360 ? 5.430 -1.062 -20.927 1.00 95.50 360 VAL A N 1
ATOM 2777 C CA . VAL A 1 360 ? 5.340 -0.728 -19.499 1.00 95.50 360 VAL A CA 1
ATOM 2778 C C . VAL A 1 360 ? 3.880 -0.800 -19.044 1.00 95.50 360 VAL A C 1
ATOM 2780 O O . VAL A 1 360 ? 2.942 -0.447 -19.777 1.00 95.50 360 VAL A O 1
ATOM 2783 N N . ARG A 1 361 ? 3.668 -1.334 -17.844 1.00 96.25 361 ARG A N 1
ATOM 2784 C CA . ARG A 1 361 ? 2.364 -1.385 -17.181 1.00 96.25 361 ARG A CA 1
ATOM 2785 C C . ARG A 1 361 ? 2.323 -0.276 -16.139 1.00 96.25 361 ARG A C 1
ATOM 2787 O O . ARG A 1 361 ? 3.208 -0.206 -15.304 1.00 96.25 361 ARG A O 1
ATOM 2794 N N . CYS A 1 362 ? 1.320 0.588 -16.204 1.00 96.25 362 CYS A N 1
ATOM 2795 C CA . CYS A 1 362 ? 1.122 1.655 -15.228 1.00 96.25 362 CYS A CA 1
ATOM 2796 C C . CYS A 1 362 ? -0.109 1.291 -14.406 1.00 96.25 362 CYS A C 1
ATOM 2798 O O . CYS A 1 362 ? -1.158 0.997 -14.981 1.00 96.25 362 CYS A O 1
ATOM 2800 N N . LEU A 1 363 ? 0.045 1.259 -13.088 1.00 96.56 363 LEU A N 1
ATOM 2801 C CA . LEU A 1 363 ? -1.008 0.940 -12.132 1.00 96.56 363 LEU A CA 1
ATOM 2802 C C . LEU A 1 363 ? -1.274 2.155 -11.238 1.00 96.56 363 LEU A C 1
ATOM 2804 O O . LEU A 1 363 ? -0.395 3.006 -11.100 1.00 96.56 363 LEU A O 1
ATOM 2808 N N . PRO A 1 364 ? -2.484 2.273 -10.671 1.00 95.38 364 PRO A N 1
ATOM 2809 C CA . PRO A 1 364 ? -2.813 3.368 -9.774 1.00 95.38 364 PRO A CA 1
ATOM 2810 C C . PRO A 1 364 ? -2.112 3.234 -8.416 1.00 95.38 364 PRO A C 1
ATOM 2812 O O . PRO A 1 364 ? -1.473 2.222 -8.123 1.00 95.38 364 PRO A O 1
ATOM 2815 N N . ASN A 1 365 ? -2.260 4.253 -7.574 1.00 94.19 365 ASN A N 1
ATOM 2816 C CA . ASN A 1 365 ? -1.774 4.262 -6.200 1.00 94.19 365 ASN A CA 1
ATOM 2817 C C . ASN A 1 365 ? -2.929 4.546 -5.218 1.00 94.19 365 ASN A C 1
ATOM 2819 O O . ASN A 1 365 ? -3.484 5.646 -5.235 1.00 94.19 365 ASN A O 1
ATOM 2823 N N . PRO A 1 366 ? -3.313 3.595 -4.353 1.00 93.31 366 PRO A N 1
ATOM 2824 C CA . PRO A 1 366 ? -2.751 2.256 -4.208 1.00 93.31 366 PRO A CA 1
ATOM 2825 C C . PRO A 1 366 ? -3.211 1.335 -5.350 1.00 93.31 366 PRO A C 1
ATOM 2827 O O . PRO A 1 366 ? -4.079 1.692 -6.142 1.00 93.31 366 PRO A O 1
ATOM 2830 N N . SER A 1 367 ? -2.676 0.121 -5.426 1.00 91.69 367 SER A N 1
ATOM 2831 C CA . SER A 1 367 ? -3.181 -0.905 -6.344 1.00 91.69 367 SER A CA 1
ATOM 2832 C C . SER A 1 367 ? -3.110 -2.292 -5.720 1.00 91.69 367 SER A C 1
ATOM 2834 O O . SER A 1 367 ? -2.246 -2.568 -4.890 1.00 91.69 367 SER A O 1
ATOM 2836 N N . VAL A 1 368 ? -4.025 -3.163 -6.141 1.00 91.38 368 VAL A N 1
ATOM 2837 C CA . VAL A 1 368 ? -3.954 -4.605 -5.908 1.00 91.38 368 VAL A CA 1
ATOM 2838 C C . VAL A 1 368 ? -3.922 -5.284 -7.271 1.00 91.38 368 VAL A C 1
ATOM 2840 O O . VAL A 1 368 ? -4.752 -5.017 -8.143 1.00 91.38 368 VAL A O 1
ATOM 2843 N N . PHE A 1 369 ? -2.933 -6.138 -7.478 1.00 94.50 369 PHE A N 1
ATOM 2844 C CA . PHE A 1 369 ? -2.747 -6.864 -8.727 1.00 94.50 369 PHE A CA 1
ATOM 2845 C C . PHE A 1 369 ? -2.133 -8.232 -8.454 1.00 94.50 369 PHE A C 1
ATOM 2847 O O . PHE A 1 369 ? -1.652 -8.503 -7.357 1.00 94.50 369 PHE A O 1
ATOM 2854 N N . TYR A 1 370 ? -2.153 -9.089 -9.465 1.00 95.12 370 TYR A N 1
ATOM 2855 C CA . TYR A 1 370 ? -1.625 -10.437 -9.406 1.00 95.12 370 TYR A CA 1
ATOM 2856 C C . TYR A 1 370 ? -0.494 -10.599 -10.402 1.00 95.12 370 TYR A C 1
ATOM 2858 O O . TYR A 1 370 ? -0.662 -10.296 -11.586 1.00 95.12 370 TYR A O 1
ATOM 2866 N N . VAL A 1 371 ? 0.641 -11.105 -9.931 1.00 96.00 371 VAL A N 1
ATOM 2867 C CA . VAL A 1 371 ? 1.683 -11.656 -10.798 1.00 96.00 371 VAL A CA 1
ATOM 2868 C C . VAL A 1 371 ? 1.609 -13.167 -10.669 1.00 96.00 371 VAL A C 1
ATOM 2870 O O . VAL A 1 371 ? 1.947 -13.713 -9.623 1.00 96.00 371 VAL A O 1
ATOM 2873 N N . ASN A 1 372 ? 1.155 -13.840 -11.724 1.00 94.75 372 ASN A N 1
ATOM 2874 C CA . ASN A 1 372 ? 0.699 -15.227 -11.646 1.00 94.75 372 ASN A CA 1
ATOM 2875 C C . ASN A 1 372 ? -0.349 -15.387 -10.527 1.00 94.75 372 ASN A C 1
ATOM 2877 O O . ASN A 1 372 ? -1.388 -14.737 -10.581 1.00 94.75 372 ASN A O 1
ATOM 2881 N N . GLU A 1 373 ? -0.101 -16.235 -9.530 1.00 92.38 373 GLU A N 1
ATOM 2882 C CA . GLU A 1 373 ? -0.959 -16.403 -8.357 1.00 92.38 373 GLU A CA 1
ATOM 2883 C C . GLU A 1 373 ? -0.728 -15.330 -7.277 1.00 92.38 373 GLU A C 1
ATOM 2885 O O . GLU A 1 373 ? -1.578 -15.116 -6.420 1.00 92.38 373 GLU A O 1
ATOM 2890 N N . LEU A 1 374 ? 0.399 -14.616 -7.312 1.00 93.25 374 LEU A N 1
ATOM 2891 C CA . LEU A 1 374 ? 0.831 -13.745 -6.219 1.00 93.25 374 LEU A CA 1
ATOM 2892 C C . LEU A 1 374 ? -0.015 -12.476 -6.140 1.00 93.25 374 LEU A C 1
ATOM 2894 O O . LEU A 1 374 ? 0.141 -11.594 -6.982 1.00 93.25 374 LEU A O 1
ATOM 2898 N N . ALA A 1 375 ? -0.856 -12.351 -5.110 1.00 91.50 375 ALA A N 1
ATOM 2899 C CA . ALA A 1 375 ? -1.574 -11.114 -4.812 1.00 91.50 375 ALA A CA 1
ATOM 2900 C C . ALA A 1 375 ? -0.630 -10.073 -4.193 1.00 91.50 375 ALA A C 1
ATOM 2902 O O . ALA A 1 375 ? -0.047 -10.301 -3.132 1.00 91.50 375 ALA A O 1
ATOM 2903 N N . ILE A 1 376 ? -0.497 -8.919 -4.840 1.00 93.12 376 ILE A N 1
ATOM 2904 C CA . ILE A 1 376 ? 0.398 -7.837 -4.434 1.00 93.12 376 ILE A CA 1
ATOM 2905 C C . ILE A 1 376 ? -0.432 -6.580 -4.197 1.00 93.12 376 ILE A C 1
ATOM 2907 O O . ILE A 1 376 ? -1.036 -6.039 -5.124 1.00 93.12 376 ILE A O 1
ATOM 2911 N N . GLY A 1 377 ? -0.442 -6.114 -2.948 1.00 92.44 377 GLY A N 1
ATOM 2912 C CA . GLY A 1 377 ? -0.921 -4.787 -2.575 1.00 92.44 377 GLY A CA 1
ATOM 2913 C C . GLY A 1 377 ? 0.239 -3.797 -2.558 1.00 92.44 377 GLY A C 1
ATOM 2914 O O . GLY A 1 377 ? 1.265 -4.058 -1.933 1.00 92.44 377 GLY A O 1
ATOM 2915 N N . VAL A 1 378 ? 0.086 -2.666 -3.240 1.00 93.88 378 VAL A N 1
ATOM 2916 C CA . VAL A 1 378 ? 1.112 -1.622 -3.333 1.00 93.88 378 VAL A CA 1
ATOM 2917 C C . VAL A 1 378 ? 0.525 -0.252 -3.010 1.00 93.88 378 VAL A C 1
ATOM 2919 O O . VAL A 1 378 ? -0.588 0.076 -3.417 1.00 93.88 378 VAL A O 1
ATOM 2922 N N . THR A 1 379 ? 1.290 0.556 -2.284 1.00 93.69 379 THR A N 1
ATOM 2923 C CA . THR A 1 379 ? 1.002 1.965 -2.002 1.00 93.69 379 THR A CA 1
ATOM 2924 C C . THR A 1 379 ? 2.319 2.722 -1.899 1.00 93.69 379 THR A C 1
ATOM 2926 O O . THR A 1 379 ? 3.302 2.169 -1.408 1.00 93.69 379 THR A O 1
ATOM 2929 N N . THR A 1 380 ? 2.349 3.975 -2.349 1.00 93.62 380 THR A N 1
ATOM 2930 C CA . THR A 1 380 ? 3.520 4.857 -2.170 1.00 93.62 380 THR A CA 1
ATOM 2931 C C . THR A 1 380 ? 3.326 5.879 -1.052 1.00 93.62 380 THR A C 1
ATOM 2933 O O . THR A 1 380 ? 4.232 6.657 -0.762 1.00 93.62 380 THR A O 1
ATOM 2936 N N . ALA A 1 381 ? 2.146 5.914 -0.430 1.00 89.75 381 ALA A N 1
ATOM 2937 C CA . ALA A 1 381 ? 1.916 6.742 0.744 1.00 89.75 381 ALA A CA 1
ATOM 2938 C C . ALA A 1 381 ? 2.594 6.109 1.974 1.00 89.75 381 ALA A C 1
ATOM 2940 O O . ALA A 1 381 ? 2.482 4.899 2.188 1.00 89.75 381 ALA A O 1
ATOM 2941 N N . ASP A 1 382 ? 3.240 6.922 2.824 1.00 84.38 382 ASP A N 1
ATOM 2942 C CA . ASP A 1 382 ? 3.799 6.499 4.125 1.00 84.38 382 ASP A CA 1
ATOM 2943 C C . ASP A 1 382 ? 2.669 6.319 5.157 1.00 84.38 382 ASP A C 1
ATOM 2945 O O . ASP A 1 382 ? 2.644 6.937 6.218 1.00 84.38 382 ASP A O 1
ATOM 2949 N N . VAL A 1 383 ? 1.691 5.480 4.808 1.00 80.75 383 VAL A N 1
ATOM 2950 C CA . VAL A 1 383 ? 0.483 5.163 5.587 1.00 80.75 383 VAL A CA 1
ATOM 2951 C C . VAL A 1 383 ? 0.880 4.585 6.935 1.00 80.75 383 VAL A C 1
ATOM 2953 O O . VAL A 1 383 ? 0.426 4.992 8.002 1.00 80.75 383 VAL A O 1
ATOM 2956 N N . LEU A 1 384 ? 1.819 3.658 6.831 1.00 77.50 384 LEU A N 1
ATOM 2957 C CA . LEU A 1 384 ? 2.574 3.030 7.889 1.00 77.50 384 LEU A CA 1
ATOM 2958 C C . LEU A 1 384 ? 3.025 4.064 8.900 1.00 77.50 384 LEU A C 1
ATOM 2960 O O . LEU A 1 384 ? 2.888 3.991 10.131 1.00 77.50 384 LEU A O 1
ATOM 2964 N N . GLY A 1 385 ? 3.537 5.106 8.292 1.00 78.25 385 GLY A N 1
ATOM 2965 C CA . GLY A 1 385 ? 3.802 6.295 8.958 1.00 78.25 385 GLY A CA 1
ATOM 2966 C C . GLY A 1 385 ? 2.681 6.903 9.680 1.00 78.25 385 GLY A C 1
ATOM 2967 O O . GLY A 1 385 ? 2.711 6.956 10.914 1.00 78.25 385 GLY A O 1
ATOM 2968 N N . ASP A 1 386 ? 1.740 7.365 8.907 1.00 80.00 386 ASP A N 1
ATOM 2969 C CA . ASP A 1 386 ? 0.536 8.009 9.362 1.00 80.00 386 ASP A CA 1
ATOM 2970 C C . ASP A 1 386 ? 0.014 7.457 10.686 1.00 80.00 386 ASP A C 1
ATOM 2972 O O . ASP A 1 386 ? -0.040 8.207 11.672 1.00 80.00 386 ASP A O 1
ATOM 2976 N N . LEU A 1 387 ? -0.072 6.137 10.810 1.00 79.12 387 LEU A N 1
ATOM 2977 C CA . LEU A 1 387 ? -0.408 5.514 12.082 1.00 79.12 387 LEU A CA 1
ATOM 2978 C C . LEU A 1 387 ? 0.588 5.685 13.224 1.00 79.12 387 LEU A C 1
ATOM 2980 O O . LEU A 1 387 ? 0.173 6.069 14.310 1.00 79.12 387 LEU A O 1
ATOM 2984 N N . ARG A 1 388 ? 1.884 5.414 13.061 1.00 81.12 388 ARG A N 1
ATOM 2985 C CA . ARG A 1 388 ? 2.832 5.418 14.198 1.00 81.12 388 ARG A CA 1
ATOM 2986 C C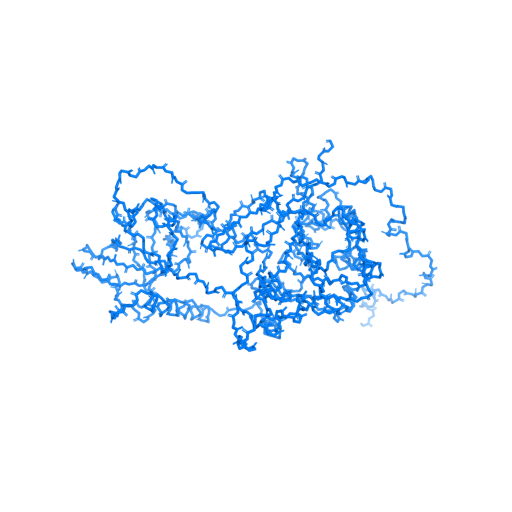 . ARG A 1 388 ? 2.895 6.754 14.954 1.00 81.12 388 ARG A C 1
ATOM 2988 O O . ARG A 1 388 ? 3.094 6.751 16.167 1.00 81.12 388 ARG A O 1
ATOM 2995 N N . ARG A 1 389 ? 2.801 7.898 14.264 1.00 81.44 389 ARG A N 1
ATOM 2996 C CA . ARG A 1 389 ? 2.822 9.238 14.922 1.00 81.44 389 ARG A CA 1
ATOM 2997 C C . ARG A 1 389 ? 1.504 9.484 15.685 1.00 81.44 389 ARG A C 1
ATOM 2999 O O . ARG A 1 389 ? 1.533 10.234 16.653 1.00 81.44 389 ARG A O 1
ATOM 3006 N N . GLU A 1 390 ? 0.403 8.841 15.287 1.00 82.44 390 GLU A N 1
ATOM 3007 C CA . GLU A 1 390 ? -0.943 9.052 15.849 1.00 82.44 390 GLU A CA 1
ATOM 3008 C C . GLU A 1 390 ? -1.420 7.927 16.785 1.00 82.44 390 GLU A C 1
ATOM 3010 O O . GLU A 1 390 ? -2.389 8.118 17.518 1.00 82.44 390 GLU A O 1
ATOM 3015 N N . GLU A 1 391 ? -0.729 6.783 16.806 1.00 86.56 391 GLU A N 1
ATOM 3016 C CA . GLU A 1 391 ? -1.082 5.601 17.591 1.00 86.56 391 GLU A CA 1
ATOM 3017 C C . GLU A 1 391 ? -1.060 5.887 19.102 1.00 86.56 391 GLU A C 1
ATOM 3019 O O . GLU A 1 391 ? -0.058 6.326 19.685 1.00 86.56 391 GLU A O 1
ATOM 3024 N N . LEU A 1 392 ? -2.167 5.534 19.749 1.00 88.75 392 LEU A N 1
ATOM 3025 C CA . LEU A 1 392 ? -2.296 5.378 21.185 1.00 88.75 392 LEU A CA 1
ATOM 3026 C C . LEU A 1 392 ? -2.163 3.900 21.557 1.00 88.75 392 LEU A C 1
ATOM 3028 O O . LEU A 1 392 ? -3.050 3.099 21.278 1.00 88.75 392 LEU A O 1
ATOM 3032 N N . VAL A 1 393 ? -1.085 3.550 22.254 1.00 89.75 393 VAL A N 1
ATOM 3033 C CA . VAL A 1 393 ? -0.900 2.202 22.805 1.00 89.75 393 VAL A CA 1
ATOM 3034 C C . VAL A 1 393 ? -1.555 2.122 24.182 1.00 89.75 393 VAL A C 1
ATOM 3036 O O . VAL A 1 393 ? -1.162 2.849 25.097 1.00 89.75 393 VAL A O 1
ATOM 3039 N N . GLN A 1 394 ? -2.528 1.228 24.346 1.00 88.25 394 GLN A N 1
ATOM 3040 C CA . GLN A 1 394 ? -3.194 0.955 25.621 1.00 88.25 394 GLN A CA 1
ATOM 3041 C C . GLN A 1 394 ? -2.891 -0.450 26.126 1.00 88.25 394 GLN A C 1
ATOM 3043 O O . GLN A 1 394 ? -2.669 -1.369 25.340 1.00 88.25 394 GLN A O 1
ATOM 3048 N N . ARG A 1 395 ? -2.890 -0.616 27.452 1.00 87.25 395 ARG A N 1
ATOM 3049 C CA . ARG A 1 395 ? -2.790 -1.931 28.092 1.00 87.25 395 ARG A CA 1
ATOM 3050 C C . ARG A 1 395 ? -4.150 -2.612 28.096 1.00 87.25 395 ARG A C 1
ATOM 3052 O O . ARG A 1 395 ? -5.156 -1.962 28.355 1.00 87.25 395 ARG A O 1
ATOM 3059 N N . VAL A 1 396 ? -4.142 -3.911 27.843 1.00 85.88 396 VAL A N 1
ATOM 3060 C CA . VAL A 1 396 ? -5.328 -4.768 27.773 1.00 85.88 396 VAL A CA 1
ATOM 3061 C C . VAL A 1 396 ? -5.025 -6.123 28.403 1.00 85.88 396 VAL A C 1
ATOM 3063 O O . VAL A 1 396 ? -3.861 -6.506 28.557 1.00 85.88 396 VAL A O 1
ATOM 3066 N N . GLN A 1 397 ? -6.070 -6.854 28.778 1.00 83.75 397 GLN A N 1
ATOM 3067 C CA . GLN A 1 397 ? -5.940 -8.207 29.295 1.00 83.75 397 GLN A CA 1
ATOM 3068 C C . GLN A 1 397 ? -5.820 -9.210 28.129 1.00 83.75 397 GLN A C 1
ATOM 3070 O O . GLN A 1 397 ? -6.691 -9.210 27.253 1.00 83.75 397 GLN A O 1
ATOM 3075 N N . PRO A 1 398 ? -4.790 -10.082 28.116 1.00 71.62 398 PRO A N 1
ATOM 3076 C CA . PRO A 1 398 ? -4.684 -11.155 27.129 1.00 71.62 398 PRO A CA 1
ATOM 3077 C C . PRO A 1 398 ? -5.868 -12.120 27.246 1.00 71.62 398 PRO A C 1
ATOM 3079 O O . PRO A 1 398 ? -6.319 -12.419 28.355 1.00 71.62 398 PRO A O 1
ATOM 3082 N N . THR A 1 399 ? -6.359 -12.641 26.123 1.00 63.66 399 THR A N 1
ATOM 3083 C CA . THR A 1 399 ? -7.548 -13.510 26.092 1.00 63.66 399 THR A CA 1
ATOM 3084 C C . THR A 1 399 ? -7.305 -14.904 26.674 1.00 63.66 399 THR A C 1
ATOM 3086 O O . THR A 1 399 ? -8.238 -15.478 27.228 1.00 63.66 399 THR A O 1
ATOM 3089 N N . ASN A 1 400 ? -6.061 -15.405 26.649 1.00 56.94 400 ASN A N 1
ATOM 3090 C CA . ASN A 1 400 ? -5.692 -16.767 27.077 1.00 56.94 400 ASN A CA 1
ATOM 3091 C C . ASN A 1 400 ? -4.712 -16.806 28.274 1.00 56.94 400 ASN A C 1
ATOM 3093 O O . ASN A 1 400 ? -3.805 -17.635 28.327 1.00 56.94 400 ASN A O 1
ATOM 3097 N N . ALA A 1 401 ? -4.841 -15.898 29.244 1.00 48.59 401 ALA A N 1
ATOM 3098 C CA . ALA A 1 401 ? -3.913 -15.827 30.376 1.00 48.59 401 ALA A CA 1
ATOM 3099 C C . ALA A 1 401 ? -4.226 -16.852 31.491 1.00 48.59 401 ALA A C 1
ATOM 3101 O O . ALA A 1 401 ? -4.803 -16.501 32.519 1.00 48.59 401 ALA A O 1
ATOM 3102 N N . THR A 1 402 ? -3.773 -18.101 31.352 1.00 40.62 402 THR A N 1
ATOM 3103 C CA . THR A 1 402 ? -3.455 -18.954 32.517 1.00 40.62 402 THR A CA 1
ATOM 3104 C C . THR A 1 402 ? -1.991 -18.740 32.900 1.00 40.62 402 THR A C 1
ATOM 3106 O O . THR A 1 402 ? -1.127 -19.557 32.599 1.00 40.62 402 THR A O 1
ATOM 3109 N N . GLY A 1 403 ? -1.686 -17.592 33.506 1.00 41.00 403 GLY A N 1
ATOM 3110 C CA . GLY A 1 403 ? -0.333 -17.251 33.951 1.00 41.00 403 GLY A CA 1
ATOM 3111 C C . GLY A 1 403 ? -0.120 -15.748 34.121 1.00 41.00 403 GLY A C 1
ATOM 3112 O O . GLY A 1 403 ? -0.815 -14.935 33.513 1.00 41.00 403 GLY A O 1
ATOM 3113 N N . THR A 1 404 ? 0.837 -15.369 34.968 1.00 34.97 404 THR A N 1
ATOM 3114 C CA . THR A 1 404 ? 1.269 -13.977 35.144 1.00 34.97 404 THR A CA 1
ATOM 3115 C C . THR A 1 404 ? 1.845 -13.443 33.824 1.00 34.97 404 THR A C 1
ATOM 3117 O O . THR A 1 404 ? 2.807 -14.013 33.308 1.00 34.97 404 THR A O 1
ATOM 3120 N N . PRO A 1 405 ? 1.288 -12.364 33.242 1.00 42.38 405 PRO A N 1
ATOM 3121 C CA . PRO A 1 405 ? 1.741 -11.872 31.947 1.00 42.38 405 PRO A CA 1
ATOM 3122 C C . PRO A 1 405 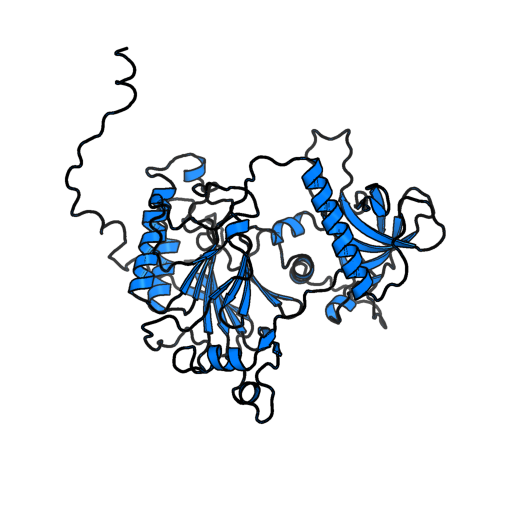? 3.151 -11.288 32.068 1.00 42.38 405 PRO A C 1
ATOM 3124 O O . PRO A 1 405 ? 3.377 -10.313 32.786 1.00 42.38 405 PRO A O 1
ATOM 3127 N N . ALA A 1 406 ? 4.110 -11.868 31.344 1.00 39.62 406 ALA A N 1
ATOM 3128 C CA . ALA A 1 406 ? 5.397 -11.224 31.128 1.00 39.62 406 ALA A CA 1
ATOM 3129 C C . ALA A 1 406 ? 5.170 -9.959 30.274 1.00 39.62 406 ALA A C 1
ATOM 3131 O O . ALA A 1 406 ? 4.534 -10.042 29.219 1.00 39.62 406 ALA A O 1
ATOM 3132 N N . PRO A 1 407 ? 5.678 -8.784 30.679 1.00 40.94 407 PRO A N 1
ATOM 3133 C CA . PRO A 1 407 ? 5.475 -7.535 29.960 1.00 40.94 407 PRO A CA 1
ATOM 3134 C C . PRO A 1 407 ? 6.413 -7.472 28.749 1.00 40.94 407 PRO A C 1
ATOM 3136 O O . PRO A 1 407 ? 7.355 -6.685 28.716 1.00 40.94 407 PRO A O 1
ATOM 3139 N N . LYS A 1 408 ? 6.191 -8.308 27.735 1.00 48.31 408 LYS A N 1
ATOM 3140 C CA . LYS A 1 408 ? 6.768 -8.068 26.411 1.00 48.31 408 LYS A CA 1
ATOM 3141 C C . LYS A 1 408 ? 5.742 -7.281 25.611 1.00 48.31 408 LYS A C 1
ATOM 3143 O O . LYS A 1 408 ? 4.785 -7.843 25.090 1.00 48.31 408 LYS A O 1
ATOM 3148 N N . ALA A 1 409 ? 5.925 -5.962 25.551 1.00 52.94 409 ALA A N 1
ATOM 3149 C CA . ALA A 1 409 ? 5.244 -5.157 24.548 1.00 52.94 409 ALA A CA 1
ATOM 3150 C C . ALA A 1 409 ? 5.615 -5.742 23.175 1.00 52.94 409 ALA A C 1
ATOM 3152 O O . ALA A 1 409 ? 6.797 -5.788 22.834 1.00 52.94 409 ALA A O 1
ATOM 3153 N N . GLY A 1 410 ? 4.629 -6.262 22.438 1.00 58.28 410 GLY A N 1
ATOM 3154 C CA . GLY A 1 410 ? 4.858 -6.811 21.102 1.00 58.28 410 GLY A CA 1
ATOM 3155 C C . GLY A 1 410 ? 5.507 -5.772 20.184 1.00 58.28 410 GLY A C 1
ATOM 3156 O O . GLY A 1 410 ? 5.296 -4.569 20.376 1.00 58.28 410 GLY A O 1
ATOM 3157 N N . ASP A 1 411 ? 6.292 -6.237 19.206 1.00 67.25 411 ASP A N 1
ATOM 3158 C CA . ASP A 1 411 ? 6.983 -5.384 18.231 1.00 67.25 411 ASP A CA 1
ATOM 3159 C C . ASP A 1 411 ? 6.010 -4.313 17.688 1.00 67.25 411 ASP A C 1
ATOM 3161 O O . ASP A 1 411 ? 4.988 -4.668 17.085 1.00 67.25 411 ASP A O 1
ATOM 3165 N N . PRO A 1 412 ? 6.275 -3.007 17.917 1.00 68.06 412 PRO A N 1
ATOM 3166 C CA . PRO A 1 412 ? 5.451 -1.928 17.390 1.00 68.06 412 PRO A CA 1
ATOM 3167 C C . PRO A 1 412 ? 5.225 -2.043 15.886 1.00 68.06 412 PRO A C 1
ATOM 3169 O O . PRO A 1 412 ? 4.150 -1.667 15.432 1.00 68.06 412 PRO A O 1
ATOM 3172 N N . MET A 1 413 ? 6.190 -2.595 15.134 1.00 67.06 413 MET A N 1
ATOM 3173 C CA . MET A 1 413 ? 5.995 -2.898 13.721 1.00 67.06 413 MET A CA 1
ATOM 3174 C C . MET A 1 413 ? 4.867 -3.894 13.544 1.00 67.06 413 MET A C 1
ATOM 3176 O O . MET A 1 413 ? 3.856 -3.523 12.990 1.00 67.06 413 MET A O 1
ATOM 3180 N N . MET A 1 414 ? 4.987 -5.111 14.074 1.00 68.94 414 MET A N 1
ATOM 3181 C CA . MET A 1 414 ? 3.946 -6.139 13.970 1.00 68.94 414 MET A CA 1
ATOM 3182 C C . MET A 1 414 ? 2.557 -5.617 14.350 1.00 68.94 414 MET A C 1
ATOM 3184 O O . MET A 1 414 ? 1.581 -5.965 13.701 1.00 68.94 414 MET A O 1
ATOM 3188 N N . ARG A 1 415 ? 2.445 -4.762 15.375 1.00 74.12 415 ARG A N 1
ATOM 3189 C CA . ARG A 1 415 ? 1.157 -4.177 15.780 1.00 74.12 415 ARG A CA 1
ATOM 3190 C C . ARG A 1 415 ? 0.616 -3.168 14.768 1.00 74.12 415 ARG A C 1
ATOM 3192 O O . ARG A 1 415 ? -0.515 -3.313 14.322 1.00 74.12 415 ARG A O 1
ATOM 3199 N N . LEU A 1 416 ? 1.418 -2.186 14.367 1.00 67.50 416 LEU A N 1
ATOM 3200 C CA . LEU A 1 416 ? 1.036 -1.244 13.314 1.00 67.50 416 LEU A CA 1
ATOM 3201 C C . LEU A 1 416 ? 0.797 -1.959 11.981 1.00 67.50 416 LEU A C 1
ATOM 3203 O O . LEU A 1 416 ? -0.038 -1.556 11.177 1.00 67.50 416 LEU A O 1
ATOM 3207 N N . THR A 1 417 ? 1.503 -3.065 11.777 1.00 64.31 417 THR A N 1
ATOM 3208 C CA . THR A 1 417 ? 1.374 -3.924 10.623 1.00 64.31 417 THR A CA 1
ATOM 3209 C C . THR A 1 417 ? 0.049 -4.699 10.701 1.00 64.31 417 THR A C 1
ATOM 3211 O O . THR A 1 417 ? -0.715 -4.710 9.755 1.00 64.31 417 THR A O 1
ATOM 3214 N N . ARG A 1 418 ? -0.412 -5.142 11.864 1.00 69.88 418 ARG A N 1
ATOM 3215 C CA . ARG A 1 418 ? -1.810 -5.601 11.994 1.00 69.88 418 ARG A CA 1
ATOM 3216 C C . ARG A 1 418 ? -2.849 -4.493 11.750 1.00 69.88 418 ARG A C 1
ATOM 3218 O O . ARG A 1 418 ? -3.945 -4.788 11.294 1.00 69.88 418 ARG A O 1
ATOM 3225 N N . HIS A 1 419 ? -2.525 -3.228 12.039 1.00 67.00 419 HIS A N 1
ATOM 3226 C CA . HIS A 1 419 ? -3.439 -2.093 11.819 1.00 67.00 419 HIS A CA 1
ATOM 3227 C C . HIS A 1 419 ? -3.519 -1.605 10.363 1.00 67.00 419 HIS A C 1
ATOM 3229 O O . HIS A 1 419 ? -4.574 -1.154 9.926 1.00 67.00 419 HIS A O 1
ATOM 3235 N N . LEU A 1 420 ? -2.410 -1.665 9.631 1.00 59.53 420 LEU A N 1
ATOM 3236 C CA . LEU A 1 420 ? -2.269 -1.208 8.237 1.00 59.53 420 LEU A CA 1
ATOM 3237 C C . LEU A 1 420 ? -1.552 -2.170 7.321 1.00 59.53 420 LEU A C 1
ATOM 3239 O O . LEU A 1 420 ? -1.691 -2.126 6.105 1.00 59.53 420 LEU A O 1
ATOM 3243 N N . LEU A 1 421 ? -0.623 -2.857 7.947 1.00 51.88 421 LEU A N 1
ATOM 3244 C CA . LEU A 1 421 ? 0.686 -3.242 7.486 1.00 51.88 421 LEU A CA 1
ATOM 3245 C C . LEU A 1 421 ? 1.800 -2.147 7.556 1.00 51.88 421 LEU A C 1
ATOM 3247 O O . LEU A 1 421 ? 2.638 -2.181 6.673 1.00 51.88 421 LEU A O 1
ATOM 3251 N N . GLY A 1 422 ? 1.932 -1.282 8.614 1.00 32.09 422 GLY A N 1
ATOM 3252 C CA . GLY A 1 422 ? 3.257 -0.713 9.062 1.00 32.09 422 GLY A CA 1
ATOM 3253 C C . GLY A 1 422 ? 3.462 0.669 9.780 1.00 32.09 422 GLY A C 1
ATOM 3254 O O . GLY A 1 422 ? 2.508 1.228 10.296 1.00 32.09 422 GLY A O 1
ATOM 3255 N N . GLN A 1 423 ? 4.741 1.148 9.875 1.00 31.84 423 GLN A N 1
ATOM 3256 C CA . GLN A 1 423 ? 5.382 2.336 10.567 1.00 31.84 423 GLN A CA 1
ATOM 3257 C C . GLN A 1 423 ? 5.823 3.643 9.794 1.00 31.84 423 GLN A C 1
ATOM 3259 O O . GLN A 1 423 ? 6.095 3.608 8.607 1.00 31.84 423 GLN A O 1
ATOM 3264 N N . ARG A 1 424 ? 6.099 4.771 10.509 1.00 30.09 424 ARG A N 1
ATOM 3265 C CA . ARG A 1 424 ? 6.571 6.108 9.969 1.00 30.09 424 ARG A CA 1
ATOM 3266 C C . ARG A 1 424 ? 8.067 6.156 9.834 1.00 30.09 424 ARG A C 1
ATOM 3268 O O . ARG A 1 424 ? 8.738 5.839 10.822 1.00 30.09 424 ARG A O 1
ATOM 3275 N N . ARG A 1 425 ? 8.544 6.604 8.663 1.00 37.22 425 ARG A N 1
ATOM 3276 C CA . ARG A 1 425 ? 9.966 6.709 8.289 1.00 37.22 425 ARG A CA 1
ATOM 3277 C C . ARG A 1 425 ? 10.761 5.496 8.741 1.00 37.22 425 ARG A C 1
ATOM 3279 O O . ARG A 1 425 ? 11.488 5.536 9.737 1.00 37.22 425 ARG A O 1
ATOM 3286 N N . VAL A 1 426 ? 10.585 4.404 8.020 1.00 43.69 426 VAL A N 1
ATOM 3287 C CA . VAL A 1 426 ? 11.256 3.163 8.366 1.00 43.69 426 VAL A CA 1
ATOM 3288 C C . VAL A 1 426 ? 12.503 3.013 7.536 1.00 43.69 426 VAL A C 1
ATOM 3290 O O . VAL A 1 426 ? 12.471 3.158 6.315 1.00 43.69 426 VAL A O 1
ATOM 3293 N N . LYS A 1 427 ? 13.577 2.630 8.222 1.00 51.53 427 LYS A N 1
ATOM 3294 C CA . LYS A 1 427 ? 14.600 1.809 7.594 1.00 51.53 427 LYS A CA 1
ATOM 3295 C C . LYS A 1 427 ? 13.898 0.732 6.766 1.00 51.53 427 LYS A C 1
ATOM 3297 O O . LYS A 1 427 ? 12.936 0.141 7.244 1.00 51.53 427 LYS A O 1
ATOM 3302 N N . SER A 1 428 ? 14.319 0.505 5.535 1.00 53.06 428 SER A N 1
ATOM 3303 C CA . SER A 1 428 ? 13.816 -0.619 4.741 1.00 53.06 428 SER A CA 1
ATOM 3304 C C . SER A 1 428 ? 13.722 -1.904 5.586 1.00 53.06 428 SER A C 1
ATOM 3306 O O . SER A 1 428 ? 14.625 -2.156 6.389 1.00 53.06 428 SER A O 1
ATOM 3308 N N . PHE A 1 429 ? 12.649 -2.682 5.450 1.00 68.25 429 PHE A N 1
ATOM 3309 C CA . PHE A 1 429 ? 12.402 -3.865 6.282 1.00 68.25 429 PHE A CA 1
ATOM 3310 C C . PHE A 1 429 ? 11.582 -4.924 5.546 1.00 68.25 429 PHE A C 1
ATOM 3312 O O . PHE A 1 429 ? 10.836 -4.617 4.612 1.00 68.25 429 PHE A O 1
ATOM 3319 N N . VAL A 1 430 ? 11.644 -6.154 6.060 1.00 66.00 430 VAL A N 1
ATOM 3320 C CA . VAL A 1 430 ? 10.761 -7.263 5.680 1.00 66.00 430 VAL A CA 1
ATOM 3321 C C . VAL A 1 430 ? 10.117 -7.847 6.936 1.00 66.00 430 VAL A C 1
ATOM 3323 O O . VAL A 1 430 ? 10.808 -8.231 7.877 1.00 66.00 430 VAL A O 1
ATOM 3326 N N . ARG A 1 431 ? 8.788 -7.906 7.004 1.00 69.19 431 ARG A N 1
ATOM 3327 C CA . ARG A 1 431 ? 8.052 -8.502 8.132 1.00 69.19 431 ARG A CA 1
ATOM 3328 C C . ARG A 1 431 ? 6.932 -9.378 7.625 1.00 69.19 431 ARG A C 1
ATOM 3330 O O . ARG A 1 431 ? 6.433 -9.170 6.530 1.00 69.19 431 ARG A O 1
ATOM 3337 N N . VAL A 1 432 ? 6.517 -10.334 8.442 1.00 61.38 432 VAL A N 1
ATOM 3338 C CA . VAL A 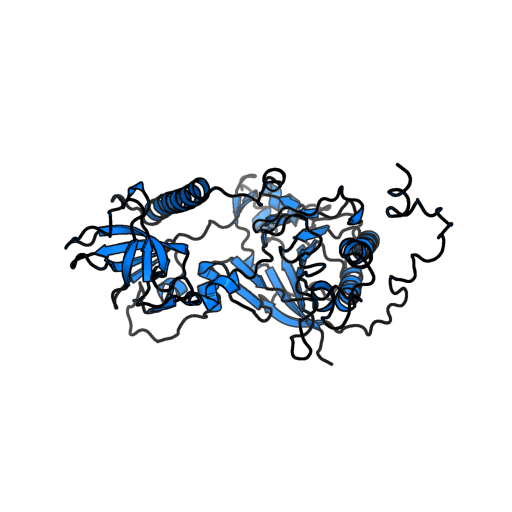1 432 ? 5.387 -11.197 8.117 1.00 61.38 432 VAL A CA 1
ATOM 3339 C C . VAL A 1 432 ? 4.362 -11.056 9.216 1.00 61.38 432 VAL A C 1
ATOM 3341 O O . VAL A 1 432 ? 4.686 -11.201 10.392 1.00 61.38 432 VAL A O 1
ATOM 3344 N N . VAL A 1 433 ? 3.141 -10.727 8.815 1.00 54.06 433 VAL A N 1
ATOM 3345 C CA . VAL A 1 433 ? 2.004 -10.529 9.707 1.00 54.06 433 VAL A CA 1
ATOM 3346 C C . VAL A 1 433 ? 0.819 -11.267 9.117 1.00 54.06 433 VAL A C 1
ATOM 3348 O O . VAL A 1 433 ? 0.485 -11.054 7.956 1.00 54.06 433 VAL A O 1
ATOM 3351 N N . ASP A 1 434 ? 0.229 -12.168 9.901 1.00 61.25 434 ASP A N 1
ATOM 3352 C CA . ASP A 1 434 ? -0.947 -12.955 9.509 1.00 61.25 434 ASP A CA 1
ATOM 3353 C C . ASP A 1 434 ? -0.761 -13.651 8.137 1.00 61.25 434 ASP A C 1
ATOM 3355 O O . ASP A 1 434 ? -1.586 -13.563 7.225 1.00 61.25 434 ASP A O 1
ATOM 3359 N N . SER A 1 435 ? 0.400 -14.303 7.971 1.00 63.41 435 SER A N 1
ATOM 3360 C CA . SER A 1 435 ? 0.852 -14.975 6.736 1.00 63.41 435 SER A CA 1
ATOM 3361 C C . SER A 1 435 ? 0.974 -14.071 5.497 1.00 63.41 435 SER A C 1
ATOM 3363 O O . SER A 1 435 ? 1.134 -14.565 4.382 1.00 63.41 435 SER A O 1
ATOM 3365 N N . THR A 1 436 ? 0.957 -12.749 5.684 1.00 73.38 436 THR A N 1
ATOM 3366 C CA . THR A 1 436 ? 1.212 -11.745 4.645 1.00 73.38 436 THR A CA 1
ATOM 3367 C C . THR A 1 436 ? 2.620 -11.182 4.800 1.00 73.38 436 THR A C 1
ATOM 3369 O O . THR A 1 436 ? 2.985 -10.683 5.866 1.00 73.38 436 THR A O 1
ATOM 3372 N N . ALA A 1 437 ? 3.418 -11.242 3.732 1.00 76.44 437 ALA A N 1
ATOM 3373 C CA . ALA A 1 437 ? 4.727 -10.601 3.691 1.00 76.44 437 ALA A CA 1
ATOM 3374 C C . ALA A 1 437 ? 4.580 -9.101 3.405 1.00 76.44 437 ALA A C 1
ATOM 3376 O O . ALA A 1 437 ? 3.997 -8.695 2.403 1.00 76.44 437 ALA A O 1
ATOM 3377 N N . VAL A 1 438 ? 5.135 -8.284 4.290 1.00 80.81 438 VAL A N 1
ATOM 3378 C CA . VAL A 1 438 ? 5.115 -6.826 4.234 1.00 80.81 438 VAL A CA 1
ATOM 3379 C C . VAL A 1 438 ? 6.520 -6.325 4.056 1.00 80.81 438 VAL A C 1
ATOM 3381 O O . VAL A 1 438 ? 7.410 -6.595 4.865 1.00 80.81 438 VAL A O 1
ATOM 3384 N N . VAL A 1 439 ? 6.696 -5.563 2.991 1.00 82.69 439 VAL A N 1
ATOM 3385 C CA . VAL A 1 439 ? 7.999 -5.125 2.534 1.00 82.69 439 VAL A CA 1
ATOM 3386 C C . VAL A 1 439 ? 7.978 -3.615 2.404 1.00 82.69 439 VAL A C 1
ATOM 3388 O O . VAL A 1 439 ? 7.165 -3.062 1.668 1.00 82.69 439 VAL A O 1
ATOM 3391 N N . ASN A 1 440 ? 8.910 -2.955 3.082 1.00 85.00 440 ASN A N 1
ATOM 3392 C CA . ASN A 1 440 ? 9.305 -1.598 2.737 1.00 85.00 440 ASN A CA 1
ATOM 3393 C C . ASN A 1 440 ? 10.690 -1.674 2.086 1.00 85.00 440 ASN A C 1
ATOM 3395 O O . ASN A 1 440 ? 11.660 -1.951 2.800 1.00 85.00 440 ASN A O 1
ATOM 3399 N N . PRO A 1 441 ? 10.817 -1.423 0.771 1.00 84.19 441 PRO A N 1
ATOM 3400 C CA . PRO A 1 441 ? 12.104 -1.521 0.097 1.00 84.19 441 PRO A CA 1
ATOM 3401 C C . PRO A 1 441 ? 13.092 -0.426 0.500 1.00 84.19 441 PRO A C 1
ATOM 3403 O O . PRO A 1 441 ? 14.269 -0.547 0.179 1.00 84.19 441 PRO A O 1
ATOM 3406 N N . GLY A 1 442 ? 12.638 0.605 1.219 1.00 85.12 442 GLY A N 1
ATOM 3407 C CA . GLY A 1 442 ? 13.386 1.840 1.388 1.00 85.12 442 GLY A CA 1
ATOM 3408 C C . GLY A 1 442 ? 13.397 2.659 0.102 1.00 85.12 442 GLY A C 1
ATOM 3409 O O . GLY A 1 442 ? 12.648 2.398 -0.839 1.00 85.12 442 GLY A O 1
ATOM 3410 N N . THR A 1 443 ? 14.235 3.687 0.088 1.00 89.06 443 THR A N 1
ATOM 3411 C CA . THR A 1 443 ? 14.371 4.614 -1.036 1.00 89.06 443 THR A CA 1
ATOM 3412 C C . THR A 1 443 ? 15.644 4.322 -1.815 1.00 89.06 443 THR A C 1
ATOM 3414 O O . THR A 1 443 ? 16.689 4.049 -1.210 1.00 89.06 443 THR A O 1
ATOM 3417 N N . LEU A 1 444 ? 15.592 4.450 -3.140 1.00 91.25 444 LEU A N 1
ATOM 3418 C CA . LEU A 1 444 ? 16.782 4.301 -3.970 1.00 91.25 444 LEU A CA 1
ATOM 3419 C C . LEU A 1 444 ? 17.749 5.480 -3.809 1.00 91.25 444 LEU A C 1
ATOM 3421 O O . LEU A 1 444 ? 18.949 5.267 -3.729 1.00 91.25 444 LEU A O 1
ATOM 3425 N N . ALA A 1 445 ? 17.252 6.712 -3.737 1.00 88.50 445 ALA A N 1
ATOM 3426 C CA . ALA A 1 445 ? 18.059 7.899 -3.482 1.00 88.50 445 ALA A CA 1
ATOM 3427 C C . ALA A 1 445 ? 17.678 8.500 -2.116 1.00 88.50 445 ALA A C 1
ATOM 3429 O O . ALA A 1 445 ? 16.626 9.131 -1.980 1.00 88.50 445 ALA A O 1
ATOM 3430 N N . PRO A 1 446 ? 18.497 8.276 -1.080 1.00 80.38 446 PRO A N 1
ATOM 3431 C CA . PRO A 1 446 ? 18.182 8.686 0.280 1.00 80.38 446 PRO A CA 1
ATOM 3432 C C . PRO A 1 446 ? 18.312 10.219 0.455 1.00 80.38 446 PRO A C 1
ATOM 3434 O O . PRO A 1 446 ? 19.203 10.840 -0.129 1.00 80.38 446 PRO A O 1
ATOM 3437 N N . PRO A 1 447 ? 17.459 10.868 1.272 1.00 66.88 447 PRO A N 1
ATOM 3438 C CA . PRO A 1 447 ? 17.332 12.329 1.301 1.00 66.88 447 PRO A CA 1
ATOM 3439 C C . PRO A 1 447 ? 18.396 13.091 2.131 1.00 66.88 447 PRO A C 1
ATOM 3441 O O . PRO A 1 447 ? 18.109 14.170 2.645 1.00 66.88 447 PRO A O 1
ATOM 3444 N N . GLY A 1 448 ? 19.632 12.596 2.272 1.00 63.44 448 GLY A N 1
ATOM 3445 C CA . GLY A 1 448 ? 20.689 13.326 2.995 1.00 63.44 448 GLY A CA 1
ATOM 3446 C C . GLY A 1 448 ? 22.042 12.609 3.074 1.00 63.44 448 GLY A C 1
ATOM 3447 O O . GLY A 1 448 ? 22.141 11.435 2.740 1.00 63.44 448 GLY A O 1
ATOM 3448 N N . ALA A 1 449 ? 23.079 13.316 3.540 1.00 50.38 449 ALA A N 1
ATOM 3449 C CA . ALA A 1 449 ? 24.440 12.779 3.697 1.00 50.38 449 ALA A CA 1
ATOM 3450 C C . ALA A 1 449 ? 24.571 11.747 4.841 1.00 50.38 449 ALA A C 1
ATOM 3452 O O . ALA A 1 449 ? 25.384 10.836 4.743 1.00 50.38 449 ALA A O 1
ATOM 3453 N N . ASP A 1 450 ? 23.724 11.850 5.874 1.00 48.72 450 ASP A N 1
ATOM 3454 C CA . ASP A 1 450 ? 23.637 10.898 6.999 1.00 48.72 450 ASP A CA 1
ATOM 3455 C C . ASP A 1 450 ? 22.601 9.776 6.761 1.00 48.72 450 ASP A C 1
ATOM 3457 O O . ASP A 1 450 ? 22.241 9.029 7.677 1.00 48.72 450 ASP A O 1
ATOM 3461 N N . ALA A 1 451 ? 22.033 9.698 5.555 1.00 56.53 451 ALA A N 1
ATOM 3462 C CA . ALA A 1 451 ? 20.929 8.800 5.250 1.00 56.53 451 ALA A CA 1
ATOM 3463 C C . ALA A 1 451 ? 21.418 7.421 4.762 1.00 56.53 451 ALA A C 1
ATOM 3465 O O . ALA A 1 451 ? 22.541 7.265 4.289 1.00 56.53 451 ALA A O 1
ATOM 3466 N N . GLN A 1 452 ? 20.566 6.402 4.931 1.00 59.06 452 GLN A N 1
ATOM 3467 C CA . GLN A 1 452 ? 20.855 5.013 4.551 1.00 59.06 452 GLN A CA 1
ATOM 3468 C C . GLN A 1 452 ? 21.304 4.900 3.099 1.00 59.06 452 GLN A C 1
ATOM 3470 O O . GLN A 1 452 ? 20.837 5.653 2.260 1.00 59.06 452 GLN A O 1
ATOM 3475 N N . SER A 1 453 ? 22.141 3.917 2.793 1.00 80.88 453 SER A N 1
ATOM 3476 C CA . SER A 1 453 ? 22.510 3.566 1.426 1.00 80.88 453 SER A CA 1
ATOM 3477 C C . SER A 1 453 ? 21.299 3.301 0.523 1.00 80.88 453 SER A C 1
ATOM 3479 O O . SER A 1 453 ? 20.220 2.930 0.987 1.00 80.88 453 SER A O 1
ATOM 3481 N N . SER A 1 454 ? 21.499 3.473 -0.790 1.00 88.00 454 SER A N 1
ATOM 3482 C CA . SER A 1 454 ? 20.485 3.168 -1.806 1.00 88.00 454 SER A CA 1
ATOM 3483 C C . SER A 1 454 ? 19.963 1.753 -1.596 1.00 88.00 454 SER A C 1
ATOM 3485 O O . SER A 1 454 ? 20.768 0.835 -1.420 1.00 88.00 454 SER A O 1
ATOM 3487 N N . SER A 1 455 ? 18.644 1.574 -1.623 1.00 91.81 455 SER A N 1
ATOM 3488 C CA . SER A 1 455 ? 18.015 0.307 -1.248 1.00 91.81 455 SER A CA 1
ATOM 3489 C C . SER A 1 455 ? 16.930 -0.136 -2.222 1.00 91.81 455 SER A C 1
ATOM 3491 O O . SER A 1 455 ? 16.276 0.682 -2.873 1.00 91.81 455 SER A O 1
ATOM 3493 N N . PHE A 1 456 ? 16.776 -1.450 -2.346 1.00 95.00 456 PHE A N 1
ATOM 3494 C CA . PHE A 1 456 ? 15.686 -2.108 -3.060 1.00 95.00 456 PHE A CA 1
ATOM 3495 C C . PHE A 1 456 ? 15.484 -3.522 -2.501 1.00 95.00 456 PHE A C 1
ATOM 3497 O O . PHE A 1 456 ? 16.272 -3.997 -1.679 1.00 95.00 456 PHE A O 1
ATOM 3504 N N . VAL A 1 457 ? 14.432 -4.210 -2.945 1.00 95.50 457 VAL A N 1
ATOM 3505 C CA . VAL A 1 457 ? 14.127 -5.575 -2.499 1.00 95.50 457 VAL A CA 1
ATOM 3506 C C . VAL A 1 457 ? 14.091 -6.549 -3.664 1.00 95.50 457 VAL A C 1
ATOM 3508 O O . VAL A 1 457 ? 13.530 -6.262 -4.723 1.00 95.50 457 VAL A O 1
ATOM 3511 N N . LEU A 1 458 ? 14.673 -7.718 -3.425 1.00 95.81 458 LEU A N 1
ATOM 3512 C CA . LEU A 1 458 ? 14.590 -8.902 -4.261 1.00 95.81 458 LEU A CA 1
ATOM 3513 C C . LEU A 1 458 ? 13.568 -9.866 -3.659 1.00 95.81 458 LEU A C 1
ATOM 3515 O O . LEU A 1 458 ? 13.652 -10.214 -2.484 1.00 95.81 458 LEU A O 1
ATOM 3519 N N . VAL A 1 459 ? 12.623 -10.327 -4.467 1.00 96.12 459 VAL A N 1
ATOM 3520 C CA . VAL A 1 459 ? 11.624 -11.331 -4.096 1.00 96.12 459 VAL A CA 1
ATOM 3521 C C . VAL A 1 459 ? 11.796 -12.531 -5.013 1.00 96.12 459 VAL A C 1
ATOM 3523 O O . VAL A 1 459 ? 11.686 -12.413 -6.232 1.00 96.12 459 VAL A O 1
ATOM 3526 N N . GLN A 1 460 ? 12.053 -13.691 -4.429 1.00 94.81 460 GLN A N 1
ATOM 3527 C CA . GLN A 1 460 ? 12.093 -14.972 -5.118 1.00 94.81 460 GLN A CA 1
ATOM 3528 C C . GLN A 1 460 ? 10.987 -15.857 -4.561 1.00 94.81 460 GLN A C 1
ATOM 3530 O O . GLN A 1 460 ? 10.874 -15.980 -3.347 1.00 94.81 460 GLN A O 1
ATOM 3535 N N . VAL A 1 461 ? 10.206 -16.497 -5.427 1.00 95.56 461 VAL A N 1
ATOM 3536 C CA . VAL A 1 461 ? 9.153 -17.429 -5.009 1.00 95.56 461 VAL A CA 1
ATOM 3537 C C . VAL A 1 461 ? 9.359 -18.775 -5.688 1.00 95.56 461 VAL A C 1
ATOM 3539 O O . VAL A 1 461 ? 9.292 -18.869 -6.916 1.00 95.56 461 VAL A O 1
ATOM 3542 N N . ASP A 1 462 ? 9.609 -19.809 -4.885 1.00 94.94 462 ASP A N 1
ATOM 3543 C CA . ASP A 1 462 ? 9.667 -21.196 -5.352 1.00 94.94 462 ASP A CA 1
ATOM 3544 C C . ASP A 1 462 ? 8.275 -21.671 -5.779 1.00 94.94 462 ASP A C 1
ATOM 3546 O O . ASP A 1 462 ? 7.306 -21.317 -5.110 1.00 94.94 462 ASP A O 1
ATOM 3550 N N . PRO A 1 463 ? 8.125 -22.480 -6.846 1.00 94.12 463 PRO A N 1
ATOM 3551 C CA . PRO A 1 463 ? 6.834 -23.067 -7.209 1.00 94.12 463 PRO A CA 1
ATOM 3552 C C . PRO A 1 463 ? 6.311 -24.001 -6.105 1.00 94.12 463 PRO A C 1
ATOM 3554 O O . PRO A 1 463 ? 7.064 -24.475 -5.253 1.00 94.12 463 PRO A O 1
ATOM 3557 N N . LEU A 1 464 ? 5.004 -24.270 -6.098 1.00 93.00 464 LEU A N 1
ATOM 3558 C CA . LEU A 1 464 ? 4.435 -25.286 -5.211 1.00 93.00 464 LEU A CA 1
ATOM 3559 C C . LEU A 1 464 ? 4.992 -26.651 -5.627 1.00 93.00 464 LEU A C 1
ATOM 3561 O O . LEU A 1 464 ? 5.179 -26.854 -6.821 1.00 93.00 464 LEU A O 1
ATOM 3565 N N . PRO A 1 465 ? 5.224 -27.603 -4.704 1.00 91.56 465 PRO A N 1
ATOM 3566 C CA . PRO A 1 465 ? 5.716 -28.927 -5.067 1.00 91.56 465 PRO A CA 1
ATOM 3567 C C . PRO A 1 465 ? 4.892 -29.559 -6.193 1.00 91.56 465 PRO A C 1
ATOM 3569 O O . PRO A 1 465 ? 3.664 -29.579 -6.140 1.00 91.56 465 PRO A O 1
ATOM 3572 N N . ARG A 1 466 ? 5.556 -30.125 -7.205 1.00 90.50 466 ARG A N 1
ATOM 3573 C CA . ARG A 1 466 ? 4.871 -30.646 -8.399 1.00 90.50 466 ARG A CA 1
ATOM 3574 C C . ARG A 1 466 ? 3.763 -31.641 -8.039 1.00 90.50 466 ARG A C 1
ATOM 3576 O O . ARG A 1 466 ? 2.672 -31.566 -8.593 1.00 90.50 466 ARG A O 1
ATOM 3583 N N . ASP A 1 467 ? 4.005 -32.505 -7.058 1.00 88.69 467 ASP A N 1
ATOM 3584 C CA . ASP A 1 467 ? 3.041 -33.515 -6.608 1.00 88.69 467 ASP A CA 1
ATOM 3585 C C . ASP A 1 467 ? 1.833 -32.917 -5.868 1.00 88.69 467 ASP A C 1
ATOM 3587 O O . ASP A 1 467 ? 0.753 -33.513 -5.858 1.00 88.69 467 ASP A O 1
ATOM 3591 N N . SER A 1 468 ? 1.973 -31.725 -5.270 1.00 86.06 468 SER A N 1
ATOM 3592 C CA . SER A 1 468 ? 0.837 -31.024 -4.662 1.00 86.06 468 SER A CA 1
ATOM 3593 C C . SER A 1 468 ? -0.074 -30.410 -5.722 1.00 86.06 468 SER A C 1
ATOM 3595 O O . SER A 1 468 ? -1.283 -30.349 -5.503 1.00 86.06 468 SER A O 1
ATOM 3597 N N . VAL A 1 469 ? 0.475 -30.036 -6.884 1.00 86.50 469 VAL A N 1
ATOM 3598 C CA . VAL A 1 469 ? -0.234 -29.391 -8.002 1.00 86.50 469 VAL A CA 1
ATOM 3599 C C . VAL A 1 469 ? -0.774 -30.406 -9.031 1.00 86.50 469 VAL A C 1
ATOM 3601 O O . VAL A 1 469 ? -1.868 -30.213 -9.565 1.00 86.50 469 VAL A O 1
ATOM 3604 N N . PHE A 1 470 ? -0.083 -31.523 -9.273 1.00 86.25 470 PHE A N 1
ATOM 3605 C CA . PHE A 1 470 ? -0.467 -32.583 -10.229 1.00 86.25 470 PHE A CA 1
ATOM 3606 C C . PHE A 1 470 ? -1.042 -33.844 -9.553 1.00 86.25 470 PHE A C 1
ATOM 3608 O O . PHE A 1 470 ? -0.857 -34.962 -10.033 1.00 86.25 470 PHE A O 1
ATOM 3615 N N . ARG A 1 471 ? -1.740 -33.686 -8.423 1.00 81.25 471 ARG A N 1
ATOM 3616 C CA . ARG A 1 471 ? -2.312 -34.810 -7.669 1.00 81.25 471 ARG A CA 1
ATOM 3617 C C . ARG A 1 471 ? -3.373 -35.560 -8.489 1.00 81.25 471 ARG A C 1
ATOM 3619 O O . ARG A 1 471 ? -4.331 -34.962 -8.969 1.00 81.25 471 ARG A O 1
ATOM 3626 N N . SER A 1 472 ? -3.221 -36.881 -8.600 1.00 70.62 472 SER A N 1
ATOM 3627 C CA . SER A 1 472 ? -4.201 -37.750 -9.267 1.00 70.62 472 SER A CA 1
ATOM 3628 C C . SER A 1 472 ? -5.534 -37.764 -8.508 1.00 70.62 472 SER A C 1
ATOM 3630 O O . SER A 1 472 ? -5.541 -37.907 -7.285 1.00 70.62 472 SER A O 1
ATOM 3632 N N . GLY A 1 473 ? -6.650 -37.616 -9.226 1.00 70.06 473 GLY A N 1
ATOM 3633 C CA . GLY A 1 473 ? -8.008 -37.631 -8.663 1.00 70.06 473 GLY A CA 1
ATOM 3634 C C . GLY A 1 473 ? -8.483 -36.317 -8.031 1.00 70.06 473 GLY A C 1
ATOM 3635 O O . GLY A 1 473 ? -9.598 -36.278 -7.523 1.00 70.06 473 GLY A O 1
ATOM 3636 N N . ALA A 1 474 ? -7.671 -35.256 -8.059 1.00 73.12 474 ALA A N 1
ATOM 3637 C CA . ALA A 1 474 ? -8.088 -33.925 -7.623 1.00 73.12 474 ALA A CA 1
ATOM 3638 C C . ALA A 1 474 ? -8.901 -33.205 -8.713 1.00 73.12 474 ALA A C 1
ATOM 3640 O O . ALA A 1 474 ? -8.624 -33.361 -9.906 1.00 73.12 474 ALA A O 1
ATOM 3641 N N . GLU A 1 475 ? -9.884 -32.402 -8.307 1.00 79.38 475 GLU A N 1
ATOM 3642 C CA . GLU A 1 475 ? -10.690 -31.607 -9.235 1.00 79.38 475 GLU A CA 1
ATOM 3643 C C . GLU A 1 475 ? -9.866 -30.464 -9.847 1.00 79.38 475 GLU A C 1
ATOM 3645 O O . GLU A 1 475 ? -9.016 -29.852 -9.197 1.00 79.38 475 GLU A O 1
ATOM 3650 N N . ALA A 1 476 ? -10.115 -30.176 -11.126 1.00 75.75 476 ALA A N 1
ATOM 3651 C CA . ALA A 1 476 ? -9.380 -29.168 -11.890 1.00 75.75 476 ALA A CA 1
ATOM 3652 C C . ALA A 1 476 ? -9.546 -27.741 -11.325 1.00 75.75 476 ALA A C 1
ATOM 3654 O O . ALA A 1 476 ? -8.599 -26.952 -11.358 1.00 75.75 476 ALA A O 1
ATOM 3655 N N . ASP A 1 477 ? -10.718 -27.446 -10.761 1.00 82.62 477 ASP A N 1
ATOM 3656 C CA . ASP A 1 477 ? -11.082 -26.128 -10.231 1.00 82.62 477 ASP A CA 1
ATOM 3657 C C . ASP A 1 477 ? -10.914 -26.029 -8.706 1.00 82.62 477 ASP A C 1
ATOM 3659 O O . ASP A 1 477 ? -11.321 -25.043 -8.092 1.00 82.62 477 ASP A O 1
ATOM 3663 N N . GLU A 1 478 ? -10.283 -27.030 -8.080 1.00 88.31 478 GLU A N 1
ATOM 3664 C CA . GLU A 1 478 ? -9.930 -26.972 -6.663 1.00 88.31 478 GLU A CA 1
ATOM 3665 C C . GLU A 1 478 ? -9.051 -25.739 -6.398 1.00 88.31 478 GLU A C 1
ATOM 3667 O O . GLU A 1 478 ? -8.003 -25.548 -7.028 1.00 88.31 478 GLU A O 1
ATOM 3672 N N . LEU A 1 479 ? -9.493 -24.898 -5.462 1.00 89.06 479 LEU A N 1
ATOM 3673 C CA . LEU A 1 479 ? -8.775 -23.699 -5.048 1.00 89.06 479 LEU A CA 1
ATOM 3674 C C . LEU A 1 479 ? -7.678 -24.063 -4.049 1.00 89.06 479 LEU A C 1
ATOM 3676 O O . LEU A 1 479 ? -7.941 -24.660 -3.007 1.00 89.06 479 LEU A O 1
ATOM 3680 N N . ILE A 1 480 ? -6.449 -23.654 -4.354 1.00 88.31 480 ILE A N 1
ATOM 3681 C CA . ILE A 1 480 ? -5.271 -23.917 -3.527 1.00 88.31 480 ILE A CA 1
ATOM 3682 C C . ILE A 1 480 ? -4.753 -22.588 -2.973 1.00 88.31 480 ILE A C 1
ATOM 3684 O O . ILE A 1 480 ? -4.538 -21.630 -3.724 1.00 88.31 480 ILE A O 1
ATOM 3688 N N . THR A 1 481 ? -4.541 -22.531 -1.657 1.00 87.19 481 THR A N 1
ATOM 3689 C CA . THR A 1 481 ? -3.889 -21.400 -0.986 1.00 87.19 481 THR A CA 1
ATOM 3690 C C . THR A 1 481 ? -2.414 -21.342 -1.356 1.00 87.19 481 THR A C 1
ATOM 3692 O O . THR A 1 481 ? -1.754 -22.358 -1.564 1.00 87.19 481 THR A O 1
ATOM 3695 N N . HIS A 1 482 ? -1.864 -20.137 -1.468 1.00 86.06 482 HIS A N 1
ATOM 3696 C CA . HIS A 1 482 ? -0.539 -19.983 -2.072 1.00 86.06 482 HIS A CA 1
ATOM 3697 C C . HIS A 1 482 ? 0.622 -20.286 -1.123 1.00 86.06 482 HIS A C 1
ATOM 3699 O O . HIS A 1 482 ? 1.741 -20.451 -1.601 1.00 86.06 482 HIS A O 1
ATOM 3705 N N . ASP A 1 483 ? 0.403 -20.309 0.195 1.00 83.38 483 ASP A N 1
ATOM 3706 C CA . ASP A 1 483 ? 1.439 -20.504 1.226 1.00 83.38 483 ASP A CA 1
ATOM 3707 C C . ASP A 1 483 ? 2.709 -19.678 0.967 1.00 83.38 483 ASP A C 1
ATOM 3709 O O . ASP A 1 483 ? 3.836 -20.140 1.162 1.00 83.38 483 ASP A O 1
ATOM 3713 N N . LEU A 1 484 ? 2.520 -18.448 0.469 1.00 84.25 484 LEU A N 1
ATOM 3714 C CA . LEU A 1 484 ? 3.591 -17.618 -0.080 1.00 84.25 484 LEU A CA 1
ATOM 3715 C C . LEU A 1 484 ? 4.727 -17.427 0.925 1.00 84.25 484 LEU A C 1
ATOM 3717 O O . LEU A 1 484 ? 5.894 -17.549 0.569 1.00 84.25 484 LEU A O 1
ATOM 3721 N N . TYR A 1 485 ? 4.370 -17.201 2.189 1.00 81.25 485 TYR A N 1
ATOM 3722 C CA . TYR A 1 485 ? 5.309 -17.055 3.294 1.00 81.25 485 TYR A CA 1
ATOM 3723 C C . TYR A 1 485 ? 6.333 -18.191 3.384 1.00 81.25 485 TYR A C 1
ATOM 3725 O O . TYR A 1 485 ? 7.489 -17.923 3.668 1.00 81.25 485 TYR A O 1
ATOM 3733 N N . ASN A 1 486 ? 5.950 -19.442 3.127 1.00 86.75 486 ASN A N 1
ATOM 3734 C CA . ASN A 1 486 ? 6.855 -20.585 3.288 1.00 86.75 486 ASN A CA 1
ATOM 3735 C C . ASN A 1 486 ? 7.791 -20.787 2.088 1.00 86.75 486 ASN A C 1
ATOM 3737 O O . ASN A 1 486 ? 8.766 -21.524 2.189 1.00 86.75 486 ASN A O 1
ATOM 3741 N N . ARG A 1 487 ? 7.471 -20.176 0.942 1.00 92.44 487 ARG A N 1
ATOM 3742 C CA . ARG A 1 487 ? 8.130 -20.425 -0.354 1.00 92.44 487 ARG A CA 1
ATOM 3743 C C . ARG A 1 487 ? 8.815 -19.189 -0.929 1.00 92.44 487 ARG A C 1
ATOM 3745 O O . ARG A 1 487 ? 9.496 -19.279 -1.947 1.00 92.44 487 ARG A O 1
ATOM 3752 N N . ALA A 1 488 ? 8.588 -18.028 -0.320 1.00 93.75 488 ALA A N 1
ATOM 3753 C CA . ALA A 1 488 ? 9.191 -16.775 -0.729 1.00 93.75 488 ALA A CA 1
ATOM 3754 C C . ALA A 1 488 ? 10.471 -16.512 0.062 1.00 93.75 488 ALA A C 1
ATOM 3756 O O . ALA A 1 488 ? 10.447 -16.448 1.291 1.00 93.75 488 ALA A O 1
ATOM 3757 N N . ARG A 1 489 ? 11.571 -16.277 -0.648 1.00 94.94 489 ARG A N 1
ATOM 3758 C CA . ARG A 1 489 ? 12.759 -15.618 -0.112 1.00 94.94 489 ARG A CA 1
ATOM 3759 C C . ARG A 1 489 ? 12.702 -14.141 -0.469 1.00 94.94 489 ARG A C 1
ATOM 3761 O O . ARG A 1 489 ? 12.501 -13.792 -1.632 1.00 94.94 489 ARG A O 1
ATOM 3768 N N . ILE A 1 490 ? 12.879 -13.278 0.525 1.00 95.00 490 ILE A N 1
ATOM 3769 C CA . ILE A 1 490 ? 12.839 -11.827 0.329 1.00 95.00 490 ILE A CA 1
ATOM 3770 C C . ILE A 1 490 ? 14.119 -11.232 0.892 1.00 95.00 490 ILE A C 1
ATOM 3772 O O . ILE A 1 490 ? 14.323 -11.249 2.105 1.00 95.00 490 ILE A O 1
ATOM 3776 N N . ASP A 1 491 ? 14.951 -10.688 0.013 1.00 93.75 491 ASP A N 1
ATOM 3777 C CA . ASP A 1 491 ? 16.233 -10.092 0.367 1.00 93.75 491 ASP A CA 1
ATOM 3778 C C . ASP A 1 491 ? 16.154 -8.573 0.230 1.00 93.75 491 ASP A C 1
ATOM 3780 O O . ASP A 1 491 ? 15.824 -8.030 -0.827 1.00 93.75 491 ASP A O 1
ATOM 3784 N N . LEU A 1 492 ? 16.484 -7.878 1.311 1.00 91.81 492 LEU A N 1
ATOM 3785 C CA . LEU A 1 492 ? 16.683 -6.442 1.319 1.00 91.81 492 LEU A CA 1
ATOM 3786 C C . LEU A 1 492 ? 18.132 -6.130 0.946 1.00 91.81 492 LEU A C 1
ATOM 3788 O O . LEU A 1 492 ? 19.060 -6.586 1.618 1.00 91.81 492 LEU A O 1
ATOM 3792 N N . VAL A 1 493 ? 18.321 -5.325 -0.097 1.00 91.81 493 VAL A N 1
ATOM 3793 C CA . VAL A 1 493 ? 19.629 -5.060 -0.702 1.00 91.81 493 VAL A CA 1
ATOM 3794 C C . VAL A 1 493 ? 19.980 -3.587 -0.603 1.00 91.81 493 VAL A C 1
ATOM 3796 O O . VAL A 1 493 ? 19.184 -2.737 -1.000 1.00 91.81 493 VAL A O 1
ATOM 3799 N N . HIS A 1 494 ? 21.177 -3.281 -0.100 1.00 89.88 494 HIS A N 1
ATOM 3800 C CA . HIS A 1 494 ? 21.702 -1.920 0.044 1.00 89.88 494 HIS A CA 1
ATOM 3801 C C . HIS A 1 494 ? 22.995 -1.732 -0.760 1.00 89.88 494 HIS A C 1
ATOM 3803 O O . HIS A 1 494 ? 23.739 -2.688 -0.992 1.00 89.88 494 HIS A O 1
ATOM 3809 N N . THR A 1 495 ? 23.326 -0.497 -1.147 1.00 84.50 495 THR A N 1
ATOM 3810 C CA . THR A 1 495 ? 24.705 -0.169 -1.558 1.00 84.50 495 THR A CA 1
ATOM 3811 C C . THR A 1 495 ? 25.632 -0.174 -0.350 1.00 84.50 495 THR A C 1
ATOM 3813 O O . THR A 1 495 ? 25.237 0.261 0.730 1.00 84.50 495 THR A O 1
ATOM 3816 N N . SER A 1 496 ? 26.886 -0.602 -0.506 1.00 66.56 496 SER A N 1
ATOM 3817 C CA . SER A 1 496 ? 27.897 -0.338 0.529 1.00 66.56 496 SER A CA 1
ATOM 3818 C C . SER A 1 496 ? 28.030 1.172 0.739 1.00 66.56 496 S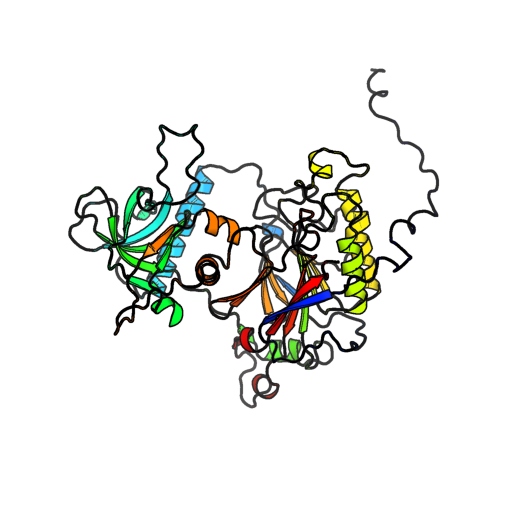ER A C 1
ATOM 3820 O O . SER A 1 496 ? 28.161 1.920 -0.231 1.00 66.56 496 SER A O 1
ATOM 3822 N N . THR A 1 497 ? 27.995 1.628 1.990 1.00 54.69 497 THR A N 1
ATOM 3823 C CA . THR A 1 497 ? 28.529 2.950 2.337 1.00 54.69 497 THR A CA 1
ATOM 3824 C C . THR A 1 497 ? 30.034 2.905 2.074 1.00 54.69 497 THR A C 1
ATOM 3826 O O . THR A 1 497 ? 30.683 1.938 2.481 1.00 54.69 497 THR A O 1
ATOM 3829 N N . ALA A 1 498 ? 30.554 3.870 1.315 1.00 35.56 498 ALA A N 1
ATOM 3830 C CA . ALA A 1 498 ? 31.993 4.024 1.106 1.00 35.56 498 ALA A CA 1
ATOM 3831 C C . ALA A 1 498 ? 32.666 4.588 2.359 1.00 35.56 498 ALA A C 1
ATOM 3833 O O . ALA A 1 498 ? 32.004 5.402 3.045 1.00 35.56 498 ALA A O 1
#